Protein AF-A0A2E8VQV4-F1 (afdb_monomer_lite)

pLDDT: mean 87.01, std 18.08, range [26.86, 98.81]

Sequence (571 aa):
MKPCARVLIPAGALALGLGIFLGFGTDQQKAGAWDVVSRPFLGPPEVVPWSPHERALLASLALDGLPPVPSDPSNRYSGNPAAAALGHRLFFDSRLSLTGTVSCSTCHKPGKAFTDGLARGRGIGTSKRNTRSLLGVARSTWQYWDGRRDSLWAQALSPVEDPAEHGLARTGFVAIVGADPGYRTAWNGVTGEIFPDFSDSGRFPPNASPLMDSAARAAWEAMAAVDRDLVNDTFAGLGKAIAAYEALLEPGPDALDGYLARVADGDDGATDEFGAEAIAGLRLFIGKGRCLECHNGPLLTNNEFHNTGVLSPPGELPDRGRVDGVRLAAADVFNCLSAFSDDHTCGELRFRRTGKTVIGATRTPTLRGITATAPYMHKGQIETLAGVVEHYNLAEEAMVGHNEAKPLGLIPRESRHLVAFLETLTPGFATPRGWLQAPPPFSEGEDGGPLVASDAWARATPPGADSAAVYLRLTNRGDVDVVLTDVDSPFGSGMIHHSSEADGMARMHHVDALTVPANETVRLAPGGLHLMLTGLEAALVAGQSFELQLYGDDVEATVVVNVRELTFVPE

Secondary structure (DSSP, 8-state):
--------------------------------S----------SPP--PPPHHHHHHHHTT-GGGPPPPPP-TT-TTTT-HHHHHHHHHHHH-GGGSTTS---HHHHSBGGGTTB-SSSS-BSSSB-SSPPPP-TTGGG-SSBSSS--BSSHHHHHHHHHH-TTTT---HHHHHHHHHH-HHHHHHHHHHHSSPPP----TTTS-TT--SSS-HHHHHHHHHS-HHHHHHHHHHHHHHHHHHHHHHTT--B---HHHHHHHHHHTT-----SSS-HHHHHHHHHHTTTT-GGGTS-TTTT----EE---PPPPTTPPPP-THHHHHHHHHH-TTSTTSTT-S----HHHHT---SGGGTT-EEPPP-TTGGGSPSBTTTT-B-SHHHHHHHHHH-PPPSSS----------HHHHHHHHHHHTT----B-S-GGGGSPPPP--TT-S-SSEEEEEEEEE---TT--EEEEEEEEEE-SSS-EEEEEEEETTEEEEEEEEEEETTEEEEEE-S-EEE-TT-EEEE-TTSEEEEEES-SSPPPTT-EEEEEEEETTEEEEEEEEEE-------

Foldseek 3Di:
DDDDDDDDDDDDDDDDDDDDDDDDDDDDDDPDDPPPPPDPDDDDPDLDADDPVRLVQLVQQALVPPDQQDFDLQFPCAQPVLLLVLLLQQQPFLCLAPVRHAGQCCAQAVQLLGGNQDLFGAAVATHQWGGAHLASVSNALADAFQSLARHQLLVLLPQSCDCRHRNFALLLNLQSLQVDPVSQVSLCVRPVDGRDDSPPCVQRPRQAHCPHDPVNPVVVVPHDPVSNVSSVLNSSNSSSSNRNNSSLNHFDDFLSNVQSVCSVVVHSAADPLQHPLLSLLVVCCSPLLVQCVAQTGNQGGPQDWAQQQQDDDPPDDQDQGNQVSLVSNLVRCSHCCHPNTSHNPSPCNVVPDHDLQRGSITTDGGLQQVVSRAPDDTSRRRGALLRVLVSLLPSDAHPGRGRPGDHSVDDPSNSSSNSSNSNRRRTGGPRDVCSSDNHPPCPPCVVQQQKDKAPWAWEWDDWPDFKTWIWIKIFGAAPAKWKWQAKDFPFAGKFKWFWADDPNDIDIDTDRIDIAGHRHMDTCDPRTITIMGGRGPGTGDAQDWTWMWIDTPPGIDIDIYHYHYDDPDDD

Structure (mmCIF, N/CA/C/O backbone):
data_AF-A0A2E8VQV4-F1
#
_entry.id   AF-A0A2E8VQV4-F1
#
loop_
_atom_site.group_PDB
_atom_site.id
_atom_site.type_symbol
_atom_site.label_atom_id
_atom_site.label_alt_id
_atom_site.label_comp_id
_atom_site.label_asym_id
_atom_site.label_entity_id
_atom_site.label_seq_id
_atom_site.pdbx_PDB_ins_code
_atom_site.Cartn_x
_atom_site.Cartn_y
_atom_site.Cartn_z
_atom_site.occupancy
_atom_site.B_iso_or_equiv
_atom_site.auth_seq_id
_atom_site.auth_comp_id
_atom_site.auth_asym_id
_atom_site.auth_atom_id
_atom_site.pdbx_PDB_model_num
ATOM 1 N N . MET A 1 1 ? -13.873 -51.413 41.120 1.00 42.19 1 MET A N 1
ATOM 2 C CA . MET A 1 1 ? -13.777 -50.794 39.782 1.00 42.19 1 MET A CA 1
ATOM 3 C C . MET A 1 1 ? -14.859 -51.429 38.921 1.00 42.19 1 MET A C 1
ATOM 5 O O . MET A 1 1 ? -14.788 -52.624 38.678 1.00 42.19 1 MET A O 1
ATOM 9 N N . LYS A 1 2 ? -15.934 -50.690 38.629 1.00 29.70 2 LYS A N 1
ATOM 10 C CA . LYS A 1 2 ? -17.150 -51.180 37.958 1.00 29.70 2 LYS A CA 1
ATOM 11 C C . LYS A 1 2 ? -17.360 -50.400 36.652 1.00 29.70 2 LYS A C 1
ATOM 13 O O . LYS A 1 2 ? -17.312 -49.174 36.723 1.00 29.70 2 LYS A O 1
ATOM 18 N N . PRO A 1 3 ? -17.660 -51.062 35.524 1.00 46.34 3 PRO A N 1
ATOM 19 C CA . PRO A 1 3 ? -18.332 -50.459 34.380 1.00 46.34 3 PRO A CA 1
ATOM 20 C C . PRO A 1 3 ? -19.817 -50.873 34.358 1.00 46.34 3 PRO A C 1
ATOM 22 O O . PRO A 1 3 ? -20.145 -52.007 34.688 1.00 46.34 3 PRO A O 1
ATOM 25 N N . CYS A 1 4 ? -20.708 -49.968 33.956 1.00 30.28 4 CYS A N 1
ATOM 26 C CA . CYS A 1 4 ? -22.108 -50.231 33.587 1.00 30.28 4 CYS A CA 1
ATOM 27 C C . CYS A 1 4 ? -22.580 -49.049 32.724 1.00 30.28 4 CYS A C 1
ATOM 29 O O . CYS A 1 4 ? -22.187 -47.924 33.004 1.00 30.28 4 CYS A O 1
ATOM 31 N N . ALA A 1 5 ? -23.489 -49.129 31.761 1.00 33.53 5 ALA A N 1
ATOM 32 C CA . ALA A 1 5 ? -24.023 -50.153 30.867 1.00 33.53 5 ALA A CA 1
ATOM 33 C C . ALA A 1 5 ? -25.041 -49.363 30.013 1.00 33.53 5 ALA A C 1
ATOM 35 O O . ALA A 1 5 ? -25.843 -48.614 30.571 1.00 33.53 5 ALA A O 1
ATOM 36 N N . ARG A 1 6 ? -25.016 -49.485 28.681 1.00 31.02 6 ARG A N 1
ATOM 37 C CA . ARG A 1 6 ? -26.107 -49.014 27.806 1.00 31.02 6 ARG A CA 1
ATOM 38 C C . ARG A 1 6 ? -27.055 -50.190 27.584 1.00 31.02 6 ARG A C 1
ATOM 40 O O . ARG A 1 6 ? -26.605 -51.247 27.157 1.00 31.02 6 ARG A O 1
ATOM 47 N N . VAL A 1 7 ? -28.342 -49.994 27.856 1.00 31.72 7 VAL A N 1
ATOM 48 C CA . VAL A 1 7 ? -29.412 -50.958 27.571 1.00 31.72 7 VAL A CA 1
ATOM 49 C C . VAL A 1 7 ? -30.408 -50.303 26.613 1.00 31.72 7 VAL A C 1
ATOM 51 O O . VAL A 1 7 ? -30.945 -49.239 26.908 1.00 31.72 7 VAL A O 1
ATOM 54 N N . LEU A 1 8 ? -30.617 -50.952 25.465 1.00 31.70 8 LEU A N 1
ATOM 55 C CA . LEU A 1 8 ? -31.774 -50.788 24.580 1.00 31.70 8 LEU A CA 1
ATOM 56 C C . LEU A 1 8 ? -32.937 -51.641 25.109 1.00 31.70 8 LEU A C 1
ATOM 58 O O . LEU A 1 8 ? -32.702 -52.797 25.455 1.00 31.70 8 LEU A O 1
ATOM 62 N N . ILE A 1 9 ? -34.174 -51.136 25.040 1.00 31.25 9 ILE A N 1
ATOM 63 C CA . ILE A 1 9 ? -35.413 -51.942 24.986 1.00 31.25 9 ILE A CA 1
ATOM 64 C C . ILE A 1 9 ? -36.390 -51.278 23.980 1.00 31.25 9 ILE A C 1
ATOM 66 O O . ILE A 1 9 ? -36.386 -50.048 23.893 1.00 31.25 9 ILE A O 1
ATOM 70 N N . PRO A 1 10 ? -37.164 -52.053 23.182 1.00 35.84 10 PRO A N 1
ATOM 71 C CA . PRO A 1 10 ? -37.768 -51.608 21.926 1.00 35.84 10 PRO A CA 1
ATOM 72 C C . PRO A 1 10 ? -39.265 -51.243 22.009 1.00 35.84 10 PRO A C 1
ATOM 74 O O . PRO A 1 10 ? -39.902 -51.299 23.057 1.00 35.84 10 PRO A O 1
ATOM 77 N N . ALA A 1 11 ? -39.782 -50.871 20.834 1.00 31.61 11 ALA A N 1
ATOM 78 C CA . ALA A 1 11 ? -41.126 -50.420 20.497 1.00 31.61 11 ALA A CA 1
ATOM 79 C C . ALA A 1 11 ? -42.278 -51.384 20.847 1.00 31.61 11 ALA A C 1
ATOM 81 O O . ALA A 1 11 ? -42.161 -52.601 20.714 1.00 31.61 11 ALA A O 1
ATOM 82 N N . GLY A 1 12 ? -43.435 -50.795 21.163 1.00 28.89 12 GLY A N 1
ATOM 83 C CA . GLY A 1 12 ? -44.742 -51.448 21.226 1.00 28.89 12 GLY A CA 1
ATOM 84 C C . GLY A 1 12 ? -45.843 -50.443 20.877 1.00 28.89 12 GLY A C 1
ATOM 85 O O . GLY A 1 12 ? -45.961 -49.401 21.514 1.00 28.89 12 GLY A O 1
ATOM 86 N N . ALA A 1 13 ? -46.585 -50.743 19.815 1.00 31.02 13 ALA A N 1
ATOM 87 C CA . ALA A 1 13 ? -47.630 -49.929 19.201 1.00 31.02 13 ALA A CA 1
ATOM 88 C C . ALA A 1 13 ? -48.947 -49.908 19.998 1.00 31.02 13 ALA A C 1
ATOM 90 O O . ALA A 1 13 ? -49.271 -50.891 20.655 1.00 31.02 13 ALA A O 1
ATOM 91 N N . LEU A 1 14 ? -49.767 -48.866 19.806 1.00 31.03 14 LEU A N 1
ATOM 92 C CA . LEU A 1 14 ? -51.225 -49.014 19.712 1.00 31.03 14 LEU A CA 1
ATOM 93 C C . LEU A 1 14 ? -51.828 -47.865 18.883 1.00 31.03 14 LEU A C 1
ATOM 95 O O . LEU A 1 14 ? -51.459 -46.704 19.039 1.00 31.03 14 LEU A O 1
ATOM 99 N N . ALA A 1 15 ? -52.725 -48.235 17.973 1.00 30.00 15 ALA A N 1
ATOM 100 C CA . ALA A 1 15 ? -53.406 -47.386 17.001 1.00 30.00 15 ALA A CA 1
ATOM 101 C C . ALA A 1 15 ? -54.858 -47.070 17.426 1.00 30.00 15 ALA A C 1
ATOM 103 O O . ALA A 1 15 ? -55.342 -47.617 18.413 1.00 30.00 15 ALA A O 1
ATOM 104 N N . LEU A 1 16 ? -55.542 -46.304 16.558 1.00 30.44 16 LEU A N 1
ATOM 105 C CA . LEU A 1 16 ? -56.967 -45.906 16.502 1.00 30.44 16 LEU A CA 1
ATOM 106 C C . LEU A 1 16 ? -57.317 -44.576 17.206 1.00 30.44 16 LEU A C 1
ATOM 108 O O . LEU A 1 16 ? -56.993 -44.383 18.365 1.00 30.44 16 LEU A O 1
ATOM 112 N N . GLY A 1 17 ? -58.014 -43.623 16.575 1.00 27.59 17 GLY A N 1
ATOM 113 C CA . GLY A 1 17 ? -58.614 -43.615 15.243 1.00 27.59 17 GLY A CA 1
ATOM 114 C C . GLY A 1 17 ? -59.370 -42.313 14.918 1.00 27.59 17 GLY A C 1
ATOM 115 O O . GLY A 1 17 ? -59.555 -41.463 15.779 1.00 27.59 17 GLY A O 1
ATOM 116 N N . LEU A 1 18 ? -59.758 -42.235 13.638 1.00 32.47 18 LEU A N 1
ATOM 117 C CA . LEU A 1 18 ? -60.888 -41.543 12.986 1.00 32.47 18 LEU A CA 1
ATOM 118 C C . LEU A 1 18 ? -61.321 -40.114 13.394 1.00 32.47 18 LEU A C 1
ATOM 120 O O . LEU A 1 18 ? -61.757 -39.880 14.514 1.00 32.47 18 LEU A O 1
ATOM 124 N N . GLY A 1 19 ? -61.451 -39.233 12.388 1.00 27.48 19 GLY A N 1
ATOM 125 C CA . GLY A 1 19 ? -62.447 -38.149 12.417 1.00 27.48 19 GLY A CA 1
ATOM 126 C C . GLY A 1 19 ? -62.147 -36.931 11.537 1.00 27.48 19 GLY A C 1
ATOM 127 O O . GLY A 1 19 ? -61.481 -36.002 11.967 1.00 27.48 19 GLY A O 1
ATOM 128 N N . ILE A 1 20 ? -62.677 -36.939 10.315 1.00 33.75 20 ILE A N 1
ATOM 129 C CA . ILE A 1 20 ? -62.702 -35.859 9.309 1.00 33.75 20 ILE A CA 1
ATOM 130 C C . ILE A 1 20 ? -63.620 -34.705 9.769 1.00 33.75 20 ILE A C 1
ATOM 132 O O . ILE A 1 20 ? -64.676 -35.011 10.306 1.00 33.75 20 ILE A O 1
ATOM 136 N N . PHE A 1 21 ? -63.285 -33.429 9.507 1.00 29.05 21 PHE A N 1
ATOM 137 C CA . PHE A 1 21 ? -64.143 -32.450 8.792 1.00 29.05 21 PHE A CA 1
ATOM 138 C C . PHE A 1 21 ? -63.465 -31.076 8.597 1.00 29.05 21 PHE A C 1
ATOM 140 O O . PHE A 1 21 ? -62.713 -30.590 9.434 1.00 29.05 21 PHE A O 1
ATOM 147 N N . LEU A 1 22 ? -63.749 -30.498 7.427 1.00 34.28 22 LEU A N 1
ATOM 148 C CA . LEU A 1 22 ? -63.292 -29.226 6.860 1.00 34.28 22 LEU A CA 1
ATOM 149 C C . LEU A 1 22 ? -63.797 -27.995 7.632 1.00 34.28 22 LEU A C 1
ATOM 151 O O . LEU A 1 22 ? -64.930 -27.989 8.106 1.00 34.28 22 LEU A O 1
ATOM 155 N N . GLY A 1 23 ? -63.017 -26.910 7.622 1.00 26.86 23 GLY A N 1
ATOM 156 C CA . GLY A 1 23 ? -63.487 -25.581 8.020 1.00 26.86 23 GLY A CA 1
ATOM 157 C C . GLY A 1 23 ? -62.434 -24.494 7.809 1.00 26.86 23 GLY A C 1
ATOM 158 O O . GLY A 1 23 ? -61.539 -24.332 8.630 1.00 26.86 23 GLY A O 1
ATOM 159 N N . PHE A 1 24 ? -62.548 -23.744 6.710 1.00 37.66 24 PHE A N 1
ATOM 160 C CA . PHE A 1 24 ? -61.928 -22.425 6.581 1.00 37.66 24 PHE A CA 1
ATOM 161 C C . PHE A 1 24 ? -62.623 -21.473 7.562 1.00 37.66 24 PHE A C 1
ATOM 163 O O . PHE A 1 24 ? -63.833 -21.275 7.474 1.00 37.66 24 PHE A O 1
ATOM 170 N N . GLY A 1 25 ? -61.859 -20.896 8.484 1.00 28.84 25 GLY A N 1
ATOM 171 C CA . GLY A 1 25 ? -62.336 -19.919 9.456 1.00 28.84 25 GLY A CA 1
ATOM 172 C C . GLY A 1 25 ? -61.149 -19.197 10.078 1.00 28.84 25 GLY A C 1
ATOM 173 O O . GLY A 1 25 ? -60.252 -19.819 10.636 1.00 28.84 25 GLY A O 1
ATOM 174 N N . THR A 1 26 ? -61.121 -17.886 9.894 1.00 43.19 26 THR A N 1
ATOM 175 C CA . THR A 1 26 ? -60.160 -16.935 10.449 1.00 43.19 26 THR A CA 1
ATOM 176 C C . THR A 1 26 ? -60.215 -16.918 11.977 1.00 43.19 26 THR A C 1
ATOM 178 O O . THR A 1 26 ? -61.276 -16.644 12.525 1.00 43.19 26 THR A O 1
ATOM 181 N N . ASP A 1 27 ? -59.078 -17.131 12.636 1.00 30.47 27 ASP A N 1
ATOM 182 C CA . ASP A 1 27 ? -58.867 -16.888 14.072 1.00 30.47 27 ASP A CA 1
ATOM 183 C C . ASP A 1 27 ? -57.376 -16.524 14.218 1.00 30.47 27 ASP A C 1
ATOM 185 O O . ASP A 1 27 ? -56.490 -17.347 13.998 1.00 30.47 27 ASP A O 1
ATOM 189 N N . GLN A 1 28 ? -56.995 -15.245 14.330 1.00 41.28 28 GLN A N 1
ATOM 190 C CA . GLN A 1 28 ? -56.932 -14.518 15.606 1.00 41.28 28 GLN A CA 1
ATOM 191 C C . GLN A 1 28 ? -56.960 -15.434 16.840 1.00 41.28 28 GLN A C 1
ATOM 193 O O . GLN A 1 28 ? -57.858 -16.234 17.021 1.00 41.28 28 GLN A O 1
ATOM 198 N N . GLN A 1 29 ? -55.974 -15.251 17.721 1.00 42.41 29 GLN A N 1
ATOM 199 C CA . GLN A 1 29 ? -55.768 -15.981 18.979 1.00 42.41 29 GLN A CA 1
ATOM 200 C C . GLN A 1 29 ? -55.108 -17.362 18.866 1.00 42.41 29 GLN A C 1
ATOM 202 O O . GLN A 1 29 ? -55.738 -18.408 18.962 1.00 42.41 29 GLN A O 1
ATOM 207 N N . LYS A 1 30 ? -53.770 -17.337 18.828 1.00 31.34 30 LYS A N 1
ATOM 208 C CA . LYS A 1 30 ? -52.896 -18.207 19.640 1.00 31.34 30 LYS A CA 1
ATOM 209 C C . LYS A 1 30 ? -51.510 -17.560 19.754 1.00 31.34 30 LYS A C 1
ATOM 211 O O . LYS A 1 30 ? -50.509 -18.068 19.266 1.00 31.34 30 LYS A O 1
ATOM 216 N N . ALA A 1 31 ? -51.479 -16.391 20.396 1.00 31.33 31 ALA A N 1
ATOM 217 C CA . ALA A 1 31 ? -50.252 -15.814 20.932 1.00 31.33 31 ALA A CA 1
ATOM 218 C C . ALA A 1 31 ? -49.870 -16.609 22.191 1.00 31.33 31 ALA A C 1
ATOM 220 O O . ALA A 1 31 ? -50.537 -16.531 23.223 1.00 31.33 31 ALA A O 1
ATOM 221 N N . GLY A 1 32 ? -48.838 -17.441 22.075 1.00 29.12 32 GLY A N 1
ATOM 222 C CA . GLY A 1 32 ? -48.274 -18.199 23.185 1.00 29.12 32 GLY A CA 1
ATOM 223 C C . GLY A 1 32 ? -47.328 -17.339 24.019 1.00 29.12 32 GLY A C 1
ATOM 224 O O . GLY A 1 32 ? -46.174 -17.174 23.654 1.00 29.12 32 GLY A O 1
ATOM 225 N N . ALA A 1 33 ? -47.840 -16.805 25.127 1.00 36.81 33 ALA A N 1
ATOM 226 C CA . ALA A 1 33 ? -47.237 -16.761 26.469 1.00 36.81 33 ALA A CA 1
ATOM 227 C C . ALA A 1 33 ? -45.716 -16.507 26.672 1.00 36.81 33 ALA A C 1
ATOM 229 O O . ALA A 1 33 ? -45.185 -16.935 27.694 1.00 36.81 33 ALA A O 1
ATOM 230 N N . TRP A 1 34 ? -45.029 -15.772 25.791 1.00 33.12 34 TRP A N 1
ATOM 231 C CA . TRP A 1 34 ? -43.670 -15.244 26.049 1.00 33.12 34 TRP A CA 1
ATOM 232 C C . TRP A 1 34 ? -43.499 -13.755 25.723 1.00 33.12 34 TRP A C 1
ATOM 234 O O . TRP A 1 34 ? -42.388 -13.239 25.770 1.00 33.12 34 TRP A O 1
ATOM 244 N N . ASP A 1 35 ? -44.600 -13.049 25.463 1.00 37.38 35 ASP A N 1
ATOM 245 C CA . ASP A 1 35 ? -44.578 -11.691 24.910 1.00 37.38 35 ASP A CA 1
ATOM 246 C C . ASP A 1 35 ? -45.284 -10.667 25.814 1.00 37.38 35 ASP A C 1
ATOM 248 O O . ASP A 1 35 ? -46.062 -9.845 25.354 1.00 37.38 35 ASP A O 1
ATOM 252 N N . VAL A 1 36 ? -45.054 -10.720 27.133 1.00 34.66 36 VAL A N 1
ATOM 253 C CA . VAL A 1 36 ? -45.405 -9.615 28.052 1.00 34.66 36 VAL A CA 1
ATOM 254 C C . VAL A 1 36 ? -44.432 -9.573 29.240 1.00 34.66 36 VAL A C 1
ATOM 256 O O . VAL A 1 36 ? -44.790 -9.822 30.386 1.00 34.66 36 VAL A O 1
ATOM 259 N N . VAL A 1 37 ? -43.176 -9.212 28.978 1.00 38.03 37 VAL A N 1
ATOM 260 C CA . VAL A 1 37 ? -42.451 -8.317 29.896 1.00 38.03 37 VAL A CA 1
ATOM 261 C C . VAL A 1 37 ? -42.194 -7.047 29.106 1.00 38.03 37 VAL A C 1
ATOM 263 O O . VAL A 1 37 ? -41.119 -6.799 28.564 1.00 38.03 37 VAL A O 1
ATOM 266 N N . SER A 1 38 ? -43.265 -6.271 28.965 1.00 39.91 38 SER A N 1
ATOM 267 C CA . SER A 1 38 ? -43.223 -4.900 28.487 1.00 39.91 38 SER A CA 1
ATOM 268 C C . SER A 1 38 ? -42.232 -4.120 29.345 1.00 39.91 38 SER A C 1
ATOM 270 O O . SER A 1 38 ? -42.446 -3.923 30.543 1.00 39.91 38 SER A O 1
ATOM 272 N N . ARG A 1 39 ? -41.137 -3.718 28.695 1.00 41.88 39 ARG A N 1
ATOM 273 C CA . ARG A 1 39 ? -40.161 -2.722 29.136 1.00 41.88 39 ARG A CA 1
ATOM 274 C C . ARG A 1 39 ? -40.868 -1.629 29.953 1.00 41.88 39 ARG A C 1
ATOM 276 O O . ARG A 1 39 ? -41.765 -0.984 29.404 1.00 41.88 39 ARG A O 1
ATOM 283 N N . PRO A 1 40 ? -40.505 -1.380 31.221 1.00 44.88 40 PRO A N 1
ATOM 284 C CA . PRO A 1 40 ? -40.948 -0.154 31.853 1.00 44.88 40 PRO A CA 1
ATOM 285 C C . PRO A 1 40 ? -40.240 0.995 31.129 1.00 44.88 40 PRO A C 1
ATOM 287 O O . PRO A 1 40 ? -39.023 0.948 30.966 1.00 44.88 40 PRO A O 1
ATOM 290 N N . PHE A 1 41 ? -41.026 1.959 30.643 1.00 44.50 41 PHE A N 1
ATOM 291 C CA . PHE A 1 41 ? -40.677 3.369 30.445 1.00 44.50 41 PHE A CA 1
ATOM 292 C C . PHE A 1 41 ? -39.194 3.709 30.687 1.00 44.50 41 PHE A C 1
ATOM 294 O O . PHE A 1 41 ? -38.815 4.237 31.728 1.00 44.50 41 PHE A O 1
ATOM 301 N N . LEU A 1 42 ? -38.352 3.430 29.702 1.00 45.03 42 LEU A N 1
ATOM 302 C CA . LEU A 1 42 ? -37.131 4.183 29.490 1.00 45.03 42 LEU A CA 1
ATOM 303 C C . LEU A 1 42 ? -37.436 4.985 28.233 1.00 45.03 42 LEU A C 1
ATOM 305 O O . LEU A 1 42 ? -37.880 4.411 27.235 1.00 45.03 42 LEU A O 1
ATOM 309 N N . GLY A 1 43 ? -37.293 6.308 28.306 1.00 42.22 43 GLY A N 1
ATOM 310 C CA . GLY A 1 43 ? -37.302 7.146 27.111 1.00 42.22 43 GLY A CA 1
ATOM 311 C C . GLY A 1 43 ? -36.253 6.663 26.097 1.00 42.22 43 GLY A C 1
ATOM 312 O O . GLY A 1 43 ? -35.553 5.675 26.353 1.00 42.22 43 GLY A O 1
ATOM 313 N N . PRO A 1 44 ? -36.109 7.332 24.940 1.00 51.56 44 PRO A N 1
ATOM 314 C CA . PRO A 1 44 ? -34.936 7.089 24.102 1.00 51.56 44 PRO A CA 1
ATOM 315 C C . PRO A 1 44 ? -33.684 7.094 25.000 1.00 51.56 44 PRO A C 1
ATOM 317 O O . PRO A 1 44 ? -33.632 7.919 25.919 1.00 51.56 44 PRO A O 1
ATOM 320 N N . PRO A 1 45 ? -32.748 6.137 24.828 1.00 57.69 45 PRO A N 1
ATOM 321 C CA . PRO A 1 45 ? -31.562 6.058 25.671 1.00 57.69 45 PRO A CA 1
ATOM 322 C C . PRO A 1 45 ? -30.931 7.445 25.738 1.00 57.69 45 PRO A C 1
ATOM 324 O O . PRO A 1 45 ? -30.709 8.073 24.704 1.00 57.69 45 PRO A O 1
ATOM 327 N N . GLU A 1 46 ? -30.749 7.947 26.957 1.00 65.56 46 GLU A N 1
ATOM 328 C CA . GLU A 1 46 ? -30.259 9.301 27.179 1.00 65.56 46 GLU A CA 1
ATOM 329 C C . GLU A 1 46 ? -28.908 9.448 26.474 1.00 65.56 46 GLU A C 1
ATOM 331 O O . GLU A 1 46 ? -27.987 8.657 26.704 1.00 65.56 46 GLU A O 1
ATOM 336 N N . VAL A 1 47 ? -28.814 10.418 25.560 1.00 76.50 47 VAL A N 1
ATOM 337 C CA . VAL A 1 47 ? -27.559 10.731 24.878 1.00 76.50 47 VAL A CA 1
ATOM 338 C C . VAL A 1 47 ? -26.613 11.261 25.943 1.00 76.50 47 VAL A C 1
ATOM 340 O O . VAL A 1 47 ? -26.794 12.368 26.440 1.00 76.50 47 VAL A O 1
ATOM 343 N N . VAL A 1 48 ? -25.627 10.452 26.325 1.00 86.94 48 VAL A N 1
ATOM 344 C CA . VAL A 1 48 ? -24.565 10.886 27.234 1.00 86.94 48 VAL A CA 1
ATOM 345 C C . VAL A 1 48 ? -23.629 11.780 26.428 1.00 86.94 48 VAL A C 1
ATOM 347 O O . VAL A 1 48 ? -22.985 11.258 25.510 1.00 86.94 48 VAL A O 1
ATOM 350 N N . PRO A 1 49 ? -23.520 13.085 26.739 1.00 92.38 49 PRO A N 1
ATOM 351 C CA . PRO A 1 49 ? -22.705 13.978 25.935 1.00 92.38 49 PRO A CA 1
ATOM 352 C C . PRO A 1 49 ? -21.215 13.648 26.037 1.00 92.38 49 PRO A C 1
ATOM 354 O O . PRO A 1 49 ? -20.744 13.114 27.047 1.00 92.38 49 PRO A O 1
ATOM 357 N N . TRP A 1 50 ? -20.444 13.974 25.007 1.00 96.69 50 TRP A N 1
ATOM 358 C CA . TRP A 1 50 ? -18.983 13.899 25.073 1.00 96.69 50 TRP A CA 1
ATOM 359 C C . TRP A 1 50 ? -18.417 15.050 25.902 1.00 96.69 50 TRP A C 1
ATOM 361 O O . TRP A 1 50 ? -18.763 16.220 25.698 1.00 96.69 50 TRP A O 1
ATOM 371 N N . SER A 1 51 ? -17.507 14.726 26.820 1.00 96.69 51 SER A N 1
ATOM 372 C CA . SER A 1 51 ? -16.723 15.729 27.540 1.00 96.69 51 SER A CA 1
ATOM 373 C C . SER A 1 51 ? -15.806 16.503 26.579 1.00 96.69 51 SER A C 1
ATOM 375 O O . SER A 1 51 ? -15.448 15.986 25.519 1.00 96.69 51 SER A O 1
ATOM 377 N N . PRO A 1 52 ? -15.348 17.719 26.936 1.00 97.00 52 PRO A N 1
ATOM 378 C CA . PRO A 1 52 ? -14.426 18.481 26.088 1.00 97.00 52 PRO A CA 1
ATOM 379 C C . PRO A 1 52 ? -13.143 17.716 25.732 1.00 97.00 52 PRO A C 1
ATOM 381 O O . PRO A 1 52 ? -12.644 17.825 24.615 1.00 97.00 52 PRO A O 1
ATOM 384 N N . HIS A 1 53 ? -12.627 16.910 26.666 1.00 96.88 53 HIS A N 1
ATOM 385 C CA . HIS A 1 53 ? -11.458 16.070 26.421 1.00 96.88 53 HIS A CA 1
ATOM 386 C C . HIS A 1 53 ? -11.756 14.948 25.419 1.00 96.88 53 HIS A C 1
ATOM 388 O O . HIS A 1 53 ? -10.984 14.748 24.485 1.00 96.88 53 HIS A O 1
ATOM 394 N N . GLU A 1 54 ? -12.887 14.253 25.571 1.00 97.81 54 GLU A N 1
ATOM 395 C CA . GLU A 1 54 ? -13.298 13.221 24.616 1.00 97.81 54 GLU A CA 1
ATOM 396 C C . GLU A 1 54 ? -13.530 13.813 23.224 1.00 97.81 54 GLU A C 1
ATOM 398 O O . GLU A 1 54 ? -13.066 13.232 22.253 1.00 97.81 54 GLU A O 1
ATOM 403 N N . ARG A 1 55 ? -14.148 14.996 23.104 1.00 97.81 55 ARG A N 1
ATOM 404 C CA . ARG A 1 55 ? -14.302 15.677 21.804 1.00 97.81 55 ARG A CA 1
ATOM 405 C C . ARG A 1 55 ? -12.962 15.969 21.134 1.00 97.81 55 ARG A C 1
ATOM 407 O O . ARG A 1 55 ? -12.842 15.778 19.931 1.00 97.81 55 ARG A O 1
ATOM 414 N N . ALA A 1 56 ? -11.949 16.386 21.896 1.00 96.50 56 ALA A N 1
ATOM 415 C CA . ALA A 1 56 ? -10.608 16.603 21.354 1.00 96.50 56 ALA A CA 1
ATOM 416 C C . ALA A 1 56 ? -9.962 15.293 20.865 1.00 96.50 56 ALA A C 1
ATOM 418 O O . ALA A 1 56 ? -9.332 15.279 19.808 1.00 96.50 56 ALA A O 1
ATOM 419 N N . LEU A 1 57 ? -10.148 14.186 21.596 1.00 97.50 57 LEU A N 1
ATOM 420 C CA . LEU A 1 57 ? -9.705 12.863 21.142 1.00 97.50 57 LEU A CA 1
ATOM 421 C C . LEU A 1 57 ? -10.441 12.441 19.869 1.00 97.50 57 LEU A C 1
ATOM 423 O O . LEU A 1 57 ? -9.797 12.017 18.919 1.00 97.50 57 LEU A O 1
ATOM 427 N N . LEU A 1 58 ? -11.763 12.602 19.825 1.00 98.06 58 LEU A N 1
ATOM 428 C CA . LEU A 1 58 ? -12.595 12.279 18.668 1.00 98.06 58 LEU A CA 1
ATOM 429 C C . LEU A 1 58 ? -12.196 13.086 17.428 1.00 98.06 58 LEU A C 1
ATOM 431 O O . LEU A 1 58 ? -12.005 12.501 16.367 1.00 98.06 58 LEU A O 1
ATOM 435 N N . ALA A 1 59 ? -11.963 14.392 17.572 1.00 97.38 59 ALA A N 1
ATOM 436 C CA . ALA A 1 59 ? -11.467 15.239 16.488 1.00 97.38 59 ALA A CA 1
ATOM 437 C C . ALA A 1 59 ? -10.113 14.754 15.937 1.00 97.38 59 ALA A C 1
ATOM 439 O O . ALA A 1 59 ? -9.870 14.842 14.740 1.00 97.38 59 ALA A O 1
ATOM 440 N N . SER A 1 60 ? -9.242 14.177 16.776 1.00 97.25 60 SER A N 1
ATOM 441 C CA . SER A 1 60 ? -7.957 13.625 16.313 1.00 97.25 60 SER A CA 1
ATOM 442 C C . SER A 1 60 ? -8.084 12.358 15.453 1.00 97.25 60 SER A C 1
ATOM 444 O O . SER A 1 60 ? -7.112 11.962 14.811 1.00 97.25 60 SER A O 1
ATOM 446 N N . LEU A 1 61 ? -9.255 11.710 15.448 1.00 98.19 61 LEU A N 1
ATOM 447 C CA . LEU A 1 61 ? -9.531 10.508 14.653 1.00 98.19 61 LEU A CA 1
ATOM 448 C C . LEU A 1 61 ? -10.168 10.829 13.299 1.00 98.19 61 LEU A C 1
ATOM 450 O O . LEU A 1 61 ? -10.227 9.946 12.444 1.00 98.19 61 LEU A O 1
ATOM 454 N N . ALA A 1 62 ? -10.654 12.056 13.113 1.00 97.19 62 ALA A N 1
ATOM 455 C CA . ALA A 1 62 ? -11.386 12.454 11.922 1.00 97.19 62 ALA A CA 1
ATOM 456 C C . ALA A 1 62 ? -10.472 12.480 10.690 1.00 97.19 62 ALA A C 1
ATOM 458 O O . ALA A 1 62 ? -9.324 12.933 10.751 1.00 97.19 62 ALA A O 1
ATOM 459 N N . LEU A 1 63 ? -10.971 11.946 9.571 1.00 96.12 63 LEU A N 1
ATOM 460 C CA . LEU A 1 63 ? -10.192 11.823 8.340 1.00 96.12 63 LEU A CA 1
ATOM 461 C C . LEU A 1 63 ? -9.859 13.176 7.697 1.00 96.12 63 LEU A C 1
ATOM 463 O O . LEU A 1 63 ? -8.839 13.293 7.025 1.00 96.12 63 LEU A O 1
ATOM 467 N N . ASP A 1 64 ? -10.672 14.204 7.928 1.00 94.00 64 ASP A N 1
ATOM 468 C CA . ASP A 1 64 ? -10.425 15.577 7.468 1.00 94.00 64 ASP A CA 1
ATOM 469 C C . ASP A 1 64 ? -9.155 16.202 8.081 1.00 94.00 64 ASP A C 1
ATOM 471 O O . ASP A 1 64 ? -8.521 17.058 7.466 1.00 94.00 64 ASP A O 1
ATOM 475 N N . GLY A 1 65 ? -8.735 15.722 9.255 1.00 93.38 65 GLY A N 1
ATOM 476 C CA . GLY A 1 65 ? -7.470 16.065 9.897 1.00 93.38 65 GLY A CA 1
ATOM 477 C C . GLY A 1 65 ? -6.245 15.372 9.291 1.00 93.38 65 GLY A C 1
ATOM 478 O O . GLY A 1 65 ? -5.126 15.588 9.765 1.00 93.38 65 GLY A O 1
ATOM 479 N N . LEU A 1 66 ? -6.416 14.515 8.277 1.00 94.25 66 LEU A N 1
ATOM 480 C CA . LEU A 1 66 ? -5.313 13.820 7.621 1.00 94.25 66 LEU A CA 1
ATOM 481 C C . LEU A 1 66 ? -4.516 14.803 6.738 1.00 94.25 66 LEU A C 1
ATOM 483 O O . LEU A 1 66 ? -5.066 15.358 5.787 1.00 94.25 66 LEU A O 1
ATOM 487 N N . PRO A 1 67 ? -3.210 15.019 6.994 1.00 93.25 67 PRO A N 1
ATOM 488 C CA . PRO A 1 67 ? -2.410 15.935 6.185 1.00 93.25 67 PRO A CA 1
ATOM 489 C C . PRO A 1 67 ? -2.249 15.419 4.744 1.00 93.25 67 PRO A C 1
ATOM 491 O O . PRO A 1 67 ? -2.467 14.227 4.492 1.00 93.25 67 PRO A O 1
ATOM 494 N N . PRO A 1 68 ? -1.794 16.258 3.794 1.00 91.81 68 PRO A N 1
ATOM 495 C CA . PRO A 1 68 ? -1.407 15.795 2.463 1.00 91.81 68 PRO A CA 1
ATOM 496 C C . PRO A 1 68 ? -0.444 14.604 2.532 1.00 91.81 68 PRO A C 1
ATOM 498 O O . PRO A 1 68 ? 0.320 14.469 3.494 1.00 91.81 68 PRO A O 1
ATOM 501 N N . VAL A 1 69 ? -0.493 13.726 1.527 1.00 92.25 69 VAL A N 1
ATOM 502 C CA . VAL A 1 69 ? 0.420 12.578 1.448 1.00 92.25 69 VAL A CA 1
ATOM 503 C C . VAL A 1 69 ? 1.865 13.099 1.485 1.00 92.25 69 VAL A C 1
ATOM 505 O O . VAL A 1 69 ? 2.199 13.992 0.700 1.00 92.25 69 VAL A O 1
ATOM 508 N N . PRO A 1 70 ? 2.719 12.608 2.404 1.00 90.62 70 PRO A N 1
ATOM 509 C CA . PRO A 1 70 ? 4.104 13.050 2.476 1.00 90.62 70 PRO A CA 1
ATOM 510 C C . PRO A 1 70 ? 4.839 12.746 1.171 1.00 90.62 70 PRO A C 1
ATOM 512 O O . PRO A 1 70 ? 4.698 11.656 0.621 1.00 90.62 70 PRO A O 1
ATOM 515 N N . SER A 1 71 ? 5.658 13.686 0.699 1.00 91.31 71 SER A N 1
ATOM 516 C CA . SER A 1 71 ? 6.595 13.376 -0.382 1.00 91.31 71 SER A CA 1
ATOM 517 C C . SER A 1 71 ? 7.698 12.454 0.144 1.00 91.31 71 SER A C 1
ATOM 519 O O . SER A 1 71 ? 8.243 12.713 1.218 1.00 91.31 71 SER A O 1
ATOM 521 N N . ASP A 1 72 ? 8.035 11.403 -0.604 1.00 95.50 72 ASP A N 1
ATOM 522 C CA . ASP A 1 72 ? 9.163 10.519 -0.303 1.00 95.50 72 ASP A CA 1
ATOM 523 C C . ASP A 1 72 ? 10.448 11.077 -0.942 1.00 95.50 72 ASP A C 1
ATOM 525 O O . ASP A 1 72 ? 10.621 10.970 -2.157 1.00 95.50 72 ASP A O 1
ATOM 529 N N . PRO A 1 73 ? 11.380 11.653 -0.159 1.00 95.19 73 PRO A N 1
ATOM 530 C CA . PRO A 1 73 ? 12.601 12.239 -0.706 1.00 95.19 73 PRO A CA 1
ATOM 531 C C . PRO A 1 73 ? 13.554 11.187 -1.292 1.00 95.19 73 PRO A C 1
ATOM 533 O O . PRO A 1 73 ? 14.395 11.528 -2.117 1.00 95.19 73 PRO A O 1
ATOM 536 N N . SER A 1 74 ? 13.419 9.910 -0.912 1.00 97.06 74 SER A N 1
ATOM 537 C CA . SER A 1 74 ? 14.212 8.816 -1.487 1.00 97.06 74 SER A CA 1
ATOM 538 C C . SER A 1 74 ? 13.723 8.381 -2.875 1.00 97.06 74 SER A C 1
ATOM 540 O O . SER A 1 74 ? 14.393 7.584 -3.539 1.00 97.06 74 SER A O 1
ATOM 542 N N . ASN A 1 75 ? 12.579 8.915 -3.318 1.00 97.62 75 ASN A N 1
ATOM 543 C CA . ASN A 1 75 ? 11.938 8.634 -4.592 1.00 97.62 75 ASN A CA 1
ATOM 544 C C . ASN A 1 75 ? 11.703 9.928 -5.392 1.00 97.62 75 ASN A C 1
ATOM 546 O O . ASN A 1 75 ? 10.714 10.633 -5.197 1.00 97.62 75 ASN A O 1
ATOM 550 N N . ARG A 1 76 ? 12.547 10.186 -6.393 1.00 95.75 76 ARG A N 1
ATOM 551 C CA . ARG A 1 76 ? 12.437 11.330 -7.316 1.00 95.75 76 ARG A CA 1
ATOM 552 C C . ARG A 1 76 ? 11.126 11.375 -8.115 1.00 95.75 76 ARG A C 1
ATOM 554 O O . ARG A 1 76 ? 10.804 12.417 -8.676 1.00 95.75 76 ARG A O 1
ATOM 561 N N . TYR A 1 77 ? 10.386 10.268 -8.198 1.00 96.25 77 TYR A N 1
ATOM 562 C CA . TYR A 1 77 ? 9.090 10.181 -8.880 1.00 96.25 77 TYR A CA 1
ATOM 563 C C . TYR A 1 77 ? 7.893 10.368 -7.935 1.00 96.25 77 TYR A C 1
ATOM 565 O O . TYR A 1 77 ? 6.746 10.318 -8.383 1.00 96.25 77 TYR A O 1
ATOM 573 N N . SER A 1 78 ? 8.136 10.594 -6.641 1.00 95.88 78 SER A N 1
ATOM 574 C CA . SER A 1 78 ? 7.097 10.896 -5.656 1.00 95.88 78 SER A CA 1
ATOM 575 C C . SER A 1 78 ? 6.242 12.084 -6.112 1.00 95.88 78 SER A C 1
ATOM 577 O O . SER A 1 78 ? 6.756 13.165 -6.400 1.00 95.88 78 SER A O 1
ATOM 579 N N . GLY A 1 79 ? 4.925 11.876 -6.203 1.00 90.12 79 GLY A N 1
ATOM 580 C CA . GLY A 1 79 ? 3.967 12.896 -6.639 1.00 90.12 79 GLY A CA 1
ATOM 581 C C . GLY A 1 79 ? 3.937 13.180 -8.147 1.00 90.12 79 GLY A C 1
ATOM 582 O O . GLY A 1 79 ? 3.210 14.079 -8.562 1.00 90.12 79 GLY A O 1
ATOM 583 N N . ASN A 1 80 ? 4.681 12.442 -8.981 1.00 91.44 80 ASN A N 1
ATOM 584 C CA . ASN A 1 80 ? 4.641 12.597 -10.438 1.00 91.44 80 ASN A CA 1
ATOM 585 C C . ASN A 1 80 ? 3.457 11.804 -11.047 1.00 91.44 80 ASN A C 1
ATOM 587 O O . ASN A 1 80 ? 3.467 10.571 -10.987 1.00 91.44 80 ASN A O 1
ATOM 591 N N . PRO A 1 81 ? 2.473 12.460 -11.699 1.00 88.94 81 PRO A N 1
ATOM 592 C CA . PRO A 1 81 ? 1.317 11.773 -12.283 1.00 88.94 81 PRO A CA 1
ATOM 593 C C . PRO A 1 81 ? 1.668 10.778 -13.398 1.00 88.94 81 PRO A C 1
ATOM 595 O O . PRO A 1 81 ? 1.040 9.725 -13.494 1.00 88.94 81 PRO A O 1
ATOM 598 N N . ALA A 1 82 ? 2.685 11.066 -14.218 1.00 87.88 82 ALA A N 1
ATOM 599 C CA . ALA A 1 82 ? 3.135 10.144 -15.263 1.00 87.88 82 ALA A CA 1
ATOM 600 C C . ALA A 1 82 ? 3.780 8.890 -14.654 1.00 87.88 82 ALA A C 1
ATOM 602 O O . ALA A 1 82 ? 3.560 7.777 -15.133 1.00 87.88 82 ALA A O 1
ATOM 603 N N . ALA A 1 83 ? 4.521 9.051 -13.553 1.00 93.44 83 ALA A N 1
ATOM 604 C CA . ALA A 1 83 ? 5.090 7.920 -12.828 1.00 93.44 83 ALA A CA 1
ATOM 605 C C . ALA A 1 83 ? 4.004 7.079 -12.154 1.00 93.44 83 ALA A C 1
ATOM 607 O O . ALA A 1 83 ? 4.070 5.855 -12.210 1.00 93.44 83 ALA A O 1
ATOM 608 N N . ALA A 1 84 ? 2.976 7.718 -11.587 1.00 94.69 84 ALA A N 1
ATOM 609 C CA . ALA A 1 84 ? 1.811 7.017 -11.064 1.00 94.69 84 ALA A CA 1
ATOM 610 C C . ALA A 1 84 ? 1.062 6.255 -12.172 1.00 94.69 84 ALA A C 1
ATOM 612 O O . ALA A 1 84 ? 0.679 5.110 -11.966 1.00 94.69 84 ALA A O 1
ATOM 613 N N . ALA A 1 85 ? 0.913 6.820 -13.374 1.00 92.94 85 ALA A N 1
ATOM 614 C CA . ALA A 1 85 ? 0.314 6.113 -14.511 1.00 92.94 85 ALA A CA 1
ATOM 615 C C . ALA A 1 85 ? 1.130 4.874 -14.930 1.00 92.94 85 ALA A C 1
ATOM 617 O O . ALA A 1 85 ? 0.562 3.802 -15.148 1.00 92.94 85 ALA A O 1
ATOM 618 N N . LEU A 1 86 ? 2.462 4.987 -14.984 1.00 96.44 86 LEU A N 1
ATOM 619 C CA . LEU A 1 86 ? 3.351 3.848 -15.230 1.00 96.44 86 LEU A CA 1
ATOM 620 C C . LEU A 1 86 ? 3.239 2.795 -14.114 1.00 96.44 86 LEU A C 1
ATOM 622 O O . LEU A 1 86 ? 3.037 1.614 -14.397 1.00 96.44 86 LEU A O 1
ATOM 626 N N . GLY A 1 87 ? 3.312 3.220 -12.852 1.00 98.38 87 GLY A N 1
ATOM 627 C CA . GLY A 1 87 ? 3.168 2.359 -11.679 1.00 98.38 87 GLY A CA 1
ATOM 628 C C . GLY A 1 87 ? 1.836 1.622 -11.638 1.00 98.38 87 GLY A C 1
ATOM 629 O O . GLY A 1 87 ? 1.806 0.431 -11.346 1.00 98.38 87 GLY A O 1
ATOM 630 N N . HIS A 1 88 ? 0.751 2.300 -12.011 1.00 97.38 88 HIS A N 1
ATOM 631 C CA . HIS A 1 88 ? -0.582 1.723 -12.114 1.00 97.38 88 HIS A CA 1
ATOM 632 C C . HIS A 1 88 ? -0.613 0.578 -13.131 1.00 97.38 88 HIS A C 1
ATOM 634 O O . HIS A 1 88 ? -1.092 -0.511 -12.825 1.00 97.38 88 HIS A O 1
ATOM 640 N N . ARG A 1 89 ? -0.019 0.768 -14.315 1.00 96.00 89 ARG A N 1
ATOM 641 C CA . ARG A 1 89 ? 0.088 -0.304 -15.317 1.00 96.00 89 ARG A CA 1
ATOM 642 C C . ARG A 1 89 ? 0.921 -1.477 -14.804 1.00 96.00 89 ARG A C 1
ATOM 644 O O . ARG A 1 89 ? 0.491 -2.617 -14.939 1.00 96.00 89 ARG A O 1
ATOM 651 N N . LEU A 1 90 ? 2.072 -1.219 -14.182 1.00 98.19 90 LEU A N 1
ATOM 652 C CA . LEU A 1 90 ? 2.915 -2.271 -13.592 1.00 98.19 90 LEU A CA 1
ATOM 653 C C . LEU A 1 90 ? 2.178 -3.052 -12.487 1.00 98.19 90 LEU A C 1
ATOM 655 O O . LEU A 1 90 ? 2.283 -4.272 -12.412 1.00 98.19 90 LEU A O 1
ATOM 659 N N . PHE A 1 91 ? 1.388 -2.369 -11.656 1.00 98.50 91 PHE A N 1
ATOM 660 C CA . PHE A 1 91 ? 0.661 -2.971 -10.535 1.00 98.50 91 PHE A CA 1
ATOM 661 C C . PHE A 1 91 ? -0.386 -4.008 -10.978 1.00 98.50 91 PHE A C 1
ATOM 663 O O . PHE A 1 91 ? -0.648 -4.988 -10.271 1.00 98.50 91 PHE A O 1
ATOM 670 N N . PHE A 1 92 ? -0.999 -3.804 -12.145 1.00 95.94 92 PHE A N 1
ATOM 671 C 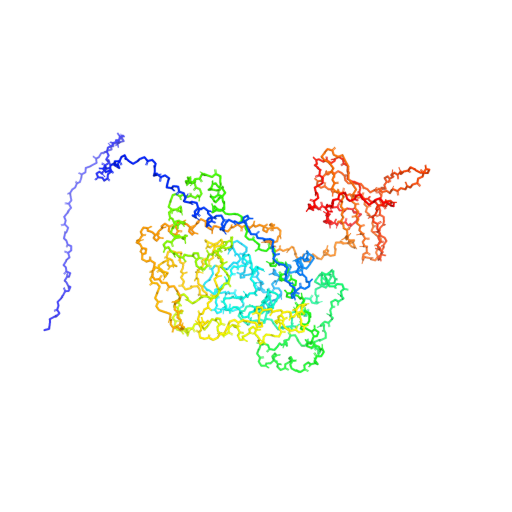CA . PHE A 1 92 ? -2.039 -4.685 -12.676 1.00 95.94 92 PHE A CA 1
ATOM 672 C C . PHE A 1 92 ? -1.532 -5.714 -13.698 1.00 95.94 92 PHE A C 1
ATOM 674 O O . PHE A 1 92 ? -2.264 -6.664 -13.980 1.00 95.94 92 PHE A O 1
ATOM 681 N N . ASP A 1 93 ? -0.303 -5.589 -14.206 1.00 95.25 93 ASP A N 1
ATOM 682 C CA . ASP A 1 93 ? 0.219 -6.459 -15.263 1.00 95.25 93 ASP A CA 1
ATOM 683 C C . ASP A 1 93 ? 0.670 -7.833 -14.739 1.00 95.25 93 ASP A C 1
ATOM 685 O O . ASP A 1 93 ? 1.639 -7.964 -13.988 1.00 95.25 93 ASP A O 1
ATOM 689 N N . SER A 1 94 ? -0.029 -8.889 -15.164 1.00 93.06 94 SER A N 1
ATOM 690 C CA . SER A 1 94 ? 0.274 -10.262 -14.762 1.00 93.06 94 SER A CA 1
ATOM 691 C C . SER A 1 94 ? 1.479 -10.867 -15.483 1.00 93.06 94 SER A C 1
ATOM 693 O O . SER A 1 94 ? 2.035 -11.861 -15.004 1.00 93.06 94 SER A O 1
ATOM 695 N N . ARG A 1 95 ? 1.923 -10.266 -16.601 1.00 92.25 95 ARG A N 1
ATOM 696 C CA . ARG A 1 95 ? 3.143 -10.666 -17.327 1.00 92.25 95 ARG A CA 1
ATOM 697 C C . ARG A 1 95 ? 4.386 -10.522 -16.452 1.00 92.25 95 ARG A C 1
ATOM 699 O O . ARG A 1 95 ? 5.360 -11.231 -16.667 1.00 92.25 95 ARG A O 1
ATOM 706 N N . LEU A 1 96 ? 4.333 -9.675 -15.421 1.00 95.44 96 LEU A N 1
ATOM 707 C CA . LEU A 1 96 ? 5.409 -9.434 -14.454 1.00 95.44 96 LEU A CA 1
ATOM 708 C C . LEU A 1 96 ? 5.498 -10.515 -13.360 1.00 95.44 96 LEU A C 1
ATOM 710 O O . LEU A 1 96 ? 5.954 -10.257 -12.245 1.00 95.44 96 LEU A O 1
ATOM 714 N N . SER A 1 97 ? 5.075 -11.738 -13.675 1.00 94.00 97 SER A N 1
ATOM 715 C CA . SER A 1 97 ? 5.247 -12.931 -12.850 1.00 94.00 97 SER A CA 1
ATOM 716 C C . SER A 1 97 ? 5.765 -14.083 -13.697 1.00 94.00 97 SER A C 1
ATOM 718 O O . SER A 1 97 ? 5.494 -14.159 -14.894 1.00 94.00 97 SER A O 1
ATOM 720 N N . LEU A 1 98 ? 6.453 -15.036 -13.068 1.00 89.94 98 LEU A N 1
ATOM 721 C CA . LEU A 1 98 ? 7.030 -16.197 -13.754 1.00 89.94 98 LEU A CA 1
ATOM 722 C C . LEU A 1 98 ? 5.996 -17.014 -14.547 1.00 89.94 98 LEU A C 1
ATOM 724 O O . LEU A 1 98 ? 6.328 -17.655 -15.539 1.00 89.94 98 LEU A O 1
ATOM 728 N N . THR A 1 99 ? 4.743 -17.013 -14.092 1.00 86.25 99 THR A N 1
ATOM 729 C CA . THR A 1 99 ? 3.640 -17.779 -14.690 1.00 86.25 99 THR A CA 1
ATOM 730 C C . THR A 1 99 ? 2.776 -16.954 -15.640 1.00 86.25 99 THR A C 1
ATOM 732 O O . THR A 1 99 ? 1.925 -17.522 -16.321 1.00 86.25 99 THR A O 1
ATOM 735 N N . GLY A 1 100 ? 2.952 -15.629 -15.680 1.00 88.69 100 GLY A N 1
ATOM 736 C CA . GLY A 1 100 ? 2.079 -14.721 -16.422 1.00 88.69 100 GLY A CA 1
ATOM 737 C C . GLY A 1 100 ? 0.680 -14.538 -15.811 1.00 88.69 100 GLY A C 1
ATOM 738 O O . GLY A 1 100 ? -0.178 -13.923 -16.444 1.00 88.69 100 GLY A O 1
ATOM 739 N N . THR A 1 101 ? 0.415 -15.077 -14.611 1.00 84.81 101 THR A N 1
ATOM 740 C CA . THR A 1 101 ? -0.930 -15.102 -13.997 1.00 84.81 101 THR A CA 1
ATOM 741 C C . THR A 1 101 ? -1.059 -14.298 -12.703 1.00 84.81 101 THR A C 1
ATOM 743 O O . THR A 1 101 ? -2.151 -14.244 -12.144 1.00 84.81 101 THR A O 1
ATOM 746 N N . VAL A 1 102 ? 0.030 -13.715 -12.193 1.00 92.31 102 VAL A N 1
ATOM 747 C CA . VAL A 1 102 ? 0.050 -12.969 -10.924 1.00 92.31 102 VAL A CA 1
ATOM 748 C C . VAL A 1 102 ? 0.515 -11.537 -11.161 1.00 92.31 102 VAL A C 1
ATOM 750 O O . VAL A 1 102 ? 1.512 -11.305 -11.833 1.00 92.31 102 VAL A O 1
ATOM 753 N N . SER A 1 103 ? -0.197 -10.590 -10.565 1.00 96.56 103 SER A N 1
ATOM 754 C CA . SER A 1 103 ? 0.153 -9.168 -10.473 1.00 96.56 103 SER A CA 1
ATOM 755 C C . SER A 1 103 ? -0.050 -8.681 -9.037 1.00 96.56 103 SER A C 1
ATOM 757 O O . SER A 1 103 ? -0.629 -9.399 -8.212 1.00 96.56 103 SER A O 1
ATOM 759 N N . CYS A 1 104 ? 0.348 -7.447 -8.722 1.00 98.31 104 CYS A N 1
ATOM 760 C CA . CYS A 1 104 ? 0.139 -6.880 -7.388 1.00 98.31 104 CYS A CA 1
ATOM 761 C C . CYS A 1 104 ? -1.357 -6.884 -7.013 1.00 98.31 104 CYS A C 1
ATOM 763 O O . CYS A 1 104 ? -1.725 -7.273 -5.901 1.00 98.31 104 CYS A O 1
ATOM 765 N N . SER A 1 105 ? -2.238 -6.576 -7.974 1.00 96.25 105 SER A N 1
ATOM 766 C CA . SER A 1 105 ? -3.699 -6.578 -7.791 1.00 96.25 105 SER A CA 1
ATOM 767 C C . SER A 1 105 ? -4.321 -7.966 -7.571 1.00 96.25 105 SER A C 1
ATOM 769 O O . SER A 1 105 ? -5.460 -8.067 -7.105 1.00 96.25 105 SER A O 1
ATOM 771 N N . THR A 1 106 ? -3.577 -9.050 -7.824 1.00 95.12 106 THR A N 1
ATOM 772 C CA . THR A 1 106 ? -4.015 -10.419 -7.497 1.00 95.12 106 THR A CA 1
ATOM 773 C C . THR A 1 106 ? -4.172 -10.598 -5.986 1.00 95.12 106 THR A C 1
ATOM 775 O O . THR A 1 106 ? -5.152 -11.199 -5.532 1.00 95.12 106 THR A O 1
ATOM 778 N N . CYS A 1 107 ? -3.235 -10.040 -5.212 1.00 96.56 107 CYS A N 1
ATOM 779 C CA . CYS A 1 107 ? -3.250 -10.067 -3.750 1.00 96.56 107 CYS A CA 1
ATOM 780 C C . CYS A 1 107 ? -3.856 -8.786 -3.156 1.00 96.56 107 CYS A C 1
ATOM 782 O O . CYS A 1 107 ? -4.545 -8.848 -2.145 1.00 96.56 107 CYS A O 1
ATOM 784 N N . HIS A 1 108 ? -3.654 -7.630 -3.786 1.00 97.56 108 HIS A N 1
ATOM 785 C CA . HIS A 1 108 ? -4.114 -6.337 -3.284 1.00 97.56 108 HIS A CA 1
ATOM 786 C C . HIS A 1 108 ? -5.370 -5.868 -4.021 1.00 97.56 108 HIS A C 1
ATOM 788 O O . HIS A 1 108 ? -5.316 -5.015 -4.905 1.00 97.56 108 HIS A O 1
ATOM 794 N N . LYS A 1 109 ? -6.527 -6.433 -3.656 1.00 94.19 109 LYS A N 1
ATOM 795 C CA . LYS A 1 109 ? -7.794 -6.196 -4.364 1.00 94.19 109 LYS A CA 1
ATOM 796 C C . LYS A 1 109 ? -8.488 -4.934 -3.846 1.00 94.19 109 LYS A C 1
ATOM 798 O O . LYS A 1 109 ? -8.848 -4.909 -2.666 1.00 94.19 109 LYS A O 1
ATOM 803 N N . PRO A 1 110 ? -8.788 -3.937 -4.696 1.00 87.56 110 PRO A N 1
ATOM 804 C CA . PRO A 1 110 ? -9.487 -2.716 -4.285 1.00 87.56 110 PRO A CA 1
ATOM 805 C C . PRO A 1 110 ? -10.786 -3.001 -3.518 1.00 87.56 110 PRO A C 1
ATOM 807 O O . PRO A 1 110 ? -10.966 -2.517 -2.407 1.00 87.56 110 PRO A O 1
ATOM 810 N N . GLY A 1 111 ? -11.627 -3.916 -4.019 1.00 86.62 111 GLY A N 1
ATOM 811 C CA . GLY A 1 111 ? -12.883 -4.317 -3.364 1.00 86.62 111 GLY A CA 1
ATOM 812 C C . GLY A 1 111 ? -12.739 -5.007 -1.996 1.00 86.62 111 GLY A C 1
ATOM 813 O O . GLY A 1 111 ? -13.744 -5.276 -1.347 1.00 86.62 111 GLY A O 1
ATOM 814 N N . LYS A 1 112 ? -11.513 -5.300 -1.548 1.00 92.25 112 LYS A N 1
ATOM 815 C CA . LYS A 1 112 ? -11.194 -5.820 -0.210 1.00 92.25 112 LYS A CA 1
ATOM 816 C C . LYS A 1 112 ? -10.235 -4.898 0.547 1.00 92.25 112 LYS A C 1
ATOM 818 O O . LYS A 1 112 ? -9.328 -5.371 1.231 1.00 92.25 112 LYS A O 1
ATOM 823 N N . ALA A 1 113 ? -10.372 -3.584 0.352 1.00 94.38 113 ALA A N 1
ATOM 824 C CA . ALA A 1 113 ? -9.470 -2.581 0.917 1.00 94.38 113 ALA A CA 1
ATOM 825 C C . ALA A 1 113 ? -7.989 -2.900 0.629 1.00 94.38 113 ALA A C 1
ATOM 827 O O . ALA A 1 113 ? -7.137 -2.795 1.507 1.00 94.38 113 ALA A O 1
ATOM 828 N N . PHE A 1 114 ? -7.682 -3.349 -0.591 1.00 96.56 114 PHE A N 1
ATOM 829 C CA . PHE A 1 114 ? -6.343 -3.770 -1.019 1.00 96.56 114 PHE A CA 1
ATOM 830 C C . PHE A 1 114 ? -5.751 -4.956 -0.237 1.00 96.56 114 PHE A C 1
ATOM 832 O O . PHE A 1 114 ? -4.541 -5.038 -0.041 1.00 96.56 114 PHE A O 1
ATOM 839 N N . THR A 1 115 ? -6.599 -5.902 0.170 1.00 96.31 115 THR A N 1
ATOM 840 C CA . THR A 1 115 ? -6.210 -7.235 0.669 1.00 96.31 115 THR A CA 1
ATOM 841 C C . THR A 1 115 ? -6.731 -8.340 -0.261 1.00 96.31 115 THR A C 1
ATOM 843 O O . THR A 1 115 ? -7.392 -8.060 -1.264 1.00 96.31 115 THR A O 1
ATOM 846 N N . ASP A 1 116 ? -6.468 -9.611 0.057 1.00 94.56 116 ASP A N 1
ATOM 847 C CA . ASP A 1 116 ? -6.982 -10.771 -0.691 1.00 94.56 116 ASP A CA 1
ATOM 848 C C . ASP A 1 116 ? -8.112 -11.515 0.038 1.00 94.56 116 ASP A C 1
ATOM 850 O O . ASP A 1 116 ? -8.840 -12.309 -0.576 1.00 94.56 116 ASP A O 1
ATOM 854 N N . GLY A 1 117 ? -8.312 -11.214 1.322 1.00 94.56 117 GLY A N 1
ATOM 855 C CA . GLY A 1 117 ? -9.218 -11.902 2.236 1.00 94.56 117 GLY A CA 1
ATOM 856 C C . GLY A 1 117 ? -8.833 -13.358 2.508 1.00 94.56 117 GLY A C 1
ATOM 857 O O . GLY A 1 117 ? -9.713 -14.213 2.606 1.00 94.56 117 GLY A O 1
ATOM 858 N N . LEU A 1 118 ? -7.532 -13.655 2.547 1.00 96.12 118 LEU A N 1
ATOM 859 C CA . LEU A 1 118 ? -6.973 -14.967 2.865 1.00 96.12 118 LEU A CA 1
ATOM 860 C C . LEU A 1 118 ? -6.108 -14.894 4.129 1.00 96.12 118 LEU A C 1
ATOM 862 O O . LEU A 1 118 ? -5.521 -13.864 4.455 1.00 96.12 118 LEU A O 1
ATOM 866 N N . ALA A 1 119 ? -5.954 -16.021 4.831 1.00 94.69 119 ALA A N 1
ATOM 867 C CA . ALA A 1 119 ? -5.044 -16.084 5.981 1.00 94.69 119 ALA A CA 1
ATOM 868 C C . ALA A 1 119 ? -3.588 -15.799 5.589 1.00 94.69 119 ALA A C 1
ATOM 870 O O . ALA A 1 119 ? -2.825 -15.205 6.352 1.00 94.69 119 ALA A O 1
ATOM 871 N N . ARG A 1 120 ? -3.212 -16.207 4.374 1.00 95.12 120 ARG A N 1
ATOM 872 C CA . ARG A 1 120 ? -1.911 -15.950 3.762 1.00 95.12 120 ARG A CA 1
ATOM 873 C C . ARG A 1 120 ? -2.089 -15.637 2.294 1.00 95.12 120 ARG A C 1
ATOM 875 O O . ARG A 1 120 ? -2.940 -16.245 1.642 1.00 95.12 120 ARG A O 1
ATOM 882 N N . GLY A 1 121 ? -1.239 -14.741 1.809 1.00 94.19 121 GLY A N 1
ATOM 883 C CA . GLY A 1 121 ? -1.216 -14.354 0.410 1.00 94.19 121 GLY A CA 1
ATOM 884 C C . GLY A 1 121 ? -0.981 -15.532 -0.521 1.00 94.19 121 GLY A C 1
ATOM 885 O O . GLY A 1 121 ? -0.264 -16.480 -0.184 1.00 94.19 121 GLY A O 1
ATOM 886 N N . ARG A 1 122 ? -1.598 -15.470 -1.701 1.00 94.38 122 ARG A N 1
ATOM 887 C CA . ARG A 1 122 ? -1.481 -16.502 -2.731 1.00 94.38 122 ARG A CA 1
ATOM 888 C C . ARG A 1 122 ? -1.084 -15.879 -4.065 1.00 94.38 122 ARG A C 1
ATOM 890 O O . ARG A 1 122 ? -1.942 -15.386 -4.789 1.00 94.38 122 ARG A O 1
ATOM 897 N N . GLY A 1 123 ? 0.213 -15.926 -4.359 1.00 94.00 123 GLY A N 1
ATOM 898 C CA . GLY A 1 123 ? 0.760 -15.657 -5.686 1.00 94.00 123 GLY A CA 1
ATOM 899 C C . GLY A 1 123 ? 0.941 -16.967 -6.447 1.00 94.00 123 GLY A C 1
ATOM 900 O O . GLY A 1 123 ? 0.043 -17.815 -6.464 1.00 94.00 123 GLY A O 1
ATOM 901 N N . ILE A 1 124 ? 2.130 -17.176 -7.019 1.00 95.00 124 ILE A N 1
ATOM 902 C CA . ILE A 1 124 ? 2.498 -18.474 -7.606 1.00 95.00 124 ILE A CA 1
ATOM 903 C C . ILE A 1 124 ? 2.628 -19.569 -6.534 1.00 95.00 124 ILE A C 1
ATOM 905 O O . ILE A 1 124 ? 2.451 -20.754 -6.816 1.00 95.00 124 ILE A O 1
ATOM 909 N N . GLY A 1 125 ? 2.903 -19.166 -5.291 1.00 95.00 125 GLY A N 1
ATOM 910 C CA . GLY A 1 125 ? 2.928 -20.009 -4.105 1.00 95.00 125 GLY A CA 1
ATOM 911 C C . GLY A 1 125 ? 2.073 -19.432 -2.976 1.00 95.00 125 GLY A C 1
ATOM 912 O O . GLY A 1 125 ? 1.122 -18.683 -3.194 1.00 95.00 125 GLY A O 1
ATOM 913 N N . THR A 1 126 ? 2.379 -19.826 -1.739 1.00 96.06 126 THR A N 1
ATOM 914 C CA . THR A 1 126 ? 1.718 -19.304 -0.531 1.00 96.06 126 THR A CA 1
ATOM 915 C C . THR A 1 126 ? 2.714 -18.488 0.275 1.00 96.06 126 THR A C 1
ATOM 917 O O . THR A 1 126 ? 3.767 -19.001 0.658 1.00 96.06 126 THR A O 1
ATOM 920 N N . SER A 1 127 ? 2.383 -17.227 0.542 1.00 94.50 127 SER A N 1
ATOM 921 C CA . SER A 1 127 ? 3.239 -16.335 1.313 1.00 94.50 127 SER A CA 1
ATOM 922 C C . SER A 1 127 ? 3.256 -16.727 2.797 1.00 94.50 127 SER A C 1
ATOM 924 O O . SER A 1 127 ? 2.457 -17.528 3.288 1.00 94.50 127 SER A O 1
ATOM 926 N N . LYS A 1 128 ? 4.202 -16.166 3.553 1.00 93.31 128 LYS A N 1
ATOM 927 C CA . LYS A 1 128 ? 4.378 -16.483 4.983 1.00 93.31 128 LYS A CA 1
ATOM 928 C C . LYS A 1 128 ? 3.420 -15.727 5.903 1.00 93.31 128 LYS A C 1
ATOM 930 O O . LYS A 1 128 ? 3.354 -16.044 7.090 1.00 93.31 128 LYS A O 1
ATOM 935 N N . ARG A 1 129 ? 2.749 -14.691 5.397 1.00 95.31 129 ARG A N 1
ATOM 936 C CA . ARG A 1 129 ? 1.981 -13.721 6.185 1.00 95.31 129 ARG A CA 1
ATOM 937 C C . ARG A 1 129 ? 0.704 -13.310 5.454 1.00 95.31 129 ARG A C 1
ATOM 939 O O . ARG A 1 129 ? 0.589 -13.482 4.246 1.00 95.31 129 ARG A O 1
ATOM 946 N N . ASN A 1 130 ? -0.249 -12.772 6.200 1.00 97.25 130 ASN A N 1
ATOM 947 C CA . ASN A 1 130 ? -1.459 -12.179 5.641 1.00 97.25 130 ASN A CA 1
ATOM 948 C C . ASN A 1 130 ? -1.110 -10.942 4.789 1.00 97.25 130 ASN A C 1
ATOM 950 O O . ASN A 1 130 ? -0.184 -10.191 5.126 1.00 97.25 130 ASN A O 1
ATOM 954 N N . THR A 1 131 ? -1.841 -10.750 3.691 1.00 97.75 131 THR A N 1
ATOM 955 C CA . THR A 1 131 ? -1.674 -9.614 2.779 1.00 97.75 131 THR A CA 1
ATOM 956 C C . THR A 1 131 ? -2.235 -8.349 3.419 1.00 97.75 131 THR A C 1
ATOM 958 O O . THR A 1 131 ? -3.429 -8.254 3.693 1.00 97.75 131 THR A O 1
ATOM 961 N N . ARG A 1 132 ? -1.371 -7.358 3.658 1.00 95.81 132 ARG A N 1
ATOM 962 C CA . ARG A 1 132 ? -1.781 -6.084 4.257 1.00 95.81 132 ARG A CA 1
ATOM 963 C C . ARG A 1 132 ? -2.571 -5.227 3.280 1.00 95.81 132 ARG A C 1
ATOM 965 O O . ARG A 1 132 ? -2.257 -5.203 2.096 1.00 95.81 132 ARG A O 1
ATOM 972 N N . SER A 1 133 ? -3.499 -4.443 3.824 1.00 96.81 133 SER A N 1
ATOM 973 C CA . SER A 1 133 ? -4.109 -3.330 3.097 1.00 96.81 133 SER A CA 1
ATOM 974 C C . SER A 1 133 ? -3.042 -2.324 2.655 1.00 96.81 133 SER A C 1
ATOM 976 O O . SER A 1 133 ? -2.096 -2.054 3.406 1.00 96.81 133 SER A O 1
ATOM 978 N N . LEU A 1 134 ? -3.233 -1.769 1.457 1.00 97.44 134 LEU A N 1
ATOM 979 C CA . LEU A 1 134 ? -2.459 -0.649 0.917 1.00 97.44 134 LEU A CA 1
ATOM 980 C C . LEU A 1 134 ? -3.111 0.721 1.178 1.00 97.44 134 LEU A C 1
ATOM 982 O O . LEU A 1 134 ? -2.555 1.735 0.769 1.00 97.44 134 LEU A O 1
ATOM 986 N N . LEU A 1 135 ? -4.256 0.785 1.869 1.00 95.56 135 LEU A N 1
ATOM 987 C CA . LEU A 1 135 ? -4.887 2.067 2.190 1.00 95.56 135 LEU A CA 1
ATOM 988 C C . LEU A 1 135 ? -3.980 2.914 3.091 1.00 95.56 135 LEU A C 1
ATOM 990 O O . LEU A 1 135 ? -3.602 2.492 4.187 1.00 95.56 135 LEU A O 1
ATOM 994 N N . GLY A 1 136 ? -3.628 4.113 2.625 1.00 96.06 136 GLY A N 1
ATOM 995 C CA . GLY A 1 136 ? -2.751 5.047 3.328 1.00 96.06 136 GLY A CA 1
ATOM 996 C C . GLY A 1 136 ? -1.300 4.573 3.445 1.00 96.06 136 GLY A C 1
ATOM 997 O O . GLY A 1 136 ? -0.575 5.028 4.334 1.00 96.06 136 GLY A O 1
ATOM 998 N N . VAL A 1 137 ? -0.861 3.617 2.615 1.00 96.38 137 VAL A N 1
ATOM 999 C CA . VAL A 1 137 ? 0.426 2.918 2.796 1.00 96.38 137 VAL A CA 1
ATOM 1000 C C . VAL A 1 137 ? 1.646 3.830 2.653 1.00 96.38 137 VAL A C 1
ATOM 1002 O O . VAL A 1 137 ? 2.637 3.638 3.366 1.00 96.38 137 VAL A O 1
ATOM 1005 N N . ALA A 1 138 ? 1.554 4.861 1.808 1.00 95.88 138 ALA A N 1
ATOM 1006 C CA . ALA A 1 138 ? 2.617 5.841 1.588 1.00 95.88 138 ALA A CA 1
ATOM 1007 C C . ALA A 1 138 ? 2.898 6.731 2.809 1.00 95.88 138 ALA A C 1
ATOM 1009 O O . ALA A 1 138 ? 3.918 7.409 2.869 1.00 95.88 138 ALA A O 1
ATOM 1010 N N . ARG A 1 139 ? 2.032 6.697 3.829 1.00 94.81 139 ARG A N 1
ATOM 1011 C CA . ARG A 1 139 ? 2.185 7.484 5.063 1.00 94.81 139 ARG A CA 1
ATOM 1012 C C . ARG A 1 139 ? 3.071 6.816 6.108 1.00 94.81 139 ARG A C 1
ATOM 1014 O O . ARG A 1 139 ? 3.236 7.345 7.204 1.00 94.81 139 ARG A O 1
ATOM 1021 N N . SER A 1 140 ? 3.616 5.642 5.801 1.00 93.94 140 SER A N 1
ATOM 1022 C CA . SER A 1 140 ? 4.571 4.949 6.655 1.00 93.94 140 SER A CA 1
ATOM 1023 C C . SER A 1 140 ? 5.911 4.820 5.948 1.00 93.94 140 SER A C 1
ATOM 1025 O O . SER A 1 140 ? 5.976 4.359 4.815 1.00 93.94 140 SER A O 1
ATOM 1027 N N . THR A 1 141 ? 6.995 5.138 6.649 1.00 91.94 141 THR A N 1
ATOM 1028 C CA . THR A 1 141 ? 8.347 4.805 6.186 1.00 91.94 141 THR A CA 1
ATOM 1029 C C . THR A 1 141 ? 8.541 3.288 6.130 1.00 91.94 141 THR A C 1
ATOM 1031 O O . THR A 1 141 ? 9.121 2.742 5.199 1.00 91.94 141 THR A O 1
ATOM 1034 N N . TRP A 1 142 ? 8.024 2.567 7.127 1.00 96.56 142 TRP A N 1
ATOM 1035 C CA . TRP A 1 142 ? 8.285 1.142 7.290 1.00 96.56 142 TRP A CA 1
ATOM 1036 C C . TRP A 1 142 ? 7.235 0.273 6.605 1.00 96.56 142 TRP A C 1
ATOM 1038 O O . TRP A 1 142 ? 6.063 0.261 6.979 1.00 96.56 142 TRP A O 1
ATOM 1048 N N . GLN A 1 143 ? 7.678 -0.561 5.671 1.00 97.88 143 GLN A N 1
ATOM 1049 C CA . GLN A 1 143 ? 6.798 -1.437 4.906 1.00 97.88 143 GLN A CA 1
ATOM 1050 C C . GLN A 1 143 ? 6.895 -2.903 5.340 1.00 97.88 143 GLN A C 1
ATOM 1052 O O . GLN A 1 143 ? 7.859 -3.326 5.978 1.00 97.88 143 GLN A O 1
ATOM 1057 N N . TYR A 1 144 ? 5.866 -3.691 5.006 1.00 97.75 144 TYR A N 1
ATOM 1058 C CA . TYR A 1 144 ? 5.549 -5.001 5.601 1.00 97.75 144 TYR A CA 1
ATOM 1059 C C . TYR A 1 144 ? 5.118 -4.967 7.080 1.00 97.75 144 TYR A C 1
ATOM 1061 O O . TYR A 1 144 ? 5.094 -3.932 7.744 1.00 97.75 144 TYR A O 1
ATOM 1069 N N . TRP A 1 145 ? 4.748 -6.144 7.600 1.00 97.94 145 TRP A N 1
ATOM 1070 C CA . TRP A 1 145 ? 4.455 -6.383 9.017 1.00 97.94 145 TRP A CA 1
ATOM 1071 C C . TRP A 1 145 ? 5.668 -6.211 9.940 1.00 97.94 145 TRP A C 1
ATOM 1073 O O . TRP A 1 145 ? 5.490 -5.861 11.096 1.00 97.94 145 TRP A O 1
ATOM 1083 N N . ASP A 1 146 ? 6.889 -6.450 9.465 1.00 97.69 146 ASP A N 1
ATOM 1084 C CA . ASP A 1 146 ? 8.129 -6.372 10.258 1.00 97.69 146 ASP A CA 1
ATOM 1085 C C . ASP A 1 146 ? 8.995 -5.149 9.927 1.00 97.69 146 ASP A C 1
ATOM 1087 O O . ASP A 1 146 ? 10.054 -4.957 10.530 1.00 97.69 146 ASP A O 1
ATOM 1091 N N . GLY A 1 147 ? 8.564 -4.305 8.984 1.00 97.44 147 GLY A N 1
ATOM 1092 C CA . GLY A 1 147 ? 9.324 -3.123 8.596 1.00 97.44 147 GLY A CA 1
ATOM 1093 C C . GLY A 1 147 ? 10.628 -3.461 7.877 1.00 97.44 147 GLY A C 1
ATOM 1094 O O . GLY A 1 147 ? 11.598 -2.723 8.022 1.00 97.44 147 GLY A O 1
ATOM 1095 N N . ARG A 1 148 ? 10.711 -4.606 7.180 1.00 97.62 148 ARG A N 1
ATOM 1096 C CA . ARG A 1 148 ? 11.946 -5.047 6.499 1.00 97.62 148 ARG A CA 1
ATOM 1097 C C . ARG A 1 148 ? 12.313 -4.241 5.251 1.00 97.62 148 ARG A C 1
ATOM 1099 O O . ARG A 1 148 ? 13.312 -4.548 4.606 1.00 97.62 148 ARG A O 1
ATOM 1106 N N . ARG A 1 149 ? 11.496 -3.248 4.917 1.00 98.00 149 ARG A N 1
ATOM 1107 C CA . ARG A 1 149 ? 11.723 -2.243 3.882 1.00 98.00 149 ARG A CA 1
ATOM 1108 C C . ARG A 1 149 ? 11.417 -0.881 4.483 1.00 98.00 149 ARG A C 1
ATOM 1110 O O . ARG A 1 149 ? 10.492 -0.759 5.287 1.00 98.00 149 ARG A O 1
ATOM 1117 N N . ASP A 1 150 ? 12.236 0.087 4.137 1.00 97.19 150 ASP A N 1
ATOM 1118 C CA . ASP A 1 150 ? 12.282 1.446 4.678 1.00 97.19 150 ASP A CA 1
ATOM 1119 C C . ASP A 1 150 ? 11.716 2.496 3.715 1.00 97.19 150 ASP A C 1
ATOM 1121 O O . ASP A 1 150 ? 11.717 3.682 4.029 1.00 97.19 150 ASP A O 1
ATOM 1125 N N . SER A 1 151 ? 11.221 2.059 2.562 1.00 97.69 151 SER A N 1
ATOM 1126 C CA . SER A 1 151 ? 10.455 2.877 1.636 1.00 97.69 151 SER A CA 1
ATOM 1127 C C . SER A 1 151 ? 9.435 2.019 0.890 1.00 97.69 151 SER A C 1
ATOM 1129 O O . SER A 1 151 ? 9.534 0.784 0.838 1.00 97.69 151 SER A O 1
ATOM 1131 N N . LEU A 1 152 ? 8.437 2.686 0.310 1.00 97.69 152 LEU A N 1
ATOM 1132 C CA . LEU A 1 152 ? 7.420 2.036 -0.513 1.00 97.69 152 LEU A CA 1
ATOM 1133 C C . LEU A 1 152 ? 8.027 1.475 -1.801 1.00 97.69 152 LEU A C 1
ATOM 1135 O O . LEU A 1 152 ? 7.774 0.327 -2.156 1.00 97.69 152 LEU A O 1
ATOM 1139 N N . TRP A 1 153 ? 8.936 2.225 -2.429 1.00 98.12 153 TRP A N 1
ATOM 1140 C CA . TRP A 1 153 ? 9.597 1.779 -3.653 1.00 98.12 153 TRP A CA 1
ATOM 1141 C C . TRP A 1 153 ? 10.501 0.567 -3.419 1.00 98.12 153 TRP A C 1
ATOM 1143 O O . TRP A 1 153 ? 10.488 -0.352 -4.230 1.00 98.12 153 TRP A O 1
ATOM 1153 N N . ALA A 1 154 ? 11.212 0.490 -2.289 1.00 98.25 154 ALA A N 1
ATOM 1154 C CA . ALA A 1 154 ? 11.993 -0.695 -1.934 1.00 98.25 154 ALA A CA 1
ATOM 1155 C C . ALA A 1 154 ? 11.092 -1.908 -1.660 1.00 98.25 154 ALA A C 1
ATOM 1157 O O . ALA A 1 154 ? 11.463 -3.059 -1.921 1.00 98.25 154 ALA A O 1
ATOM 1158 N N . GLN A 1 155 ? 9.891 -1.673 -1.119 1.00 98.38 155 GLN A N 1
ATOM 1159 C CA . GLN A 1 155 ? 8.925 -2.740 -0.908 1.00 98.38 155 GLN A CA 1
ATOM 1160 C C . GLN A 1 155 ? 8.350 -3.279 -2.208 1.00 98.38 155 GLN A C 1
ATOM 1162 O O . GLN A 1 155 ? 8.330 -4.504 -2.334 1.00 98.38 155 GLN A O 1
ATOM 1167 N N . ALA A 1 156 ? 7.983 -2.418 -3.156 1.00 98.31 156 ALA A N 1
ATOM 1168 C CA . ALA A 1 156 ? 7.418 -2.802 -4.449 1.00 98.31 156 ALA A CA 1
ATOM 1169 C C . ALA A 1 156 ? 8.306 -3.787 -5.239 1.00 98.31 156 ALA A C 1
ATOM 1171 O O . ALA A 1 156 ? 7.805 -4.631 -5.976 1.00 98.31 156 ALA A O 1
ATOM 1172 N N . LEU A 1 157 ? 9.628 -3.738 -5.040 1.00 98.31 157 LEU A N 1
ATOM 1173 C CA . LEU A 1 157 ? 10.592 -4.629 -5.699 1.00 98.31 157 LEU A CA 1
ATOM 1174 C C . LEU A 1 157 ? 10.597 -6.056 -5.142 1.00 98.31 157 LEU A C 1
ATOM 1176 O O . LEU A 1 157 ? 10.890 -7.017 -5.848 1.00 98.31 157 LEU A O 1
ATOM 1180 N N . SER A 1 158 ? 10.324 -6.212 -3.849 1.00 96.25 158 SER A N 1
ATOM 1181 C CA . SER A 1 158 ? 10.556 -7.480 -3.157 1.00 96.25 158 SER A CA 1
ATOM 1182 C C . SER A 1 158 ? 9.586 -8.609 -3.552 1.00 96.25 158 SER A C 1
ATOM 1184 O O . SER A 1 158 ? 10.066 -9.740 -3.617 1.00 96.25 158 SER A O 1
ATOM 1186 N N . PRO A 1 159 ? 8.283 -8.366 -3.812 1.00 97.75 159 PRO A N 1
ATOM 1187 C CA . PRO A 1 159 ? 7.357 -9.379 -4.327 1.00 97.75 159 PRO A CA 1
ATOM 1188 C C . PRO A 1 159 ? 7.771 -9.971 -5.673 1.00 97.75 159 PRO A C 1
ATOM 1190 O O . PRO A 1 159 ? 7.512 -11.148 -5.923 1.00 97.75 159 PRO A O 1
ATOM 1193 N N . VAL A 1 160 ? 8.435 -9.172 -6.522 1.00 97.88 160 VAL A N 1
ATOM 1194 C CA . VAL A 1 160 ? 8.856 -9.577 -7.872 1.00 97.88 160 VAL A CA 1
ATOM 1195 C C . VAL A 1 160 ? 9.759 -10.810 -7.807 1.00 97.88 160 VAL A C 1
ATOM 1197 O O . VAL A 1 160 ? 9.514 -11.789 -8.506 1.00 97.88 160 VAL A O 1
ATOM 1200 N N . GLU A 1 161 ? 10.757 -10.790 -6.920 1.00 96.94 161 GLU A N 1
ATOM 1201 C CA . GLU A 1 161 ? 11.769 -11.849 -6.800 1.00 96.94 161 GLU A CA 1
ATOM 1202 C C . GLU A 1 161 ? 11.390 -12.957 -5.794 1.00 96.94 161 GLU A C 1
ATOM 1204 O O . GLU A 1 161 ? 12.107 -13.955 -5.686 1.00 96.94 161 GLU A O 1
ATOM 1209 N N . ASP A 1 162 ? 10.285 -12.818 -5.046 1.00 96.81 162 ASP A N 1
ATOM 1210 C CA . ASP A 1 162 ? 9.870 -13.834 -4.071 1.00 96.81 162 ASP A CA 1
ATOM 1211 C C . ASP A 1 162 ? 9.211 -15.037 -4.783 1.00 96.81 162 ASP A C 1
ATOM 1213 O O . ASP A 1 162 ? 8.204 -14.871 -5.479 1.00 96.81 162 ASP A O 1
ATOM 1217 N N . PRO A 1 163 ? 9.726 -16.270 -4.602 1.00 95.00 163 PRO A N 1
ATOM 1218 C CA . PRO A 1 163 ? 9.235 -17.463 -5.296 1.00 95.00 163 PRO A CA 1
ATOM 1219 C C . PRO A 1 163 ? 7.841 -17.928 -4.848 1.00 95.00 163 PRO A C 1
ATOM 1221 O O . PRO A 1 163 ? 7.292 -18.847 -5.452 1.00 95.00 163 PRO A O 1
ATOM 1224 N N . ALA A 1 164 ? 7.266 -17.362 -3.785 1.00 96.19 164 ALA A N 1
ATOM 1225 C CA . ALA A 1 164 ? 5.875 -17.597 -3.406 1.00 96.19 164 ALA A CA 1
ATOM 1226 C C . ALA A 1 164 ? 4.918 -16.520 -3.947 1.00 96.19 164 ALA A C 1
ATOM 1228 O O . ALA A 1 164 ? 3.701 -16.723 -3.905 1.00 96.19 164 ALA A O 1
ATOM 1229 N N . GLU A 1 165 ? 5.444 -15.402 -4.452 1.00 97.25 165 GLU A N 1
ATOM 1230 C CA . GLU A 1 165 ? 4.670 -14.249 -4.916 1.00 97.25 165 GLU A CA 1
ATOM 1231 C C . GLU A 1 165 ? 4.700 -14.164 -6.449 1.00 97.25 165 GLU A C 1
ATOM 1233 O O . GLU A 1 165 ? 3.912 -14.866 -7.086 1.00 97.25 165 GLU A O 1
ATOM 1238 N N . HIS A 1 166 ? 5.585 -13.364 -7.054 1.00 97.94 166 HIS A N 1
ATOM 1239 C CA . HIS A 1 166 ? 5.712 -13.272 -8.518 1.00 97.94 166 HIS A CA 1
ATOM 1240 C C . HIS A 1 166 ? 6.746 -14.259 -9.085 1.00 97.94 166 HIS A C 1
ATOM 1242 O O . HIS A 1 166 ? 6.558 -14.778 -10.188 1.00 97.94 166 HIS A O 1
ATOM 1248 N N . GLY A 1 167 ? 7.822 -14.531 -8.336 1.00 96.00 167 GLY A N 1
ATOM 1249 C CA . GLY A 1 167 ? 8.866 -15.511 -8.654 1.00 96.00 167 GLY A CA 1
ATOM 1250 C C . GLY A 1 167 ? 9.726 -15.211 -9.880 1.00 96.00 167 GLY A C 1
ATOM 1251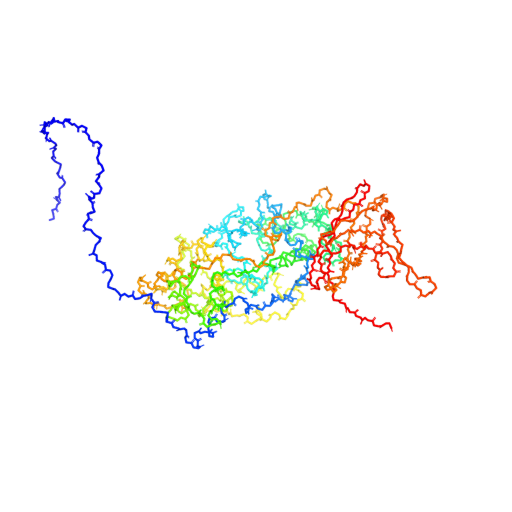 O O . GLY A 1 167 ? 10.262 -16.142 -10.478 1.00 96.00 167 GLY A O 1
ATOM 1252 N N . LEU A 1 168 ? 9.844 -13.948 -10.277 1.00 96.00 168 LEU A N 1
ATOM 1253 C CA . LEU A 1 168 ? 10.581 -13.519 -11.457 1.00 96.00 168 LEU A CA 1
ATOM 1254 C C . LEU A 1 168 ? 11.975 -12.997 -11.078 1.00 96.00 168 LEU A C 1
ATOM 1256 O O . LEU A 1 168 ? 12.130 -12.232 -10.130 1.00 96.00 168 LEU A O 1
ATOM 1260 N N . ALA A 1 169 ? 13.001 -13.372 -11.841 1.00 97.69 169 ALA A N 1
ATOM 1261 C CA . ALA A 1 169 ? 14.339 -12.819 -11.652 1.00 97.69 169 ALA A CA 1
ATOM 1262 C C . ALA A 1 169 ? 14.395 -11.339 -12.053 1.00 97.69 169 ALA A C 1
ATOM 1264 O O . ALA A 1 169 ? 13.719 -10.919 -12.992 1.00 97.69 169 ALA A O 1
ATOM 1265 N N . ARG A 1 170 ? 15.262 -10.560 -11.397 1.00 97.69 170 ARG A N 1
ATOM 1266 C CA . ARG A 1 170 ? 15.440 -9.120 -11.659 1.00 97.69 170 ARG A CA 1
ATOM 1267 C C . ARG A 1 170 ? 15.664 -8.784 -13.133 1.00 97.69 170 ARG A C 1
ATOM 1269 O O . ARG A 1 170 ? 15.042 -7.873 -13.666 1.00 97.69 170 ARG A O 1
ATOM 1276 N N . THR A 1 171 ? 16.540 -9.542 -13.784 1.00 98.44 171 THR A N 1
ATOM 1277 C CA . THR A 1 171 ? 16.832 -9.446 -15.225 1.00 98.44 171 THR A CA 1
ATOM 1278 C C . THR A 1 171 ? 15.618 -9.781 -16.088 1.00 98.44 171 THR A C 1
ATOM 1280 O O . THR A 1 171 ? 15.317 -9.047 -17.023 1.00 98.44 171 THR A O 1
ATOM 1283 N N . GLY A 1 172 ? 14.877 -10.835 -15.743 1.00 97.50 172 GLY A N 1
ATOM 1284 C CA . GLY A 1 172 ? 13.627 -11.193 -16.414 1.00 97.50 172 GLY A CA 1
ATOM 1285 C C . GLY A 1 172 ? 12.565 -10.096 -16.310 1.00 97.50 172 GLY A C 1
ATOM 1286 O O . GLY A 1 172 ? 11.897 -9.800 -17.296 1.00 97.50 172 GLY A O 1
ATOM 1287 N N . PHE A 1 173 ? 12.451 -9.442 -15.152 1.00 98.31 173 PHE A N 1
ATOM 1288 C CA . PHE A 1 173 ? 11.525 -8.325 -14.951 1.00 98.31 173 PHE A CA 1
ATOM 1289 C C . PHE A 1 173 ? 11.838 -7.141 -15.868 1.00 98.31 173 PHE A C 1
ATOM 1291 O O . PHE A 1 173 ? 10.966 -6.707 -16.620 1.00 98.31 173 PHE A O 1
ATOM 1298 N N . VAL A 1 174 ? 13.083 -6.651 -15.867 1.00 98.44 174 VAL A N 1
ATOM 1299 C CA . VAL A 1 174 ? 13.460 -5.519 -16.734 1.00 98.44 174 VAL A CA 1
ATOM 1300 C C . VAL A 1 174 ? 13.406 -5.884 -18.221 1.00 98.44 174 VAL A C 1
ATOM 1302 O O . VAL A 1 174 ? 13.074 -5.029 -19.037 1.00 98.44 174 VAL A O 1
ATOM 1305 N N . ALA A 1 175 ? 13.649 -7.150 -18.581 1.00 97.38 175 ALA A N 1
ATOM 1306 C CA . ALA A 1 175 ? 13.518 -7.630 -19.954 1.00 97.38 175 ALA A CA 1
ATOM 1307 C C . ALA A 1 175 ? 12.056 -7.667 -20.431 1.00 97.38 175 ALA A C 1
ATOM 1309 O O . ALA A 1 175 ? 11.782 -7.246 -21.551 1.00 97.38 175 ALA A O 1
ATOM 1310 N N . ILE A 1 176 ? 11.110 -8.116 -19.594 1.00 95.06 176 ILE A N 1
ATOM 1311 C CA . ILE A 1 176 ? 9.676 -8.113 -19.937 1.00 95.06 176 ILE A CA 1
ATOM 1312 C C . ILE A 1 176 ? 9.169 -6.682 -20.123 1.00 95.06 176 ILE A C 1
ATOM 1314 O O . ILE A 1 176 ? 8.490 -6.402 -21.108 1.00 95.06 176 ILE A O 1
ATOM 1318 N N . VAL A 1 177 ? 9.540 -5.769 -19.221 1.00 96.81 177 VAL A N 1
ATOM 1319 C CA . VAL A 1 177 ? 9.188 -4.347 -19.345 1.00 96.81 177 VAL A CA 1
ATOM 1320 C C . VAL A 1 177 ? 9.820 -3.740 -20.603 1.00 96.81 177 VAL A C 1
ATOM 1322 O O . VAL A 1 177 ? 9.137 -3.066 -21.367 1.00 96.81 177 VAL A O 1
ATOM 1325 N N . GLY A 1 178 ? 11.099 -4.020 -20.868 1.00 94.88 178 GLY A N 1
ATOM 1326 C CA . GLY A 1 178 ? 11.813 -3.502 -22.039 1.00 94.88 178 GLY A CA 1
ATOM 1327 C C . GLY A 1 178 ? 11.338 -4.058 -23.382 1.00 94.88 178 GLY A C 1
ATOM 1328 O O . GLY A 1 178 ? 11.486 -3.389 -24.404 1.00 94.88 178 GLY A O 1
ATOM 1329 N N . ALA A 1 179 ? 10.749 -5.254 -23.399 1.00 90.44 179 ALA A N 1
ATOM 1330 C CA . ALA A 1 179 ? 10.187 -5.851 -24.607 1.00 90.44 179 ALA A CA 1
ATOM 1331 C C . ALA A 1 179 ? 8.887 -5.165 -25.066 1.00 90.44 179 ALA A C 1
ATOM 1333 O O . ALA A 1 179 ? 8.511 -5.296 -26.230 1.00 90.44 179 ALA A O 1
ATOM 1334 N N . ASP A 1 180 ? 8.213 -4.427 -24.180 1.00 89.31 180 ASP A N 1
ATOM 1335 C CA . ASP A 1 180 ? 6.957 -3.736 -24.465 1.00 89.31 180 ASP A CA 1
ATOM 1336 C C . ASP A 1 180 ? 7.219 -2.268 -24.878 1.00 89.31 180 ASP A C 1
ATOM 1338 O O . ASP A 1 180 ? 7.745 -1.475 -24.087 1.00 89.31 180 ASP A O 1
ATOM 1342 N N . PRO A 1 181 ? 6.880 -1.859 -26.117 1.00 84.25 181 PRO A N 1
ATOM 1343 C CA . PRO A 1 181 ? 7.050 -0.477 -26.568 1.00 84.25 181 PRO A CA 1
ATOM 1344 C C . PRO A 1 181 ? 6.290 0.550 -25.719 1.00 84.25 181 PRO A C 1
ATOM 1346 O O . PRO A 1 181 ? 6.814 1.641 -25.493 1.00 84.25 181 PRO A O 1
ATOM 1349 N N . GLY A 1 182 ? 5.106 0.202 -25.209 1.00 84.94 182 GLY A N 1
ATOM 1350 C CA . GLY A 1 182 ? 4.294 1.078 -24.369 1.00 84.94 182 GLY A CA 1
ATOM 1351 C C . GLY A 1 182 ? 4.980 1.377 -23.040 1.00 84.94 182 GLY A C 1
ATOM 1352 O O . GLY A 1 182 ? 5.069 2.538 -22.633 1.00 84.94 182 GLY A O 1
ATOM 1353 N N . TYR A 1 183 ? 5.574 0.361 -22.404 1.00 93.44 183 TYR A N 1
ATOM 1354 C CA . TYR A 1 183 ? 6.368 0.576 -21.192 1.00 93.44 183 TYR A CA 1
ATOM 1355 C C . TYR A 1 183 ? 7.621 1.408 -21.441 1.00 93.44 183 TYR A C 1
ATOM 1357 O O . TYR A 1 183 ? 7.921 2.287 -20.633 1.00 93.44 183 TYR A O 1
ATOM 1365 N N . ARG A 1 184 ? 8.331 1.186 -22.554 1.00 90.50 184 ARG A N 1
ATOM 1366 C CA . ARG A 1 184 ? 9.490 2.019 -22.909 1.00 90.50 184 ARG A CA 1
ATOM 1367 C C . ARG A 1 184 ? 9.082 3.475 -23.110 1.00 90.50 184 ARG A C 1
ATOM 1369 O O . ARG A 1 184 ? 9.710 4.363 -22.546 1.00 90.50 184 ARG A O 1
ATOM 1376 N N . THR A 1 185 ? 8.003 3.734 -23.847 1.00 84.31 185 THR A N 1
ATOM 1377 C CA . THR A 1 185 ? 7.486 5.095 -24.051 1.00 84.31 185 THR A CA 1
ATOM 1378 C C . THR A 1 185 ? 7.078 5.749 -22.731 1.00 84.31 185 THR A C 1
ATOM 1380 O O . THR A 1 185 ? 7.466 6.890 -22.471 1.00 84.31 185 THR A O 1
ATOM 1383 N N . ALA A 1 186 ? 6.343 5.032 -21.877 1.00 84.62 186 ALA A N 1
ATOM 1384 C CA . ALA A 1 186 ? 5.924 5.532 -20.571 1.00 84.62 186 ALA A CA 1
ATOM 1385 C C . ALA A 1 186 ? 7.126 5.825 -19.659 1.00 84.62 186 ALA A C 1
ATOM 1387 O O . ALA A 1 186 ? 7.185 6.890 -19.049 1.00 84.62 186 ALA A O 1
ATOM 1388 N N . TRP A 1 187 ? 8.116 4.928 -19.615 1.00 91.94 187 TRP A N 1
ATOM 1389 C CA . TRP A 1 187 ? 9.368 5.146 -18.894 1.00 91.94 187 TRP A CA 1
ATOM 1390 C C . TRP A 1 187 ? 10.085 6.400 -19.379 1.00 91.94 187 TRP A C 1
ATOM 1392 O O . TRP A 1 187 ? 10.392 7.266 -18.567 1.00 91.94 187 TRP A O 1
ATOM 1402 N N . ASN A 1 188 ? 10.291 6.537 -20.690 1.00 87.50 188 ASN A N 1
ATOM 1403 C CA . ASN A 1 188 ? 10.990 7.686 -21.261 1.00 87.50 188 ASN A CA 1
ATOM 1404 C C . ASN A 1 188 ? 10.281 9.004 -20.921 1.00 87.50 188 ASN A C 1
ATOM 1406 O O . ASN A 1 188 ? 10.937 10.009 -20.659 1.00 87.50 188 ASN A O 1
ATOM 1410 N N . GLY A 1 189 ? 8.944 9.003 -20.890 1.00 80.81 189 GLY A N 1
ATOM 1411 C CA . GLY A 1 189 ? 8.151 10.161 -20.471 1.00 80.81 189 GLY A CA 1
ATOM 1412 C C . GLY A 1 189 ? 8.314 10.517 -18.988 1.00 80.81 189 GLY A C 1
ATOM 1413 O O . GLY A 1 189 ? 8.226 11.688 -18.629 1.00 80.81 189 GLY A O 1
ATOM 1414 N N . VAL A 1 190 ? 8.575 9.529 -18.128 1.00 85.69 190 VAL A N 1
ATOM 1415 C CA . VAL A 1 190 ? 8.803 9.725 -16.687 1.00 85.69 190 VAL A CA 1
ATOM 1416 C C . VAL A 1 190 ? 10.237 10.160 -16.393 1.00 85.69 190 VAL A C 1
ATOM 1418 O O . VAL A 1 190 ? 10.454 11.046 -15.567 1.00 85.69 190 VAL A O 1
ATOM 1421 N N . THR A 1 191 ? 11.214 9.517 -17.029 1.00 84.56 191 THR A N 1
ATOM 1422 C CA . THR A 1 191 ? 12.637 9.664 -16.699 1.00 84.56 191 THR A CA 1
ATOM 1423 C C . THR A 1 191 ? 13.344 10.714 -17.549 1.00 84.56 191 THR A C 1
ATOM 1425 O O . THR A 1 191 ? 14.338 11.281 -17.104 1.00 84.56 191 THR A O 1
ATOM 1428 N N . GLY A 1 192 ? 12.843 10.985 -18.758 1.00 80.25 192 GLY A N 1
ATOM 1429 C CA . GLY A 1 192 ? 13.557 11.747 -19.785 1.00 80.25 192 GLY A CA 1
ATOM 1430 C C . GLY A 1 192 ? 14.684 10.957 -20.462 1.00 80.25 192 GLY A C 1
ATOM 1431 O O . GLY A 1 192 ? 15.410 11.515 -21.284 1.00 80.25 192 GLY A O 1
ATOM 1432 N N . GLU A 1 193 ? 14.836 9.672 -20.139 1.00 83.44 193 GLU A N 1
ATOM 1433 C CA . GLU A 1 193 ? 15.912 8.803 -20.610 1.00 83.44 193 GLU A CA 1
ATOM 1434 C C . GLU A 1 193 ? 15.350 7.651 -21.440 1.00 83.44 193 GLU A C 1
ATOM 1436 O O . GLU A 1 193 ? 14.261 7.151 -21.175 1.00 83.44 193 GLU A O 1
ATOM 1441 N N . ILE A 1 194 ? 16.110 7.200 -22.439 1.00 85.56 194 ILE A N 1
ATOM 1442 C CA . ILE A 1 194 ? 15.729 6.037 -23.244 1.00 85.56 194 ILE A CA 1
ATOM 1443 C C . ILE A 1 194 ? 15.826 4.778 -22.377 1.00 85.56 194 ILE A C 1
ATOM 1445 O O . ILE A 1 194 ? 16.876 4.513 -21.791 1.00 85.56 194 ILE A O 1
ATOM 1449 N N . PHE A 1 195 ? 14.754 3.984 -22.339 1.00 93.19 195 PHE A N 1
ATOM 1450 C CA . PHE A 1 195 ? 14.733 2.701 -21.642 1.00 93.19 195 PHE A CA 1
ATOM 1451 C C . PHE A 1 195 ? 15.895 1.805 -22.115 1.00 93.19 195 PHE A C 1
ATOM 1453 O O . PHE A 1 195 ? 16.025 1.585 -23.327 1.00 93.19 195 PHE A O 1
ATOM 1460 N N . PRO A 1 196 ? 16.734 1.278 -21.203 1.00 95.38 196 PRO A N 1
ATOM 1461 C CA . PRO A 1 196 ? 17.893 0.483 -21.593 1.00 95.38 196 PRO A CA 1
ATOM 1462 C C . PRO A 1 196 ? 17.520 -0.807 -22.333 1.00 95.38 196 PRO A C 1
ATOM 1464 O O . PRO A 1 196 ? 16.525 -1.461 -22.030 1.00 95.38 196 PRO A O 1
ATOM 1467 N N . ASP A 1 197 ? 18.351 -1.205 -23.294 1.00 94.19 197 ASP A N 1
ATOM 1468 C CA . ASP A 1 197 ? 18.149 -2.447 -24.039 1.00 94.19 197 ASP A CA 1
ATOM 1469 C C . ASP A 1 197 ? 18.655 -3.664 -23.246 1.00 94.19 197 ASP A C 1
ATOM 1471 O O . ASP A 1 197 ? 19.858 -3.812 -23.011 1.00 94.19 197 ASP A O 1
ATOM 1475 N N . PHE A 1 198 ? 17.726 -4.546 -22.865 1.00 96.94 198 PHE A N 1
ATOM 1476 C CA . PHE A 1 198 ? 17.994 -5.812 -22.172 1.00 96.94 198 PHE A CA 1
ATOM 1477 C C . PHE A 1 198 ? 17.806 -7.050 -23.067 1.00 96.94 198 PHE A C 1
ATOM 1479 O O . PHE A 1 198 ? 17.691 -8.163 -22.557 1.00 96.94 198 PHE A O 1
ATOM 1486 N N . SER A 1 199 ? 17.750 -6.889 -24.394 1.00 93.62 199 SER A N 1
ATOM 1487 C CA . SER A 1 199 ? 17.468 -7.989 -25.331 1.00 93.62 199 SER A CA 1
ATOM 1488 C C . SER A 1 199 ? 18.618 -8.994 -25.502 1.00 93.62 199 SER A C 1
ATOM 1490 O O . SER A 1 199 ? 18.383 -10.153 -25.859 1.00 93.62 199 SER A O 1
ATOM 1492 N N . ASP A 1 200 ? 19.862 -8.594 -25.219 1.00 96.94 200 ASP A N 1
ATOM 1493 C CA . ASP A 1 200 ? 21.025 -9.482 -25.277 1.00 96.94 200 ASP A CA 1
ATOM 1494 C C . ASP A 1 200 ? 21.041 -10.453 -24.086 1.00 96.94 200 ASP A C 1
ATOM 1496 O O . ASP A 1 200 ? 21.574 -10.153 -23.019 1.00 96.94 200 ASP A O 1
ATOM 1500 N N . SER A 1 201 ? 20.501 -11.656 -24.291 1.00 94.75 201 SER A N 1
ATOM 1501 C CA . SER A 1 201 ? 20.470 -12.723 -23.276 1.00 94.75 201 SER A CA 1
ATOM 1502 C C . SER A 1 201 ? 21.847 -13.242 -22.827 1.00 94.75 201 SER A C 1
ATOM 1504 O O . SER A 1 201 ? 21.939 -13.887 -21.781 1.00 94.75 201 SER A O 1
ATOM 1506 N N . GLY A 1 202 ? 22.917 -12.979 -23.587 1.00 95.88 202 GLY A N 1
ATOM 1507 C CA . GLY A 1 202 ? 24.287 -13.296 -23.179 1.00 95.88 202 GLY A CA 1
ATOM 1508 C C . GLY A 1 202 ? 24.828 -12.299 -22.153 1.00 95.88 202 GLY A C 1
ATOM 1509 O O . GLY A 1 202 ? 25.579 -12.682 -21.256 1.00 95.88 202 GLY A O 1
ATOM 1510 N N . ARG A 1 203 ? 24.404 -11.036 -22.260 1.00 97.38 203 ARG A N 1
ATOM 1511 C CA . ARG A 1 203 ? 24.726 -9.949 -21.325 1.00 97.38 203 ARG A CA 1
ATOM 1512 C C . ARG A 1 203 ? 23.758 -9.887 -20.139 1.00 97.38 203 ARG A C 1
ATOM 1514 O O . ARG A 1 203 ? 24.183 -9.660 -19.007 1.00 97.38 203 ARG A O 1
ATOM 1521 N N . PHE A 1 204 ? 22.475 -10.140 -20.389 1.00 98.25 204 PHE A N 1
ATOM 1522 C CA . PHE A 1 204 ? 21.381 -10.121 -19.417 1.00 98.25 204 PHE A CA 1
ATOM 1523 C C . PHE A 1 204 ? 20.633 -11.462 -19.432 1.00 98.25 204 PHE A C 1
ATOM 1525 O O . PHE A 1 204 ? 19.578 -11.588 -20.058 1.00 98.25 204 PHE A O 1
ATOM 1532 N N . PRO A 1 205 ? 21.160 -12.499 -18.757 1.00 97.81 205 PRO A N 1
ATOM 1533 C CA . PRO A 1 205 ? 20.492 -13.792 -18.702 1.00 97.81 205 PRO A CA 1
ATOM 1534 C C . PRO A 1 205 ? 19.084 -13.643 -18.106 1.00 97.81 205 PRO A C 1
ATOM 1536 O O . PRO A 1 205 ? 18.955 -13.010 -17.063 1.00 97.81 205 PRO A O 1
ATOM 1539 N N . PRO A 1 206 ? 18.032 -14.254 -18.683 1.00 93.38 206 PRO A N 1
ATOM 1540 C CA . PRO A 1 206 ? 16.642 -14.019 -18.265 1.00 93.38 206 PRO A CA 1
ATOM 1541 C C . PRO A 1 206 ? 16.323 -14.489 -16.836 1.00 93.38 206 PRO A C 1
ATOM 1543 O O . PRO A 1 206 ? 15.340 -14.053 -16.242 1.00 93.38 206 PRO A O 1
ATOM 1546 N N . ASN A 1 207 ? 17.145 -15.383 -16.277 1.00 96.00 207 ASN A N 1
ATOM 1547 C CA . ASN A 1 207 ? 17.028 -15.877 -14.908 1.00 96.00 207 ASN A CA 1
ATOM 1548 C C . ASN A 1 207 ? 18.296 -15.556 -14.103 1.00 96.00 207 ASN A C 1
ATOM 1550 O O . ASN A 1 207 ? 19.036 -16.457 -13.715 1.00 96.00 207 ASN A O 1
ATOM 1554 N N . ALA A 1 208 ? 18.578 -14.270 -13.896 1.00 98.25 208 ALA A N 1
ATOM 1555 C CA . ALA A 1 208 ? 19.671 -13.801 -13.047 1.00 98.25 208 ALA A CA 1
ATOM 1556 C C . ALA A 1 208 ? 19.154 -12.857 -11.951 1.00 98.25 208 ALA A C 1
ATOM 1558 O O . ALA A 1 208 ? 18.570 -11.807 -12.234 1.00 98.25 208 ALA A O 1
ATOM 1559 N N . SER A 1 209 ? 19.377 -13.242 -10.693 1.00 97.38 209 SER A N 1
ATOM 1560 C CA . SER A 1 209 ? 18.975 -12.494 -9.496 1.00 97.38 209 SER A CA 1
ATOM 1561 C C . SER A 1 209 ? 19.866 -12.853 -8.299 1.00 97.38 209 SER A C 1
ATOM 1563 O O . SER A 1 209 ? 20.209 -14.026 -8.133 1.00 97.38 209 SER A O 1
ATOM 1565 N N . PRO A 1 210 ? 20.187 -11.897 -7.403 1.00 95.06 210 PRO A N 1
ATOM 1566 C CA . PRO A 1 210 ? 20.921 -12.188 -6.174 1.00 95.06 210 PRO A CA 1
ATOM 1567 C C . PRO A 1 210 ? 20.070 -12.858 -5.079 1.00 95.06 210 PRO A C 1
ATOM 1569 O O . PRO A 1 210 ? 20.631 -13.335 -4.093 1.00 95.06 210 PRO A O 1
ATOM 1572 N N . LEU A 1 211 ? 18.737 -12.876 -5.201 1.00 93.19 211 LEU A N 1
ATOM 1573 C CA . LEU A 1 211 ? 17.818 -13.300 -4.131 1.00 93.19 211 LEU A CA 1
ATOM 1574 C C . LEU A 1 211 ? 17.159 -14.665 -4.372 1.00 93.19 211 LEU A C 1
ATOM 1576 O O . LEU A 1 211 ? 16.513 -15.199 -3.469 1.00 93.19 211 LEU A O 1
ATOM 1580 N N . MET A 1 212 ? 17.338 -15.239 -5.561 1.00 93.62 212 MET A N 1
ATOM 1581 C CA . MET A 1 212 ? 16.703 -16.492 -5.968 1.00 93.62 212 MET A CA 1
ATOM 1582 C C . MET A 1 212 ? 17.603 -17.721 -5.716 1.00 93.62 212 MET A C 1
ATOM 1584 O O . MET A 1 212 ? 18.513 -17.713 -4.873 1.00 93.62 212 MET A O 1
ATOM 1588 N N . ASP A 1 213 ? 17.315 -18.830 -6.401 1.00 94.44 213 ASP A N 1
ATOM 1589 C CA . ASP A 1 213 ? 18.054 -20.083 -6.272 1.00 94.44 213 ASP A CA 1
ATOM 1590 C C . ASP A 1 213 ? 19.553 -19.951 -6.627 1.00 94.44 213 ASP A C 1
ATOM 1592 O O . ASP A 1 213 ? 20.061 -18.896 -7.015 1.00 94.44 213 ASP A O 1
ATOM 1596 N N . SER A 1 214 ? 20.316 -21.026 -6.420 1.00 96.62 214 SER A N 1
ATOM 1597 C CA . SER A 1 214 ? 21.764 -21.006 -6.662 1.00 96.62 214 SER A CA 1
ATOM 1598 C C . SER A 1 214 ? 22.139 -20.782 -8.128 1.00 96.62 214 SER A C 1
ATOM 1600 O O . SER A 1 214 ? 23.210 -20.238 -8.381 1.00 96.62 214 SER A O 1
ATOM 1602 N N . ALA A 1 215 ? 21.297 -21.195 -9.080 1.00 97.06 215 ALA A N 1
ATOM 1603 C CA . ALA A 1 215 ? 21.572 -21.011 -10.501 1.00 97.06 215 ALA A CA 1
ATOM 1604 C C . ALA A 1 215 ? 21.359 -19.547 -10.905 1.00 97.06 215 ALA A C 1
ATOM 1606 O O . ALA A 1 215 ? 22.232 -18.962 -11.544 1.00 97.06 215 ALA A O 1
ATOM 1607 N N . ALA A 1 216 ? 20.264 -18.933 -10.451 1.00 97.56 216 ALA A N 1
ATOM 1608 C CA . ALA A 1 216 ? 19.986 -17.519 -10.678 1.00 97.56 216 ALA A CA 1
ATOM 1609 C C . ALA A 1 216 ? 21.045 -16.606 -10.042 1.00 97.56 216 ALA A C 1
ATOM 1611 O O . ALA A 1 216 ? 21.476 -15.630 -10.662 1.00 97.56 216 ALA A O 1
ATOM 1612 N N . ARG A 1 217 ? 21.526 -16.954 -8.840 1.00 98.06 217 ARG A N 1
ATOM 1613 C CA . ARG A 1 217 ? 22.634 -16.238 -8.186 1.00 98.06 217 ARG A CA 1
ATOM 1614 C C . ARG A 1 217 ? 23.946 -16.369 -8.944 1.00 98.06 217 ARG A C 1
ATOM 1616 O O . ARG A 1 217 ? 24.611 -15.363 -9.162 1.00 98.06 217 ARG A O 1
ATOM 1623 N N . ALA A 1 218 ? 24.295 -17.572 -9.396 1.00 98.25 218 ALA A N 1
ATOM 1624 C CA . ALA A 1 218 ? 25.502 -17.775 -10.193 1.00 98.25 218 ALA A CA 1
ATOM 1625 C C . ALA A 1 218 ? 25.450 -16.992 -11.517 1.00 98.25 218 ALA A C 1
ATOM 1627 O O . ALA A 1 218 ? 26.442 -16.375 -11.901 1.00 98.25 218 ALA A O 1
ATOM 1628 N N . ALA A 1 219 ? 24.290 -16.958 -12.185 1.00 98.31 219 ALA A N 1
ATOM 1629 C CA . ALA A 1 219 ? 24.093 -16.163 -13.396 1.00 98.31 219 ALA A CA 1
ATOM 1630 C C . ALA A 1 219 ? 24.259 -14.657 -13.127 1.00 98.31 219 ALA A C 1
ATOM 1632 O O . ALA A 1 219 ? 24.939 -13.969 -13.882 1.00 98.31 219 ALA A O 1
ATOM 1633 N N . TRP A 1 220 ? 23.709 -14.158 -12.017 1.00 98.50 220 TRP A N 1
ATOM 1634 C CA . TRP A 1 220 ? 23.865 -12.765 -11.589 1.00 98.50 220 TRP A CA 1
ATOM 1635 C C . TRP A 1 220 ? 25.321 -12.391 -11.283 1.00 98.50 220 TRP A C 1
ATOM 1637 O O . TRP A 1 220 ? 25.818 -11.347 -11.711 1.00 98.50 220 TRP A O 1
ATOM 1647 N N . GLU A 1 221 ? 26.033 -13.248 -10.553 1.00 98.12 221 GLU A N 1
ATOM 1648 C CA . GLU A 1 221 ? 27.441 -13.041 -10.201 1.00 98.12 221 GLU A CA 1
ATOM 1649 C C . GLU A 1 221 ? 28.360 -13.071 -11.434 1.00 98.12 221 GLU A C 1
ATOM 1651 O O . GLU A 1 221 ? 29.353 -12.342 -11.468 1.00 98.12 221 GLU A O 1
ATOM 1656 N N . ALA A 1 222 ? 28.001 -13.842 -12.466 1.00 98.25 222 ALA A N 1
ATOM 1657 C CA . ALA A 1 222 ? 28.746 -13.930 -13.721 1.00 98.25 222 ALA A CA 1
ATOM 1658 C C . ALA A 1 222 ? 28.608 -12.691 -14.628 1.00 98.25 222 ALA A C 1
ATOM 1660 O O . ALA A 1 222 ? 29.462 -12.480 -15.488 1.00 98.25 222 ALA A O 1
ATOM 1661 N N . MET A 1 223 ? 27.570 -11.865 -14.444 1.00 98.62 223 MET A N 1
ATOM 1662 C CA . MET A 1 223 ? 27.394 -10.618 -15.204 1.00 98.62 223 MET A CA 1
ATOM 1663 C C . MET A 1 223 ? 28.520 -9.611 -14.914 1.00 98.62 223 MET A C 1
ATOM 1665 O O . MET A 1 223 ? 29.163 -9.643 -13.858 1.00 98.62 223 MET A O 1
ATOM 1669 N N . ALA A 1 224 ? 28.746 -8.656 -15.819 1.00 98.50 224 ALA A N 1
ATOM 1670 C CA . ALA A 1 224 ? 29.629 -7.535 -15.513 1.00 98.50 224 ALA A CA 1
ATOM 1671 C C . ALA A 1 224 ? 29.013 -6.656 -14.408 1.00 98.50 224 ALA A C 1
ATOM 1673 O O . ALA A 1 224 ? 27.794 -6.532 -14.296 1.00 98.50 224 ALA A O 1
ATOM 1674 N N . ALA A 1 225 ? 29.853 -6.014 -13.589 1.00 98.00 225 ALA A N 1
ATOM 1675 C CA . ALA A 1 225 ? 29.367 -5.138 -12.517 1.00 98.00 225 ALA A CA 1
ATOM 1676 C C . ALA A 1 225 ? 28.492 -3.993 -13.057 1.00 98.00 225 ALA A C 1
ATOM 1678 O O . ALA A 1 225 ? 27.406 -3.774 -12.537 1.00 98.00 225 ALA A O 1
ATOM 1679 N N . VAL A 1 226 ? 28.910 -3.368 -14.162 1.00 97.75 226 VAL A N 1
ATOM 1680 C CA . VAL A 1 226 ? 28.147 -2.307 -14.840 1.00 97.75 226 VAL A CA 1
ATOM 1681 C C . VAL A 1 226 ? 26.771 -2.776 -15.328 1.00 97.75 226 VAL A C 1
ATOM 1683 O O . VAL A 1 226 ? 25.814 -2.010 -15.295 1.00 97.75 226 VAL A O 1
ATOM 1686 N N . ASP A 1 227 ? 26.644 -4.043 -15.728 1.00 98.56 227 ASP A N 1
ATOM 1687 C CA . ASP A 1 227 ? 25.373 -4.603 -16.195 1.00 98.56 227 ASP A CA 1
ATOM 1688 C C . ASP A 1 227 ? 24.431 -4.884 -15.026 1.00 98.56 227 ASP A C 1
ATOM 1690 O O . ASP A 1 227 ? 23.234 -4.617 -15.115 1.00 98.56 227 ASP A O 1
ATOM 1694 N N . ARG A 1 228 ? 24.969 -5.365 -13.898 1.00 98.38 228 ARG A N 1
ATOM 1695 C CA . ARG A 1 228 ? 24.196 -5.480 -12.655 1.00 98.38 228 ARG A CA 1
ATOM 1696 C C . ARG A 1 228 ? 23.715 -4.123 -12.159 1.00 98.38 228 ARG A C 1
ATOM 1698 O O . ARG A 1 228 ? 22.575 -4.029 -11.714 1.00 98.38 228 ARG A O 1
ATOM 1705 N N . ASP A 1 229 ? 24.562 -3.099 -12.229 1.00 98.12 229 ASP A N 1
ATOM 1706 C CA . ASP A 1 229 ? 24.212 -1.745 -11.800 1.00 98.12 229 ASP A CA 1
ATOM 1707 C C . ASP A 1 229 ? 23.115 -1.154 -12.692 1.00 98.12 229 ASP A C 1
ATOM 1709 O O . ASP A 1 229 ? 22.130 -0.644 -12.166 1.00 98.12 229 ASP A O 1
ATOM 1713 N N . LEU A 1 230 ? 23.208 -1.328 -14.016 1.00 98.25 230 LEU A N 1
ATOM 1714 C CA . LEU A 1 230 ? 22.165 -0.917 -14.963 1.00 98.25 230 LEU A CA 1
ATOM 1715 C C . LEU A 1 230 ? 20.818 -1.606 -14.688 1.00 98.25 230 LEU A C 1
ATOM 1717 O O . LEU A 1 230 ? 19.769 -0.957 -14.685 1.00 98.25 230 LEU A O 1
ATOM 1721 N N . VAL A 1 231 ? 20.839 -2.919 -14.429 1.00 98.62 231 VAL A N 1
ATOM 1722 C CA . VAL A 1 231 ? 19.630 -3.674 -14.067 1.00 98.62 231 VAL A CA 1
ATOM 1723 C C . VAL A 1 231 ? 19.064 -3.186 -12.735 1.00 98.62 231 VAL A C 1
ATOM 1725 O O . VAL A 1 231 ? 17.856 -3.008 -12.625 1.00 98.62 231 VAL A O 1
ATOM 1728 N N . ASN A 1 232 ? 19.906 -2.953 -11.726 1.00 98.56 232 ASN A N 1
ATOM 1729 C CA . ASN A 1 232 ? 19.460 -2.474 -10.418 1.00 98.56 232 ASN A CA 1
ATOM 1730 C C . ASN A 1 232 ? 18.859 -1.072 -10.477 1.00 98.56 232 ASN A C 1
ATOM 1732 O O . ASN A 1 232 ? 17.838 -0.843 -9.838 1.00 98.56 232 ASN A O 1
ATOM 1736 N N . ASP A 1 233 ? 19.470 -0.162 -11.232 1.00 98.25 233 ASP A N 1
ATOM 1737 C CA . ASP A 1 233 ? 18.987 1.208 -11.388 1.00 98.25 233 ASP A CA 1
ATOM 1738 C C . ASP A 1 233 ? 17.628 1.237 -12.099 1.00 98.25 233 ASP A C 1
ATOM 1740 O O . ASP A 1 233 ? 16.660 1.803 -11.587 1.00 98.25 233 ASP A O 1
ATOM 1744 N N . THR A 1 234 ? 17.505 0.488 -13.202 1.00 98.56 234 THR A N 1
ATOM 1745 C CA . THR A 1 234 ? 16.228 0.338 -13.918 1.00 98.56 234 THR A CA 1
ATOM 1746 C C . THR A 1 234 ? 15.167 -0.306 -13.025 1.00 98.56 234 THR A C 1
ATOM 1748 O O . THR A 1 234 ? 14.035 0.170 -12.946 1.00 98.56 234 THR A O 1
ATOM 1751 N N . PHE A 1 235 ? 15.531 -1.371 -12.303 1.00 98.69 235 PHE A N 1
ATOM 1752 C CA . PHE A 1 235 ? 14.630 -2.054 -11.381 1.00 98.69 235 PHE A CA 1
ATOM 1753 C C . PHE A 1 235 ? 14.143 -1.107 -10.280 1.00 98.69 235 PHE A C 1
ATOM 1755 O O . PHE A 1 235 ? 12.938 -0.998 -10.066 1.00 98.69 235 PHE A O 1
ATOM 1762 N N . ALA A 1 236 ? 15.049 -0.352 -9.652 1.00 98.62 236 ALA A N 1
ATOM 1763 C CA . ALA A 1 236 ? 14.715 0.642 -8.637 1.00 98.62 236 ALA A CA 1
ATOM 1764 C C . ALA A 1 236 ? 13.794 1.744 -9.177 1.00 98.62 236 ALA A C 1
ATOM 1766 O O . ALA A 1 236 ? 12.815 2.091 -8.516 1.00 98.62 236 ALA A O 1
ATOM 1767 N N . GLY A 1 237 ? 14.050 2.261 -10.383 1.00 98.56 237 GLY A N 1
ATOM 1768 C CA . GLY A 1 237 ? 13.180 3.252 -11.017 1.00 98.56 237 GLY A CA 1
ATOM 1769 C C . GLY A 1 237 ? 11.762 2.730 -11.279 1.00 98.56 237 GLY A C 1
ATOM 1770 O O . GLY A 1 237 ? 10.790 3.452 -11.054 1.00 98.56 237 GLY A O 1
ATOM 1771 N N . LEU A 1 238 ? 11.612 1.457 -11.660 1.00 98.69 238 LEU A N 1
ATOM 1772 C CA . LEU A 1 238 ? 10.295 0.832 -11.837 1.00 98.69 238 LEU A CA 1
ATOM 1773 C C . LEU A 1 238 ? 9.570 0.661 -10.491 1.00 98.69 238 LEU A C 1
ATOM 1775 O O . LEU A 1 238 ? 8.382 0.966 -10.391 1.00 98.69 238 LEU A O 1
ATOM 1779 N N . GLY A 1 239 ? 10.285 0.271 -9.429 1.00 98.62 239 GLY A N 1
ATOM 1780 C CA . GLY A 1 239 ? 9.734 0.243 -8.066 1.00 98.62 239 GLY A CA 1
ATOM 1781 C C . GLY A 1 239 ? 9.285 1.621 -7.575 1.00 98.62 239 GLY A C 1
ATOM 1782 O O . GLY A 1 239 ? 8.243 1.751 -6.935 1.00 98.62 239 GLY A O 1
ATOM 1783 N N . LYS A 1 240 ? 10.027 2.674 -7.928 1.00 98.75 240 LYS A N 1
ATOM 1784 C CA . LYS A 1 240 ? 9.674 4.071 -7.638 1.00 98.75 240 LYS A CA 1
ATOM 1785 C C . LYS A 1 240 ? 8.406 4.528 -8.358 1.00 98.75 240 LYS A C 1
ATOM 1787 O O . LYS A 1 240 ? 7.611 5.253 -7.759 1.00 98.75 240 LYS A O 1
ATOM 1792 N N . ALA A 1 241 ? 8.188 4.081 -9.596 1.00 98.69 241 ALA A N 1
ATOM 1793 C CA . ALA A 1 241 ? 6.942 4.322 -10.320 1.00 98.69 241 ALA A CA 1
ATOM 1794 C C . ALA A 1 241 ? 5.752 3.607 -9.656 1.00 98.69 241 ALA A C 1
ATOM 1796 O O . ALA A 1 241 ? 4.717 4.232 -9.430 1.00 98.69 241 ALA A O 1
ATOM 1797 N N . ILE A 1 242 ? 5.907 2.335 -9.257 1.00 98.81 242 ILE A N 1
ATOM 1798 C CA . ILE A 1 242 ? 4.872 1.598 -8.502 1.00 98.81 242 ILE A CA 1
ATOM 1799 C C . ILE A 1 242 ? 4.524 2.334 -7.201 1.00 98.81 242 ILE A C 1
ATOM 1801 O O . ILE A 1 242 ? 3.350 2.569 -6.929 1.00 98.81 242 ILE A O 1
ATOM 1805 N N . ALA A 1 243 ? 5.527 2.791 -6.448 1.00 98.62 243 ALA A N 1
ATOM 1806 C CA . ALA A 1 243 ? 5.303 3.566 -5.229 1.00 98.62 243 ALA A CA 1
ATOM 1807 C C . ALA A 1 243 ? 4.571 4.898 -5.475 1.00 98.62 243 ALA A C 1
ATOM 1809 O O . ALA A 1 243 ? 3.771 5.316 -4.640 1.00 98.62 243 ALA A O 1
ATOM 1810 N N . ALA A 1 244 ? 4.807 5.561 -6.614 1.00 98.38 244 ALA A N 1
ATOM 1811 C CA . ALA A 1 244 ? 4.079 6.776 -6.983 1.00 98.38 244 ALA A CA 1
ATOM 1812 C C . ALA A 1 244 ? 2.581 6.504 -7.212 1.00 98.38 244 ALA A C 1
ATOM 1814 O O . ALA A 1 244 ? 1.749 7.330 -6.843 1.00 98.38 244 ALA A O 1
ATOM 1815 N N . TYR A 1 245 ? 2.229 5.339 -7.766 1.00 98.44 245 TYR A N 1
ATOM 1816 C CA . TYR A 1 245 ? 0.838 4.888 -7.859 1.00 98.44 245 TYR A CA 1
ATOM 1817 C C . TYR A 1 245 ? 0.258 4.534 -6.487 1.00 98.44 245 TYR A C 1
ATOM 1819 O O . TYR A 1 245 ? -0.824 4.998 -6.136 1.00 98.44 245 TYR A O 1
ATOM 1827 N N . GLU A 1 246 ? 0.979 3.748 -5.689 1.00 98.31 246 GLU A N 1
ATOM 1828 C CA . GLU A 1 246 ? 0.508 3.320 -4.368 1.00 98.31 246 GLU A CA 1
ATOM 1829 C C . GLU A 1 246 ? 0.291 4.504 -3.405 1.00 98.31 246 GLU A C 1
ATOM 1831 O O . GLU A 1 246 ? -0.548 4.426 -2.509 1.00 98.31 246 GLU A O 1
ATOM 1836 N N . ALA A 1 247 ? 0.969 5.636 -3.628 1.00 97.44 247 ALA A N 1
ATOM 1837 C CA . ALA A 1 247 ? 0.730 6.890 -2.912 1.00 97.44 247 ALA A CA 1
ATOM 1838 C C . ALA A 1 247 ? -0.642 7.533 -3.186 1.00 97.44 247 ALA A C 1
ATOM 1840 O O . ALA A 1 247 ? -1.075 8.382 -2.410 1.00 97.44 247 ALA A O 1
ATOM 1841 N N . LEU A 1 248 ? -1.346 7.125 -4.246 1.00 95.94 248 LEU A N 1
ATOM 1842 C CA . LEU A 1 248 ? -2.718 7.558 -4.527 1.00 95.94 248 LEU A CA 1
ATOM 1843 C C . LEU A 1 248 ? -3.766 6.750 -3.748 1.00 95.94 248 LEU A C 1
ATOM 1845 O O . LEU A 1 248 ? -4.940 7.129 -3.750 1.00 95.94 248 LEU A O 1
ATOM 1849 N N . LEU A 1 249 ? -3.383 5.634 -3.114 1.00 96.44 249 LEU A N 1
ATOM 1850 C CA . LEU A 1 249 ? -4.291 4.679 -2.467 1.00 96.44 249 LEU A CA 1
ATOM 1851 C C . LEU A 1 249 ? -4.695 5.138 -1.061 1.00 96.44 249 LEU A C 1
ATOM 1853 O O . LEU A 1 249 ? -4.355 4.522 -0.054 1.00 96.44 249 LEU A O 1
ATOM 1857 N N . GLU A 1 250 ? -5.428 6.241 -0.987 1.00 95.38 250 GLU A N 1
ATOM 1858 C CA . GLU A 1 250 ? -5.822 6.894 0.258 1.00 95.38 250 GLU A CA 1
ATOM 1859 C C . GLU A 1 250 ? -7.238 6.492 0.712 1.00 95.38 250 GLU A C 1
ATOM 1861 O O . GLU A 1 250 ? -8.155 6.369 -0.115 1.00 95.38 250 GLU A O 1
ATOM 1866 N N . PRO A 1 251 ? -7.453 6.305 2.030 1.00 95.50 251 PRO A N 1
ATOM 1867 C CA . PRO A 1 251 ? -8.788 6.063 2.559 1.00 95.50 251 PRO A CA 1
ATOM 1868 C C . PRO A 1 251 ? -9.688 7.281 2.322 1.00 95.50 251 PRO A C 1
ATOM 1870 O O . PRO A 1 251 ? -9.236 8.423 2.344 1.00 95.50 251 PRO A O 1
ATOM 1873 N N . GLY A 1 252 ? -10.970 7.021 2.089 1.00 94.56 252 GLY A N 1
ATOM 1874 C CA . GLY A 1 252 ? -12.028 8.030 2.018 1.00 94.56 252 GLY A CA 1
ATOM 1875 C C . GLY A 1 252 ? -12.940 7.987 3.248 1.00 94.56 252 GLY A C 1
ATOM 1876 O O . GLY A 1 252 ? -12.845 7.027 4.018 1.00 94.56 252 GLY A O 1
ATOM 1877 N N . PRO A 1 253 ? -13.818 8.994 3.422 1.00 95.06 253 PRO A N 1
ATOM 1878 C CA . PRO A 1 253 ? -14.707 9.081 4.578 1.00 95.06 253 PRO A CA 1
ATOM 1879 C C . PRO A 1 253 ? -15.609 7.852 4.734 1.00 95.06 253 PRO A C 1
ATOM 1881 O O . PRO A 1 253 ? -16.104 7.311 3.741 1.00 95.06 253 PRO A O 1
ATOM 1884 N N . ASP A 1 254 ? -15.842 7.444 5.980 1.00 93.88 254 ASP A N 1
ATOM 1885 C CA . ASP A 1 254 ? -16.758 6.363 6.362 1.00 93.88 254 ASP A CA 1
ATOM 1886 C C . ASP A 1 254 ? -17.810 6.835 7.397 1.00 93.88 254 ASP A C 1
ATOM 1888 O O . ASP A 1 254 ? -17.945 8.028 7.689 1.00 93.88 254 ASP A O 1
ATOM 1892 N N . ALA A 1 255 ? -18.588 5.897 7.954 1.00 96.56 255 ALA A N 1
ATOM 1893 C CA . ALA A 1 255 ? -19.621 6.200 8.949 1.00 96.56 255 ALA A CA 1
ATOM 1894 C C . ALA A 1 255 ? -19.059 6.825 10.242 1.00 96.56 255 ALA A C 1
ATOM 1896 O O . ALA A 1 255 ? -19.760 7.600 10.898 1.00 96.56 255 ALA A O 1
ATOM 1897 N N . LEU A 1 256 ? -17.805 6.522 10.613 1.00 97.19 256 LEU A N 1
ATOM 1898 C CA . LEU A 1 256 ? -17.150 7.189 11.737 1.00 97.19 256 LEU A CA 1
ATOM 1899 C C . LEU A 1 256 ? -16.937 8.665 11.403 1.00 97.19 256 LEU A C 1
ATOM 1901 O O . LEU A 1 256 ? -17.292 9.509 12.217 1.00 97.19 256 LEU A O 1
ATOM 1905 N N . ASP A 1 257 ? -16.420 8.997 10.221 1.00 97.44 257 ASP A N 1
ATOM 1906 C CA . ASP A 1 257 ? -16.166 10.398 9.853 1.00 97.44 257 ASP A CA 1
ATOM 1907 C C . ASP A 1 257 ? -17.461 11.226 9.804 1.00 97.44 257 ASP A C 1
ATOM 1909 O O . ASP A 1 257 ? -17.498 12.347 10.315 1.00 97.44 257 ASP A O 1
ATOM 1913 N N . GLY A 1 258 ? -18.555 10.647 9.294 1.00 96.44 258 GLY A N 1
ATOM 1914 C CA . GLY A 1 258 ? -19.880 11.276 9.340 1.00 96.44 258 GLY A CA 1
ATOM 1915 C C . GLY A 1 258 ? -20.377 11.534 10.769 1.00 96.44 258 GLY A C 1
ATOM 1916 O O . GLY A 1 258 ? -20.945 12.591 11.058 1.00 96.44 258 GLY A O 1
ATOM 1917 N N . TYR A 1 259 ? -20.127 10.603 11.694 1.00 97.62 259 TYR A N 1
ATOM 1918 C CA . TYR A 1 259 ? -20.448 10.793 13.109 1.00 97.62 259 TYR A CA 1
ATOM 1919 C C . TYR A 1 259 ? -19.549 11.844 13.782 1.00 97.62 259 TYR A C 1
ATOM 1921 O O . TYR A 1 259 ? -20.047 12.687 14.528 1.00 97.62 259 TYR A O 1
ATOM 1929 N N . LEU A 1 260 ? -18.243 11.842 13.502 1.00 97.62 260 LEU A N 1
ATOM 1930 C CA . LEU A 1 260 ? -17.291 12.804 14.066 1.00 97.62 260 LEU A CA 1
ATOM 1931 C C . LEU A 1 260 ? -17.606 14.244 13.644 1.00 97.62 260 LEU A C 1
ATOM 1933 O O . LEU A 1 260 ? -17.539 15.140 14.486 1.00 97.62 260 LEU A O 1
ATOM 1937 N N . ALA A 1 261 ? -18.022 14.460 12.392 1.00 96.81 261 ALA A N 1
ATOM 1938 C CA . ALA A 1 261 ? -18.476 15.766 11.916 1.00 96.81 261 ALA A CA 1
ATOM 1939 C C . ALA A 1 261 ? -19.679 16.286 12.728 1.00 96.81 261 ALA A C 1
ATOM 1941 O O . ALA A 1 261 ? -19.679 17.426 13.184 1.00 96.81 261 ALA A O 1
ATOM 1942 N N . ARG A 1 262 ? -20.664 15.425 13.020 1.00 96.12 262 ARG A N 1
ATOM 1943 C CA . ARG A 1 262 ? -21.819 15.793 13.862 1.00 96.12 262 ARG A CA 1
ATOM 1944 C C . ARG A 1 262 ? -21.422 16.117 15.300 1.00 96.12 262 ARG A C 1
ATOM 1946 O O . ARG A 1 262 ? -21.893 17.106 15.859 1.00 96.12 262 ARG A O 1
ATOM 1953 N N . VAL A 1 263 ? -20.508 15.340 15.883 1.00 96.62 263 VAL A N 1
ATOM 1954 C CA . VAL A 1 263 ? -19.973 15.618 17.226 1.00 96.62 263 VAL A CA 1
ATOM 1955 C C . VAL A 1 263 ? -19.242 16.967 17.266 1.00 96.62 263 VAL A C 1
ATOM 1957 O O . VAL A 1 263 ? -19.308 17.662 18.285 1.00 96.62 263 VAL A O 1
ATOM 1960 N N . ALA A 1 264 ? -18.568 17.366 16.182 1.00 95.31 264 ALA A N 1
ATOM 1961 C CA . ALA A 1 264 ? -17.941 18.684 16.071 1.00 95.31 264 ALA A CA 1
ATOM 1962 C C . ALA A 1 264 ? -18.979 19.825 16.060 1.00 95.31 264 ALA A C 1
ATOM 1964 O O . ALA A 1 264 ? -18.752 20.855 16.695 1.00 95.31 264 ALA A O 1
ATOM 1965 N N . ASP A 1 265 ? -20.148 19.593 15.458 1.00 95.31 265 ASP A N 1
ATOM 1966 C CA . ASP A 1 265 ? -21.289 20.522 15.442 1.00 95.31 265 ASP A CA 1
ATOM 1967 C C . ASP A 1 265 ? -22.133 20.499 16.735 1.00 95.31 265 ASP A C 1
ATOM 1969 O O . ASP A 1 265 ? -23.113 21.235 16.872 1.00 95.31 265 ASP A O 1
ATOM 1973 N N . GLY A 1 266 ? -21.744 19.682 17.720 1.00 93.75 266 GLY A N 1
ATOM 1974 C CA . GLY A 1 266 ? -22.415 19.572 19.018 1.00 93.75 266 GLY A CA 1
ATOM 1975 C C . GLY A 1 266 ? -23.558 18.555 19.068 1.00 93.75 266 GLY A C 1
ATOM 1976 O O . GLY A 1 266 ? -24.310 18.544 20.044 1.00 93.75 266 GLY A O 1
ATOM 1977 N N . ASP A 1 267 ? -23.684 17.695 18.056 1.00 94.50 267 ASP A N 1
ATOM 1978 C CA . ASP A 1 267 ? -24.684 16.632 17.985 1.00 94.50 267 ASP A CA 1
ATOM 1979 C C . ASP A 1 267 ? -24.061 15.255 18.269 1.00 94.50 267 ASP A C 1
ATOM 1981 O O . ASP A 1 267 ? -23.391 14.650 17.433 1.00 94.50 267 ASP A O 1
ATOM 1985 N N . ASP A 1 268 ? -24.317 14.748 19.476 1.00 94.12 268 ASP A N 1
ATOM 1986 C CA . ASP A 1 268 ? -23.789 13.471 19.971 1.00 94.12 268 ASP A CA 1
ATOM 1987 C C . ASP A 1 268 ? -24.757 12.292 19.742 1.00 94.12 268 ASP A C 1
ATOM 1989 O O . ASP A 1 268 ? -24.541 11.188 20.250 1.00 94.12 268 ASP A O 1
ATOM 1993 N N . GLY A 1 269 ? -25.876 12.525 19.048 1.00 91.44 269 GLY A N 1
ATOM 1994 C CA . GLY A 1 269 ? -26.926 11.529 18.862 1.00 91.44 269 GLY A CA 1
ATOM 1995 C C . GLY A 1 269 ? -26.531 10.411 17.894 1.00 91.44 269 GLY A C 1
ATOM 1996 O O . GLY A 1 269 ? -25.776 10.622 16.948 1.00 91.44 269 GLY A O 1
ATOM 1997 N N . ALA A 1 270 ? -27.103 9.221 18.081 1.00 89.75 270 ALA A N 1
ATOM 1998 C CA . ALA A 1 270 ? -26.970 8.120 17.124 1.00 89.75 270 ALA A CA 1
ATOM 1999 C C . ALA A 1 270 ? -27.587 8.457 15.754 1.00 89.75 270 ALA A C 1
ATOM 2001 O O . ALA A 1 270 ? -28.537 9.237 15.672 1.00 89.75 270 ALA A O 1
ATOM 2002 N N . THR A 1 271 ? -27.072 7.825 14.700 1.00 88.44 271 THR A N 1
ATOM 2003 C CA . THR A 1 271 ? -27.689 7.783 13.362 1.00 88.44 271 THR A CA 1
ATOM 2004 C C . THR A 1 271 ? -28.033 6.348 12.977 1.00 88.44 271 THR A C 1
ATOM 2006 O O . THR A 1 271 ? -27.681 5.402 13.687 1.00 88.44 271 THR A O 1
ATOM 2009 N N . ASP A 1 272 ? -28.690 6.186 11.829 1.00 86.69 272 ASP A N 1
ATOM 2010 C CA . ASP A 1 272 ? -28.916 4.871 11.224 1.00 86.69 272 ASP A CA 1
ATOM 2011 C C . ASP A 1 272 ? -27.591 4.180 10.838 1.00 86.69 272 ASP A C 1
ATOM 2013 O O . ASP A 1 272 ? -27.478 2.961 10.953 1.00 86.69 272 ASP A O 1
ATOM 2017 N N . GLU A 1 273 ? -26.573 4.950 10.437 1.00 87.44 273 GLU A N 1
ATOM 2018 C CA . GLU A 1 273 ? -25.248 4.446 10.036 1.00 87.44 273 GLU A CA 1
ATOM 2019 C C . GLU A 1 273 ? -24.278 4.277 11.223 1.00 87.44 273 GLU A C 1
ATOM 2021 O O . GLU A 1 273 ? -23.391 3.426 11.189 1.00 87.44 273 GLU A O 1
ATOM 2026 N N . PHE A 1 274 ? -24.458 5.057 12.295 1.00 95.25 274 PHE A N 1
ATOM 2027 C CA . PHE A 1 274 ? -23.632 5.052 13.502 1.00 95.25 274 PHE A CA 1
ATOM 2028 C C . PHE A 1 274 ? -24.524 4.982 14.752 1.00 95.25 274 PHE A C 1
ATOM 2030 O O . PHE A 1 274 ? -24.861 5.982 15.395 1.00 95.25 274 PHE A O 1
ATOM 2037 N N . GLY A 1 275 ? -24.959 3.760 15.068 1.00 95.44 275 GLY A N 1
ATOM 2038 C CA . GLY A 1 275 ? -25.940 3.483 16.116 1.00 95.44 275 GLY A CA 1
ATOM 2039 C C . GLY A 1 275 ? -25.415 3.620 17.554 1.00 95.44 275 GLY A C 1
ATOM 2040 O O . GLY A 1 275 ? -24.217 3.715 17.816 1.00 95.44 275 GLY A O 1
ATOM 2041 N N . ALA A 1 276 ? -26.325 3.542 18.530 1.00 95.19 276 ALA A N 1
ATOM 2042 C CA . ALA A 1 276 ? -26.001 3.703 19.955 1.00 95.19 276 ALA A CA 1
ATOM 2043 C C . ALA A 1 276 ? -24.969 2.685 20.491 1.00 95.19 276 ALA A C 1
ATOM 2045 O O . ALA A 1 276 ? -24.150 3.020 21.346 1.00 95.19 276 ALA A O 1
ATOM 2046 N N . GLU A 1 277 ? -24.980 1.449 19.983 1.00 95.81 277 GLU A N 1
ATOM 2047 C CA . GLU A 1 277 ? -24.010 0.418 20.378 1.00 95.81 277 GLU A CA 1
ATOM 2048 C C . GLU A 1 277 ? -22.604 0.737 19.832 1.00 95.81 277 GLU A C 1
ATOM 2050 O O . GLU A 1 277 ? -21.623 0.543 20.548 1.00 95.81 277 GLU A O 1
ATOM 2055 N N . ALA A 1 278 ? -22.503 1.307 18.622 1.00 97.81 278 ALA A N 1
ATOM 2056 C CA . ALA A 1 278 ? -21.240 1.788 18.055 1.00 97.81 278 ALA A CA 1
ATOM 2057 C C . ALA A 1 278 ? -20.705 3.006 18.826 1.00 97.81 278 ALA A C 1
ATOM 2059 O O . ALA A 1 278 ? -19.519 3.058 19.136 1.00 97.81 278 ALA A O 1
ATOM 2060 N N . ILE A 1 279 ? -21.573 3.932 19.254 1.00 98.06 279 ILE A N 1
ATOM 2061 C CA . ILE A 1 279 ? -21.192 5.041 20.151 1.00 98.06 279 ILE A CA 1
ATOM 2062 C C . ILE A 1 279 ? -20.633 4.507 21.475 1.00 98.06 279 ILE A C 1
ATOM 2064 O O . ILE A 1 279 ? -19.586 4.959 21.947 1.00 98.06 279 ILE A O 1
ATOM 2068 N N . ALA A 1 280 ? -21.299 3.520 22.077 1.00 97.50 280 ALA A N 1
ATOM 2069 C CA . ALA A 1 280 ? -20.803 2.880 23.291 1.00 97.50 280 ALA A CA 1
ATOM 2070 C C . ALA A 1 280 ? -19.464 2.155 23.053 1.00 97.50 280 ALA A C 1
ATOM 2072 O O . ALA A 1 280 ? -18.602 2.156 23.932 1.00 97.50 280 ALA A O 1
ATOM 2073 N N . GLY A 1 281 ? -19.262 1.580 21.866 1.00 98.31 281 GLY A N 1
ATOM 2074 C CA . GLY A 1 281 ? -17.999 0.984 21.436 1.00 98.31 281 GLY A CA 1
ATOM 2075 C C . GLY A 1 281 ? -16.880 2.002 21.284 1.00 98.31 281 GLY A C 1
ATOM 2076 O O . GLY A 1 281 ? -15.783 1.789 21.795 1.00 98.31 281 GLY A O 1
ATOM 2077 N N . LEU A 1 282 ? -17.172 3.147 20.673 1.00 98.56 282 LEU A N 1
ATOM 2078 C CA . LEU A 1 282 ? -16.241 4.259 20.521 1.00 98.56 282 LEU A CA 1
ATOM 2079 C C . LEU A 1 282 ? -15.810 4.820 21.886 1.00 98.56 282 LEU A C 1
ATOM 2081 O O . LEU A 1 282 ? -14.629 5.095 22.087 1.00 98.56 282 LEU A O 1
ATOM 2085 N N . ARG A 1 283 ? -16.721 4.890 22.871 1.00 98.19 283 ARG A N 1
ATOM 2086 C CA . ARG A 1 283 ? -16.379 5.231 24.270 1.00 98.19 283 ARG A CA 1
ATOM 2087 C C . ARG A 1 283 ? -15.371 4.261 24.880 1.00 98.19 283 ARG A C 1
ATOM 2089 O O . ARG A 1 283 ? -14.462 4.679 25.594 1.00 98.19 283 ARG A O 1
ATOM 2096 N N . LEU A 1 284 ? -15.518 2.965 24.606 1.00 98.44 284 LEU A N 1
ATOM 2097 C CA . LEU A 1 284 ? -14.543 1.966 25.041 1.00 98.44 284 LEU A CA 1
ATOM 2098 C C . LEU A 1 284 ? -13.218 2.151 24.300 1.00 98.44 284 LEU A C 1
ATOM 2100 O O . LEU A 1 284 ? -12.175 2.154 24.945 1.00 98.44 284 LEU A O 1
ATOM 2104 N N . PHE A 1 285 ? -13.256 2.364 22.985 1.00 98.62 285 PHE A N 1
ATOM 2105 C CA . PHE A 1 285 ? -12.076 2.527 22.136 1.00 98.62 285 PHE A CA 1
ATOM 2106 C C . PHE A 1 285 ? -11.161 3.671 22.603 1.00 98.62 285 PHE A C 1
ATOM 2108 O O . PHE A 1 285 ? -9.953 3.467 22.751 1.00 98.62 285 PHE A O 1
ATOM 2115 N N . ILE A 1 286 ? -11.739 4.839 22.914 1.00 98.00 286 ILE A N 1
ATOM 2116 C CA . ILE A 1 286 ? -10.995 6.019 23.393 1.00 98.00 286 ILE A CA 1
ATOM 2117 C C . ILE A 1 286 ? -10.711 6.017 24.902 1.00 98.00 286 ILE A C 1
ATOM 2119 O O . ILE A 1 286 ? -10.032 6.910 25.402 1.00 98.00 286 ILE A O 1
ATOM 2123 N N . GLY A 1 287 ? -11.243 5.036 25.634 1.00 96.56 287 GLY A N 1
ATOM 2124 C CA . GLY A 1 287 ? -11.176 4.958 27.090 1.00 96.56 287 GLY A CA 1
ATOM 2125 C C . GLY A 1 287 ? -10.700 3.591 27.570 1.00 96.56 287 GLY A C 1
ATOM 2126 O O . GLY A 1 287 ? -9.535 3.227 27.415 1.00 96.56 287 GLY A O 1
ATOM 2127 N N . LYS A 1 288 ? -11.611 2.823 28.182 1.00 96.75 288 LYS A N 1
ATOM 2128 C CA . LYS A 1 288 ? -11.313 1.548 28.868 1.00 96.75 288 LYS A CA 1
ATOM 2129 C C . LYS A 1 288 ? -10.583 0.518 27.991 1.00 96.75 288 LYS A C 1
ATOM 2131 O O . LYS A 1 288 ? -9.772 -0.245 28.502 1.00 96.75 288 LYS A O 1
ATOM 2136 N N . GLY A 1 289 ? -10.869 0.491 26.692 1.00 95.94 289 GLY A N 1
ATOM 2137 C CA . GLY A 1 289 ? -10.271 -0.425 25.721 1.00 95.94 289 GLY A CA 1
ATOM 2138 C C . GLY A 1 289 ? -8.828 -0.089 25.344 1.00 95.94 289 GLY A C 1
ATOM 2139 O O . GLY A 1 289 ? -8.168 -0.925 24.735 1.00 95.94 289 GLY A O 1
ATOM 2140 N N . ARG A 1 290 ? -8.326 1.104 25.709 1.00 95.94 290 ARG A N 1
ATOM 2141 C CA . ARG A 1 290 ? -6.935 1.548 25.489 1.00 95.94 290 ARG A CA 1
ATOM 2142 C C . ARG A 1 290 ? -6.466 1.434 24.031 1.00 95.94 290 ARG A C 1
ATOM 2144 O O . ARG A 1 290 ? -5.270 1.385 23.758 1.00 95.94 290 ARG A O 1
ATOM 2151 N N . CYS A 1 291 ? -7.395 1.406 23.077 1.00 97.94 291 CYS A N 1
ATOM 2152 C CA . CYS A 1 291 ? -7.088 1.130 21.678 1.00 97.94 291 CYS A CA 1
ATOM 2153 C C . CYS A 1 291 ? -6.258 2.261 21.051 1.00 97.94 291 CYS A C 1
ATOM 2155 O O . CYS A 1 291 ? -5.376 1.995 20.236 1.00 97.94 291 CYS A O 1
ATOM 2157 N N . LEU A 1 292 ? -6.471 3.504 21.505 1.00 97.12 292 LEU A N 1
ATOM 2158 C CA . LEU A 1 292 ? -5.724 4.690 21.072 1.00 97.12 292 LEU A CA 1
ATOM 2159 C C . LEU A 1 292 ? -4.222 4.655 21.383 1.00 97.12 292 LEU A C 1
ATOM 2161 O O . LEU A 1 292 ? -3.470 5.428 20.795 1.00 97.12 292 LEU A O 1
ATOM 2165 N N . GLU A 1 293 ? -3.749 3.762 22.256 1.00 96.38 293 GLU A N 1
ATOM 2166 C CA . GLU A 1 293 ? -2.306 3.622 22.503 1.00 96.38 293 GLU A CA 1
ATOM 2167 C C . GLU A 1 293 ? -1.548 3.195 21.237 1.00 96.38 293 GLU A C 1
ATOM 2169 O O . GLU A 1 293 ? -0.383 3.547 21.070 1.00 96.38 293 GLU A O 1
ATOM 2174 N N . CYS A 1 294 ? -2.224 2.482 20.328 1.00 97.44 294 CYS A N 1
ATOM 2175 C CA . CYS A 1 294 ? -1.665 2.040 19.047 1.00 97.44 294 CYS A CA 1
ATOM 2176 C C . CYS A 1 294 ? -2.479 2.538 17.839 1.00 97.44 294 CYS A C 1
ATOM 2178 O O . CYS A 1 294 ? -1.912 2.899 16.810 1.00 97.44 294 CYS A O 1
ATOM 2180 N N . HIS A 1 295 ? -3.806 2.578 17.954 1.00 98.06 295 HIS A N 1
ATOM 2181 C CA . HIS A 1 295 ? -4.725 2.933 16.874 1.00 98.06 295 HIS A CA 1
ATOM 2182 C C . HIS A 1 295 ? -5.230 4.366 17.022 1.00 98.06 295 HIS A C 1
ATOM 2184 O O . HIS A 1 295 ? -6.364 4.599 17.424 1.00 98.06 295 HIS A O 1
ATOM 2190 N N . ASN A 1 296 ? -4.367 5.330 16.714 1.00 96.94 296 ASN A N 1
ATOM 2191 C CA . ASN A 1 296 ? -4.644 6.760 16.848 1.00 96.9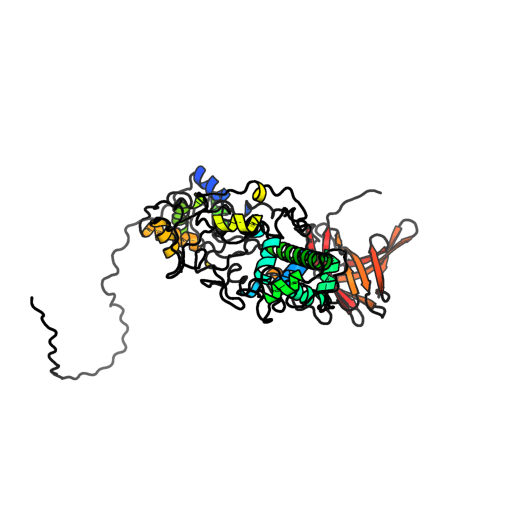4 296 ASN A CA 1
ATOM 2192 C C . ASN A 1 296 ? -4.504 7.510 15.520 1.00 96.94 296 ASN A C 1
ATOM 2194 O O . ASN A 1 296 ? -4.092 6.948 14.502 1.00 96.94 296 ASN A O 1
ATOM 2198 N N . GLY A 1 297 ? -4.881 8.787 15.559 1.00 97.19 297 GLY A N 1
ATOM 2199 C CA . GLY A 1 297 ? -4.856 9.673 14.409 1.00 97.19 297 GLY A CA 1
ATOM 2200 C C . GLY A 1 297 ? -5.902 9.316 13.345 1.00 97.19 297 GLY A C 1
ATOM 2201 O O . GLY A 1 297 ? -6.631 8.329 13.481 1.00 97.19 297 GLY A O 1
ATOM 2202 N N . PRO A 1 298 ? -5.931 10.072 12.237 1.00 97.12 298 PRO A N 1
ATOM 2203 C CA . PRO A 1 298 ? -6.923 9.897 11.175 1.00 97.12 298 PRO A CA 1
ATOM 2204 C C . PRO A 1 298 ? -6.906 8.516 10.500 1.00 97.12 298 PRO A C 1
ATOM 2206 O O . PRO A 1 298 ? -7.938 8.031 10.042 1.00 97.12 298 PRO A O 1
ATOM 2209 N N . LEU A 1 299 ? -5.752 7.836 10.462 1.00 96.81 299 LEU A N 1
ATOM 2210 C CA . LEU A 1 299 ? -5.627 6.479 9.909 1.00 96.81 299 LEU A CA 1
ATOM 2211 C C . LEU A 1 299 ? -5.895 5.371 10.933 1.00 96.81 299 LEU A C 1
ATOM 2213 O O . LEU A 1 299 ? -5.798 4.195 10.579 1.00 96.81 299 LEU A O 1
ATOM 2217 N N . LEU A 1 300 ? -6.175 5.697 12.197 1.00 98.06 300 LEU A N 1
ATOM 2218 C CA . LEU A 1 300 ? -6.336 4.710 13.270 1.00 98.06 300 LEU A CA 1
ATOM 2219 C C . LEU A 1 300 ? -5.124 3.759 13.369 1.00 98.06 300 LEU A C 1
ATOM 2221 O O . LEU A 1 300 ? -5.263 2.545 13.527 1.00 98.06 300 LEU A O 1
ATOM 2225 N N . THR A 1 301 ? -3.918 4.307 13.221 1.00 97.94 301 THR A N 1
ATOM 2226 C CA . THR A 1 301 ? -2.641 3.607 13.389 1.00 97.94 301 THR A CA 1
ATOM 2227 C C . THR A 1 301 ? -1.525 4.609 13.646 1.00 97.94 301 THR A C 1
ATOM 2229 O O . THR A 1 301 ? -1.416 5.627 12.968 1.00 97.94 301 THR A O 1
ATOM 2232 N N . ASN A 1 302 ? -0.651 4.273 14.587 1.00 96.31 302 ASN A N 1
ATOM 2233 C CA . ASN A 1 302 ? 0.599 4.985 14.822 1.00 96.31 302 ASN A CA 1
ATOM 2234 C C . ASN A 1 302 ? 1.740 4.536 13.889 1.00 96.31 302 ASN A C 1
ATOM 2236 O O . ASN A 1 302 ? 2.822 5.104 13.948 1.00 96.31 302 ASN A O 1
ATOM 2240 N N . ASN A 1 303 ? 1.525 3.512 13.048 1.00 95.50 303 ASN A N 1
ATOM 2241 C CA . ASN A 1 303 ? 2.550 2.870 12.212 1.00 95.50 303 ASN A CA 1
ATOM 2242 C C . ASN A 1 303 ? 3.774 2.316 12.974 1.00 95.50 303 ASN A C 1
ATOM 2244 O O . ASN A 1 303 ? 4.765 1.933 12.346 1.00 95.50 303 ASN A O 1
ATOM 2248 N N . GLU A 1 304 ? 3.685 2.197 14.297 1.00 95.69 304 GLU A N 1
ATOM 2249 C CA . GLU A 1 304 ? 4.739 1.663 15.157 1.00 95.69 304 GLU A CA 1
ATOM 2250 C C . GLU A 1 304 ? 4.664 0.142 15.276 1.00 95.69 304 GLU A C 1
ATOM 2252 O O . GLU A 1 304 ? 3.731 -0.510 14.801 1.00 95.69 304 GLU A O 1
ATOM 2257 N N . PHE A 1 305 ? 5.682 -0.441 15.905 1.00 96.81 305 PHE A N 1
ATOM 2258 C CA . PHE A 1 305 ? 5.820 -1.882 16.080 1.00 96.81 305 PHE A CA 1
ATOM 2259 C C . PHE A 1 305 ? 5.498 -2.294 17.507 1.00 96.81 305 PHE A C 1
ATOM 2261 O O . PHE A 1 305 ? 6.212 -1.904 18.429 1.00 96.81 305 PHE A O 1
ATOM 2268 N N . HIS A 1 306 ? 4.508 -3.171 17.655 1.00 96.56 306 HIS A N 1
ATOM 2269 C CA . HIS A 1 306 ? 4.085 -3.689 18.951 1.00 96.56 306 HIS A CA 1
ATOM 2270 C C . HIS A 1 306 ? 4.011 -5.209 18.933 1.00 96.56 306 HIS A C 1
ATOM 2272 O O . HIS A 1 306 ? 3.595 -5.820 17.942 1.00 96.56 306 HIS A O 1
ATOM 2278 N N . ASN A 1 307 ? 4.416 -5.834 20.034 1.00 96.50 307 ASN A N 1
ATOM 2279 C CA . ASN A 1 307 ? 4.162 -7.250 20.263 1.00 96.50 307 ASN A CA 1
ATOM 2280 C C . ASN A 1 307 ? 2.915 -7.397 21.137 1.00 96.50 307 ASN A C 1
ATOM 2282 O O . ASN A 1 307 ? 2.922 -7.037 22.312 1.00 96.50 307 ASN A O 1
ATOM 2286 N N . THR A 1 308 ? 1.842 -7.921 20.549 1.00 95.44 308 THR A N 1
ATOM 2287 C CA . THR A 1 308 ? 0.535 -8.070 21.206 1.00 95.44 308 THR A CA 1
ATOM 2288 C C . THR A 1 308 ? 0.246 -9.507 21.643 1.00 95.44 308 THR A C 1
ATOM 2290 O O . THR A 1 308 ? -0.892 -9.829 21.973 1.00 95.44 308 THR A O 1
ATOM 2293 N N . GLY A 1 309 ? 1.253 -10.389 21.632 1.00 94.88 309 GLY A N 1
ATOM 2294 C CA . GLY A 1 309 ? 1.130 -11.765 22.120 1.00 94.88 309 GLY A CA 1
ATOM 2295 C C . GLY A 1 309 ? 0.317 -12.712 21.234 1.00 94.88 309 GLY A C 1
ATOM 2296 O O . GLY A 1 309 ? -0.083 -13.773 21.698 1.00 94.88 309 GLY A O 1
ATOM 2297 N N . VAL A 1 310 ? 0.063 -12.369 19.966 1.00 94.75 310 VAL A N 1
ATOM 2298 C CA . VAL A 1 310 ? -0.679 -13.254 19.050 1.00 94.75 310 VAL A CA 1
ATOM 2299 C C . VAL A 1 310 ? 0.091 -14.562 18.844 1.00 94.75 310 VAL A C 1
ATOM 2301 O O . VAL A 1 310 ? 1.240 -14.560 18.393 1.00 94.75 310 VAL A O 1
ATOM 2304 N N . LEU A 1 311 ? -0.557 -15.688 19.145 1.00 93.00 311 LEU A N 1
ATOM 2305 C CA . LEU A 1 311 ? 0.036 -17.017 19.009 1.00 93.00 311 LEU A CA 1
ATOM 2306 C C . LEU A 1 311 ? 0.338 -17.350 17.549 1.00 93.00 311 LEU A C 1
ATOM 2308 O O . LEU A 1 311 ? -0.423 -17.019 16.638 1.00 93.00 311 LEU A O 1
ATOM 2312 N N . SER A 1 312 ? 1.454 -18.035 17.310 1.00 92.19 312 SER A N 1
ATOM 2313 C CA . SER A 1 312 ? 1.771 -18.518 15.964 1.00 92.19 312 SER A CA 1
ATOM 2314 C C . SER A 1 312 ? 0.852 -19.673 15.556 1.00 92.19 312 SER A C 1
ATOM 2316 O O . SER A 1 312 ? 0.438 -20.450 16.419 1.00 92.19 312 SER A O 1
ATOM 2318 N N . PRO A 1 313 ? 0.543 -19.818 14.253 1.00 92.19 313 PRO A N 1
ATOM 2319 C CA . PRO A 1 313 ? -0.205 -20.967 13.758 1.00 92.19 313 PRO A CA 1
ATOM 2320 C C . PRO A 1 313 ? 0.438 -22.301 14.183 1.00 92.19 313 PRO A C 1
ATOM 2322 O O . PRO A 1 313 ? 1.670 -22.379 14.270 1.00 92.19 313 PRO A O 1
ATOM 2325 N N . PRO A 1 314 ? -0.357 -23.360 14.434 1.00 90.69 314 PRO A N 1
ATOM 2326 C CA . PRO A 1 314 ? 0.167 -24.650 14.872 1.00 90.69 314 PRO A CA 1
ATOM 2327 C C . PRO A 1 314 ? 1.268 -25.189 13.951 1.00 90.69 314 PRO A C 1
ATOM 2329 O O . PRO A 1 314 ? 1.121 -25.203 12.731 1.00 90.69 314 PRO A O 1
ATOM 2332 N N . GLY A 1 315 ? 2.365 -25.660 14.548 1.00 91.88 315 GLY A N 1
ATOM 2333 C CA . GLY A 1 315 ? 3.517 -26.200 13.819 1.00 91.88 315 GLY A CA 1
ATOM 2334 C C . GLY A 1 315 ? 4.540 -25.155 13.362 1.00 91.88 315 GLY A C 1
ATOM 2335 O O . GLY A 1 315 ? 5.570 -25.535 12.808 1.00 91.88 315 GLY A O 1
ATOM 2336 N N . GLU A 1 316 ? 4.311 -23.865 13.621 1.00 92.94 316 GLU A N 1
ATOM 2337 C CA . GLU A 1 316 ? 5.265 -22.806 13.289 1.00 92.94 316 GLU A CA 1
ATOM 2338 C C . GLU A 1 316 ? 6.054 -22.304 14.492 1.00 92.94 316 GLU A C 1
ATOM 2340 O O . GLU A 1 316 ? 5.563 -22.232 15.619 1.00 92.94 316 GLU A O 1
ATOM 2345 N N . LEU A 1 317 ? 7.292 -21.891 14.222 1.00 92.94 317 LEU A N 1
ATOM 2346 C CA . LEU A 1 317 ? 8.080 -21.144 15.190 1.00 92.94 317 LEU A CA 1
ATOM 2347 C C . LEU A 1 317 ? 7.500 -19.732 15.373 1.00 92.94 317 LEU A C 1
ATOM 2349 O O . LEU A 1 317 ? 7.013 -19.146 14.396 1.00 92.94 317 LEU A O 1
ATOM 2353 N N . PRO A 1 318 ? 7.610 -19.159 16.587 1.00 91.44 318 PRO A N 1
ATOM 2354 C CA . PRO A 1 318 ? 7.221 -17.781 16.843 1.00 91.44 318 PRO A CA 1
ATOM 2355 C C . PRO A 1 318 ? 7.856 -16.801 15.858 1.00 91.44 318 PRO A C 1
ATOM 2357 O O . PRO A 1 318 ? 9.070 -16.828 15.630 1.00 91.44 318 PRO A O 1
ATOM 2360 N N . ASP A 1 319 ? 7.030 -15.925 15.288 1.00 92.62 319 ASP A N 1
ATOM 2361 C CA . ASP A 1 319 ? 7.510 -14.858 14.417 1.00 92.62 319 ASP A CA 1
ATOM 2362 C C . ASP A 1 319 ? 8.395 -13.896 15.220 1.00 92.62 319 ASP A C 1
ATOM 2364 O O . ASP A 1 319 ? 8.016 -13.393 16.278 1.00 92.62 319 ASP A O 1
ATOM 2368 N N . ARG A 1 320 ? 9.608 -13.653 14.726 1.00 94.62 320 ARG A N 1
ATOM 2369 C CA . ARG A 1 320 ? 10.570 -12.759 15.375 1.00 94.62 320 ARG A CA 1
ATOM 2370 C C . ARG A 1 320 ? 10.278 -11.288 15.068 1.00 94.62 320 ARG A C 1
ATOM 2372 O O . ARG A 1 320 ? 10.740 -10.421 15.809 1.00 94.62 320 ARG A O 1
ATOM 2379 N N . GLY A 1 321 ? 9.478 -11.004 14.040 1.00 95.88 321 GLY A N 1
ATOM 2380 C CA . GLY A 1 321 ? 8.964 -9.675 13.730 1.00 95.88 321 GLY A CA 1
ATOM 2381 C C . GLY A 1 321 ? 10.062 -8.643 13.461 1.00 95.88 321 GLY A C 1
ATOM 2382 O O . GLY A 1 321 ? 11.059 -8.910 12.781 1.00 95.88 321 GLY A O 1
ATOM 2383 N N . ARG A 1 322 ? 9.874 -7.444 14.015 1.00 97.00 322 ARG A N 1
ATOM 2384 C CA . ARG A 1 322 ? 10.709 -6.258 13.792 1.00 97.00 322 ARG A CA 1
ATOM 2385 C C . ARG A 1 322 ? 12.193 -6.472 14.081 1.00 97.00 322 ARG A C 1
ATOM 2387 O O . ARG A 1 322 ? 13.014 -5.865 13.399 1.00 97.00 322 ARG A O 1
ATOM 2394 N N . VAL A 1 323 ? 12.568 -7.339 15.026 1.00 96.69 323 VAL A N 1
ATOM 2395 C CA . VAL A 1 323 ? 13.991 -7.605 15.325 1.00 96.69 323 VAL A CA 1
ATOM 2396 C C . VAL A 1 323 ? 14.754 -8.173 14.122 1.00 96.69 323 VAL A C 1
ATOM 2398 O O . VAL A 1 323 ? 15.924 -7.848 13.929 1.00 96.69 323 VAL A O 1
ATOM 2401 N N . ASP A 1 324 ? 14.095 -8.983 13.292 1.00 96.25 324 ASP A N 1
ATOM 2402 C CA . ASP A 1 324 ? 14.689 -9.503 12.063 1.00 96.25 324 ASP A CA 1
ATOM 2403 C C . ASP A 1 324 ? 14.464 -8.515 10.911 1.00 96.25 324 ASP A C 1
ATOM 2405 O O . ASP A 1 324 ? 15.385 -8.268 10.130 1.00 96.25 324 ASP A O 1
ATOM 2409 N N . GLY A 1 325 ? 13.287 -7.879 10.849 1.00 97.31 325 GLY A N 1
ATOM 2410 C CA . GLY A 1 325 ? 12.964 -6.883 9.825 1.00 97.31 325 GLY A CA 1
ATOM 2411 C C . GLY A 1 325 ? 13.942 -5.706 9.798 1.00 97.31 325 GLY A C 1
ATOM 2412 O O . GLY A 1 325 ? 14.455 -5.350 8.744 1.00 97.31 325 GLY A O 1
ATOM 2413 N N . VAL A 1 326 ? 14.317 -5.171 10.959 1.00 96.00 326 VAL A N 1
ATOM 2414 C CA . VAL A 1 326 ? 15.253 -4.040 11.075 1.00 96.00 326 VAL A CA 1
ATOM 2415 C C . VAL A 1 326 ? 16.681 -4.380 10.613 1.00 96.00 326 VAL A C 1
ATOM 2417 O O . VAL A 1 326 ? 17.433 -3.499 10.186 1.00 96.00 326 VAL A O 1
ATOM 2420 N N . ARG A 1 327 ? 17.068 -5.663 10.688 1.00 96.25 327 ARG A N 1
ATOM 2421 C CA . ARG A 1 327 ? 18.336 -6.176 10.148 1.00 96.25 327 ARG A CA 1
ATOM 2422 C C . ARG A 1 327 ? 18.256 -6.316 8.632 1.00 96.25 327 ARG A C 1
ATOM 2424 O O . ARG A 1 327 ? 19.215 -5.977 7.951 1.00 96.25 327 ARG A O 1
ATOM 2431 N N . LEU A 1 328 ? 17.128 -6.811 8.126 1.00 96.94 328 LEU A N 1
ATOM 2432 C CA . LEU A 1 328 ? 16.889 -6.965 6.692 1.00 96.94 328 LEU A CA 1
ATOM 2433 C C . LEU A 1 328 ? 16.813 -5.611 5.980 1.00 96.94 328 LEU A C 1
ATOM 2435 O O . LEU A 1 328 ? 17.448 -5.470 4.947 1.00 96.94 328 LEU A O 1
ATOM 2439 N N . ALA A 1 329 ? 16.141 -4.613 6.560 1.00 97.19 329 ALA A N 1
ATOM 2440 C CA . ALA A 1 329 ? 16.089 -3.258 6.005 1.00 97.19 329 ALA A CA 1
ATOM 2441 C C . ALA A 1 329 ? 17.494 -2.639 5.883 1.00 97.19 329 ALA A C 1
ATOM 2443 O O . ALA A 1 329 ? 17.865 -2.090 4.852 1.00 97.19 329 ALA A O 1
ATOM 2444 N N . ALA A 1 330 ? 18.327 -2.796 6.916 1.00 95.81 330 ALA A N 1
ATOM 2445 C CA . ALA A 1 330 ? 19.693 -2.272 6.904 1.00 95.81 330 ALA A CA 1
ATOM 2446 C C . ALA A 1 330 ? 20.626 -2.982 5.908 1.00 95.81 330 ALA A C 1
ATOM 2448 O O . ALA A 1 330 ? 21.619 -2.398 5.491 1.00 95.81 330 ALA A O 1
ATOM 2449 N N . ALA A 1 331 ? 20.334 -4.240 5.571 1.00 96.12 331 ALA A N 1
ATOM 2450 C CA . ALA A 1 331 ? 21.111 -5.034 4.621 1.00 96.12 331 ALA A CA 1
ATOM 2451 C C . ALA A 1 331 ? 20.570 -4.952 3.185 1.00 96.12 331 ALA A C 1
ATOM 2453 O O . ALA A 1 331 ? 21.157 -5.552 2.287 1.00 96.12 331 ALA A O 1
ATOM 2454 N N . ASP A 1 332 ? 19.443 -4.273 2.976 1.00 96.81 332 ASP A N 1
ATOM 2455 C CA . ASP A 1 332 ? 18.821 -4.168 1.665 1.00 96.81 332 ASP A CA 1
ATOM 2456 C C . ASP A 1 332 ? 19.650 -3.274 0.739 1.00 96.81 332 ASP A C 1
ATOM 2458 O O . ASP A 1 332 ? 20.071 -2.181 1.116 1.00 96.81 332 ASP A O 1
ATOM 2462 N N . VAL A 1 333 ? 19.870 -3.738 -0.489 1.00 96.38 333 VAL A N 1
ATOM 2463 C CA . VAL A 1 333 ? 20.587 -2.975 -1.517 1.00 96.38 333 VAL A CA 1
ATOM 2464 C C . VAL A 1 333 ? 19.742 -1.832 -2.072 1.00 96.38 333 VAL A C 1
ATOM 2466 O O . VAL A 1 333 ? 20.302 -0.944 -2.700 1.00 96.38 333 VAL A O 1
ATOM 2469 N N . PHE A 1 334 ? 18.429 -1.845 -1.824 1.00 97.69 334 PHE A N 1
ATOM 2470 C CA . PHE A 1 334 ? 17.476 -0.819 -2.248 1.00 97.69 334 PHE A CA 1
ATOM 2471 C C . PHE A 1 334 ? 16.942 0.020 -1.083 1.00 97.69 334 PHE A C 1
ATOM 2473 O O . PHE A 1 334 ? 15.860 0.581 -1.177 1.00 97.69 334 PHE A O 1
ATOM 2480 N N . ASN A 1 335 ? 17.672 0.116 0.029 1.00 97.44 335 ASN A N 1
ATOM 2481 C CA . ASN A 1 335 ? 17.274 1.029 1.099 1.00 97.44 335 ASN A CA 1
ATOM 2482 C C . ASN A 1 335 ? 17.605 2.495 0.768 1.00 97.44 335 ASN A C 1
ATOM 2484 O O . ASN A 1 335 ? 18.350 2.805 -0.166 1.00 97.44 335 ASN A O 1
ATOM 2488 N N . CYS A 1 336 ? 17.099 3.411 1.579 1.00 96.19 336 CYS A N 1
ATOM 2489 C CA . CYS A 1 336 ? 17.315 4.854 1.486 1.00 96.19 336 CYS A CA 1
ATOM 2490 C C . CYS A 1 336 ? 18.792 5.308 1.588 1.00 96.19 336 CYS A C 1
ATOM 2492 O O . CYS A 1 336 ? 19.103 6.459 1.301 1.00 96.19 336 CYS A O 1
ATOM 2494 N N . LEU A 1 337 ? 19.712 4.455 2.058 1.00 96.62 337 LEU A N 1
ATOM 2495 C CA . LEU A 1 337 ? 21.150 4.754 2.145 1.00 96.62 337 LEU A CA 1
ATOM 2496 C C . LEU A 1 337 ? 21.919 4.223 0.929 1.00 96.62 337 LEU A C 1
ATOM 2498 O O . LEU A 1 337 ? 23.137 4.388 0.852 1.00 96.62 337 LEU A O 1
ATOM 2502 N N . SER A 1 338 ? 21.232 3.530 0.023 1.00 96.56 338 SER A N 1
ATOM 2503 C CA . SER A 1 338 ? 21.829 2.923 -1.157 1.00 96.56 338 SER A CA 1
ATOM 2504 C C . SER A 1 338 ? 22.110 3.945 -2.256 1.00 96.56 338 SER A C 1
ATOM 2506 O O . SER A 1 338 ? 21.561 5.046 -2.279 1.00 96.56 338 SER A O 1
ATOM 2508 N N . ALA A 1 339 ? 22.920 3.534 -3.234 1.00 96.44 339 ALA A N 1
ATOM 2509 C CA . ALA A 1 339 ? 23.173 4.312 -4.444 1.00 96.44 339 ALA A CA 1
ATOM 2510 C C . ALA A 1 339 ? 21.905 4.566 -5.283 1.00 96.44 339 ALA A C 1
ATOM 2512 O O . ALA A 1 339 ? 21.898 5.483 -6.096 1.00 96.44 339 ALA A O 1
ATOM 2513 N N . PHE A 1 340 ? 20.843 3.782 -5.073 1.00 97.31 340 PHE A N 1
ATOM 2514 C CA . PHE A 1 340 ? 19.582 3.895 -5.807 1.00 97.31 340 PHE A CA 1
ATOM 2515 C C . PHE A 1 340 ? 18.574 4.823 -5.118 1.00 97.31 340 PHE A C 1
ATOM 2517 O O . PHE A 1 340 ? 17.508 5.074 -5.673 1.00 97.31 340 PHE A O 1
ATOM 2524 N N . SER A 1 341 ? 18.885 5.332 -3.924 1.00 97.81 341 SER A N 1
ATOM 2525 C CA . SER A 1 341 ? 18.068 6.334 -3.236 1.00 97.81 341 SER A CA 1
ATOM 2526 C C . SER A 1 341 ? 18.363 7.744 -3.750 1.00 97.81 341 SER A C 1
ATOM 2528 O O . SER A 1 341 ? 19.523 8.084 -3.989 1.00 97.81 341 SER A O 1
ATOM 2530 N N . ASP A 1 342 ? 17.324 8.575 -3.855 1.00 97.56 342 ASP A N 1
ATOM 2531 C CA . ASP A 1 342 ? 17.444 9.987 -4.253 1.00 97.56 342 ASP A CA 1
ATOM 2532 C C . ASP A 1 342 ? 17.725 10.948 -3.081 1.00 97.56 342 ASP A C 1
ATOM 2534 O O . ASP A 1 342 ? 18.142 12.083 -3.301 1.00 97.56 342 ASP A O 1
ATOM 2538 N N . ASP A 1 343 ? 17.572 10.480 -1.838 1.00 95.88 343 ASP A N 1
ATOM 2539 C CA . ASP A 1 343 ? 17.970 11.185 -0.612 1.00 95.88 343 ASP A CA 1
ATOM 2540 C C . ASP A 1 343 ? 18.584 10.208 0.392 1.00 95.88 343 ASP A C 1
ATOM 2542 O O . ASP A 1 343 ? 18.073 9.110 0.611 1.00 95.88 343 ASP A O 1
ATOM 2546 N N . HIS A 1 344 ? 19.709 10.598 1.000 1.00 95.94 344 HIS A N 1
ATOM 2547 C CA . HIS A 1 344 ? 20.506 9.729 1.881 1.00 95.94 344 HIS A CA 1
ATOM 2548 C C . HIS A 1 344 ? 20.490 10.193 3.347 1.00 95.94 344 HIS A C 1
ATOM 2550 O O . HIS A 1 344 ? 21.279 9.708 4.176 1.00 95.94 344 HIS A O 1
ATOM 2556 N N . THR A 1 345 ? 19.607 11.139 3.690 1.00 92.88 345 THR A N 1
ATOM 2557 C CA . THR A 1 345 ? 19.442 11.639 5.060 1.00 92.88 345 THR A CA 1
ATOM 2558 C C . THR A 1 345 ? 18.978 10.497 5.954 1.00 92.88 345 THR A C 1
ATOM 2560 O O . THR A 1 345 ? 19.628 10.172 6.950 1.00 92.88 345 THR A O 1
ATOM 2563 N N . CYS A 1 346 ? 17.884 9.851 5.544 1.00 91.62 346 CYS A N 1
ATOM 2564 C CA . CYS A 1 346 ? 17.328 8.619 6.092 1.00 91.62 346 CYS A CA 1
ATOM 2565 C C . CYS A 1 346 ? 17.439 8.430 7.618 1.00 91.62 346 CYS A C 1
ATOM 2567 O O . CYS A 1 346 ? 18.025 7.463 8.125 1.00 91.62 346 CYS A O 1
ATOM 2569 N N . GLY A 1 347 ? 16.864 9.375 8.368 1.00 94.31 347 GLY A N 1
ATOM 2570 C CA . GLY A 1 347 ? 16.891 9.369 9.833 1.00 94.31 347 GLY A CA 1
ATOM 2571 C C . GLY A 1 347 ? 16.304 8.090 10.437 1.00 94.31 347 GLY A C 1
ATOM 2572 O O . GLY A 1 347 ? 16.930 7.484 11.307 1.00 94.31 347 GLY A O 1
ATOM 2573 N N . GLU A 1 348 ? 15.168 7.630 9.911 1.00 92.62 348 GLU A N 1
ATOM 2574 C CA . GLU A 1 348 ? 14.471 6.429 10.385 1.00 92.62 348 GLU A CA 1
ATOM 2575 C C . GLU A 1 348 ? 15.360 5.180 10.347 1.00 92.62 348 GLU A C 1
ATOM 2577 O O . GLU A 1 348 ? 15.468 4.471 11.347 1.00 92.62 348 GLU A O 1
ATOM 2582 N N . LEU A 1 349 ? 16.069 4.916 9.242 1.00 95.50 349 LEU A N 1
ATOM 2583 C CA . LEU A 1 349 ? 16.962 3.756 9.151 1.00 95.50 349 LEU A CA 1
ATOM 2584 C C . LEU A 1 349 ? 18.248 3.945 9.968 1.00 95.50 349 LEU A C 1
ATOM 2586 O O . LEU A 1 349 ? 18.722 2.997 10.604 1.00 95.50 349 LEU A O 1
ATOM 2590 N N . ARG A 1 350 ? 18.823 5.152 10.002 1.00 95.25 350 ARG A N 1
ATOM 2591 C CA . ARG A 1 350 ? 20.053 5.423 10.771 1.00 95.25 350 ARG A CA 1
ATOM 2592 C C . ARG A 1 350 ? 19.841 5.254 12.274 1.00 95.25 350 ARG A C 1
ATOM 2594 O O . ARG A 1 350 ? 20.676 4.635 12.934 1.00 95.25 350 ARG A O 1
ATOM 2601 N N . PHE A 1 351 ? 18.718 5.748 12.791 1.00 94.50 351 PHE A N 1
ATOM 2602 C CA . PHE A 1 351 ? 18.391 5.762 14.220 1.00 94.50 351 PHE A CA 1
ATOM 2603 C C . PHE A 1 351 ? 17.323 4.733 14.612 1.00 94.50 351 PHE A C 1
ATOM 2605 O O . PHE A 1 351 ? 16.749 4.807 15.699 1.00 94.50 351 PHE A O 1
ATOM 2612 N N . ARG A 1 352 ? 17.084 3.737 13.750 1.00 93.44 352 ARG A N 1
ATOM 2613 C CA . ARG A 1 352 ? 16.104 2.669 13.976 1.00 93.44 352 ARG A CA 1
ATOM 2614 C C . ARG A 1 352 ? 16.290 1.987 15.331 1.00 93.44 352 ARG A C 1
ATOM 2616 O O . ARG A 1 352 ? 17.394 1.594 15.721 1.00 93.44 352 ARG A O 1
ATOM 2623 N N . ARG A 1 353 ? 15.176 1.744 16.017 1.00 90.62 353 ARG A N 1
ATOM 2624 C CA . ARG A 1 353 ? 15.151 0.981 17.267 1.00 90.62 353 ARG A CA 1
ATOM 2625 C C . ARG A 1 353 ? 15.530 -0.481 17.019 1.00 90.62 353 ARG A C 1
ATOM 2627 O O . ARG A 1 353 ? 14.971 -1.145 16.149 1.00 90.62 353 ARG A O 1
ATOM 2634 N N . THR A 1 354 ? 16.455 -0.998 17.823 1.00 89.94 354 THR A N 1
ATOM 2635 C CA . THR A 1 354 ? 16.909 -2.397 17.777 1.00 89.94 354 THR A CA 1
ATOM 2636 C C . THR A 1 354 ? 16.894 -3.031 19.174 1.00 89.94 354 THR A C 1
ATOM 2638 O O . THR A 1 354 ? 16.588 -2.380 20.175 1.00 89.94 354 THR A O 1
ATOM 2641 N N . GLY A 1 355 ? 17.212 -4.325 19.256 1.00 88.50 355 GLY A N 1
ATOM 2642 C CA . GLY A 1 355 ? 17.385 -5.039 20.523 1.00 88.50 355 GLY A CA 1
ATOM 2643 C C . GLY A 1 355 ? 16.144 -5.795 21.001 1.00 88.50 355 GLY A C 1
ATOM 2644 O O . GLY A 1 355 ? 15.214 -6.067 20.246 1.00 88.50 355 GLY A O 1
ATOM 2645 N N . LYS A 1 356 ? 16.149 -6.186 22.282 1.00 88.25 356 LYS A N 1
ATOM 2646 C CA . LYS A 1 356 ? 15.158 -7.122 22.847 1.00 88.25 356 LYS A CA 1
ATOM 2647 C C . LYS A 1 356 ? 13.727 -6.587 22.858 1.00 88.25 356 LYS A C 1
ATOM 2649 O O . LYS A 1 356 ? 12.786 -7.368 22.877 1.00 88.25 356 LYS A O 1
ATOM 2654 N N . THR A 1 357 ? 13.574 -5.268 22.847 1.00 87.50 357 THR A N 1
ATOM 2655 C CA . THR A 1 357 ? 12.274 -4.613 23.003 1.00 87.50 357 THR A CA 1
ATOM 2656 C C . THR A 1 357 ? 11.423 -4.615 21.732 1.00 87.50 357 THR A C 1
ATOM 2658 O O . THR A 1 357 ? 10.280 -4.196 21.793 1.00 87.50 357 THR A O 1
ATOM 2661 N N . VAL A 1 358 ? 11.961 -5.086 20.601 1.00 93.56 358 VAL A N 1
ATOM 2662 C CA . VAL A 1 358 ? 11.239 -5.208 19.320 1.00 93.56 358 VAL A CA 1
ATOM 2663 C C . VAL A 1 358 ? 11.106 -6.668 18.858 1.00 93.56 358 VAL A C 1
ATOM 2665 O O . VAL A 1 358 ? 10.772 -6.942 17.705 1.00 93.56 358 VAL A O 1
ATOM 2668 N N . ILE A 1 359 ? 11.399 -7.631 19.741 1.00 95.94 359 ILE A N 1
ATOM 2669 C CA . ILE A 1 359 ? 11.234 -9.063 19.455 1.00 95.94 359 ILE A CA 1
ATOM 2670 C C . ILE A 1 359 ? 9.744 -9.393 19.379 1.00 95.94 359 ILE A C 1
ATOM 2672 O O . ILE A 1 359 ? 8.993 -9.100 20.309 1.00 95.94 359 ILE A O 1
ATOM 2676 N N . GLY A 1 360 ? 9.337 -10.032 18.282 1.00 95.38 360 GLY A N 1
ATOM 2677 C CA . GLY A 1 360 ? 7.947 -10.417 18.023 1.00 95.38 360 GLY A CA 1
ATOM 2678 C C . GLY A 1 360 ? 7.029 -9.240 17.693 1.00 95.38 360 GLY A C 1
ATOM 2679 O O . GLY A 1 360 ? 5.835 -9.437 17.505 1.00 95.38 360 GLY A O 1
ATOM 2680 N N . ALA A 1 361 ? 7.567 -8.019 17.614 1.00 96.88 361 ALA A N 1
ATOM 2681 C CA . ALA A 1 361 ? 6.771 -6.836 17.338 1.00 96.88 361 ALA A CA 1
ATOM 2682 C C . ALA A 1 361 ? 6.414 -6.750 15.849 1.00 96.88 361 ALA A C 1
ATOM 2684 O O . ALA A 1 361 ? 7.271 -6.950 14.981 1.00 96.88 361 ALA A O 1
ATOM 2685 N N . THR A 1 362 ? 5.160 -6.419 15.556 1.00 97.00 362 THR A N 1
ATOM 2686 C CA . THR A 1 362 ? 4.652 -6.206 14.196 1.00 97.00 362 THR A CA 1
ATOM 2687 C C . THR A 1 362 ? 4.039 -4.821 14.070 1.00 97.00 362 THR A C 1
ATOM 2689 O O . THR A 1 362 ? 3.528 -4.285 15.050 1.00 97.00 362 THR A O 1
ATOM 2692 N N . ARG A 1 363 ? 4.093 -4.241 12.871 1.00 97.12 363 ARG A N 1
ATOM 2693 C CA . ARG A 1 363 ? 3.567 -2.903 12.603 1.00 97.12 363 ARG A CA 1
ATOM 2694 C C . ARG A 1 363 ? 2.054 -2.865 12.787 1.00 97.12 363 ARG A C 1
ATOM 2696 O O . ARG A 1 363 ? 1.361 -3.660 12.146 1.00 97.12 363 ARG A O 1
ATOM 2703 N N . THR A 1 364 ? 1.563 -1.899 13.557 1.00 97.75 364 THR A N 1
ATOM 2704 C CA . THR A 1 364 ? 0.135 -1.618 13.738 1.00 97.75 364 THR A CA 1
ATOM 2705 C C . THR A 1 364 ? -0.531 -1.361 12.379 1.00 97.75 364 THR A C 1
ATOM 2707 O O . THR A 1 364 ? -0.129 -0.438 11.659 1.00 97.75 364 THR A O 1
ATOM 2710 N N . PRO A 1 365 ? -1.512 -2.174 11.953 1.00 97.19 365 PRO A N 1
ATOM 2711 C CA . PRO A 1 365 ? -2.262 -1.899 10.735 1.00 97.19 365 PRO A CA 1
ATOM 2712 C C . PRO A 1 365 ? -3.249 -0.746 10.961 1.00 97.19 365 PRO A C 1
ATOM 2714 O O . PRO A 1 365 ? -3.713 -0.533 12.080 1.00 97.19 365 PRO A O 1
ATOM 2717 N N . THR A 1 366 ? -3.579 -0.011 9.898 1.00 97.38 366 THR A N 1
ATOM 2718 C CA . THR A 1 366 ? -4.737 0.895 9.916 1.00 97.38 366 THR A CA 1
ATOM 2719 C C . THR A 1 366 ? -6.015 0.099 10.180 1.00 97.38 366 THR A C 1
ATOM 2721 O O . THR A 1 366 ? -6.147 -1.034 9.711 1.00 97.38 366 THR A O 1
ATOM 2724 N N . LEU A 1 367 ? -6.945 0.685 10.939 1.00 98.00 367 LEU A N 1
ATOM 2725 C CA . LEU A 1 367 ? -8.296 0.135 11.102 1.00 98.00 367 LEU A CA 1
ATOM 2726 C C . LEU A 1 367 ? -9.281 0.663 10.048 1.00 98.00 367 LEU A C 1
ATOM 2728 O O . LEU A 1 367 ? -10.424 0.215 10.014 1.00 98.00 367 LEU A O 1
ATOM 2732 N N . ARG A 1 368 ? -8.866 1.594 9.178 1.00 96.69 368 ARG A N 1
ATOM 2733 C CA . ARG A 1 368 ? -9.714 2.079 8.083 1.00 96.69 368 ARG A CA 1
ATOM 2734 C C . ARG A 1 368 ? -10.021 0.920 7.133 1.00 96.69 368 ARG A C 1
ATOM 2736 O O . ARG A 1 368 ? -9.114 0.236 6.661 1.00 96.69 368 ARG A O 1
ATOM 2743 N N . GLY A 1 369 ? -11.307 0.671 6.891 1.00 95.81 369 GLY A N 1
ATOM 2744 C CA . GLY A 1 369 ? -11.769 -0.438 6.056 1.00 95.81 369 GLY A CA 1
ATOM 2745 C C . GLY A 1 369 ? -11.608 -1.840 6.653 1.00 95.81 369 GLY A C 1
ATOM 2746 O O . GLY A 1 369 ? -11.661 -2.815 5.902 1.00 95.81 369 GLY A O 1
ATOM 2747 N N . ILE A 1 370 ? -11.421 -1.979 7.974 1.00 97.12 370 ILE A N 1
ATOM 2748 C CA . ILE A 1 370 ? -11.152 -3.273 8.635 1.00 97.12 370 ILE A CA 1
ATOM 2749 C C . ILE A 1 370 ? -12.239 -4.339 8.410 1.00 97.12 370 ILE A C 1
ATOM 2751 O O . ILE A 1 370 ? -11.969 -5.541 8.476 1.00 97.12 370 ILE A O 1
ATOM 2755 N N . THR A 1 371 ? -13.468 -3.937 8.096 1.00 96.69 371 THR A N 1
ATOM 2756 C CA . THR A 1 371 ? -14.556 -4.883 7.797 1.00 96.69 371 THR A CA 1
ATOM 2757 C C . THR A 1 371 ? -14.316 -5.704 6.527 1.00 96.69 371 THR A C 1
ATOM 2759 O O . THR A 1 371 ? -14.900 -6.775 6.379 1.00 96.69 371 THR A O 1
ATOM 2762 N N . ALA A 1 372 ? -13.417 -5.267 5.638 1.00 95.75 372 ALA A N 1
ATOM 2763 C CA . ALA A 1 372 ? -13.094 -5.966 4.394 1.00 95.75 372 ALA A CA 1
ATOM 2764 C C . ALA A 1 372 ? -11.753 -6.722 4.414 1.00 95.75 372 ALA A C 1
ATOM 2766 O O . ALA A 1 372 ? -11.349 -7.256 3.380 1.00 95.75 372 ALA A O 1
ATOM 2767 N N . THR A 1 373 ? -11.059 -6.771 5.559 1.00 96.69 373 THR A N 1
ATOM 2768 C CA . THR A 1 373 ? -9.674 -7.277 5.651 1.00 96.69 373 THR A CA 1
ATOM 2769 C C . THR A 1 373 ? -9.522 -8.581 6.432 1.00 96.69 373 THR A C 1
ATOM 2771 O O . THR A 1 373 ? -8.399 -9.028 6.656 1.00 96.69 373 THR A O 1
ATOM 2774 N N . ALA A 1 374 ? -10.628 -9.218 6.828 1.00 96.62 374 ALA A N 1
ATOM 2775 C CA . ALA A 1 374 ? -10.586 -10.535 7.455 1.00 96.62 374 ALA A CA 1
ATOM 2776 C C . ALA A 1 374 ? -9.926 -11.582 6.527 1.00 96.62 374 ALA A C 1
ATOM 2778 O O . ALA A 1 374 ? -10.135 -11.539 5.310 1.00 96.62 374 ALA A O 1
ATOM 2779 N N . PRO A 1 375 ? -9.200 -12.576 7.069 1.00 97.56 375 PRO A N 1
ATOM 2780 C CA . PRO A 1 375 ? -8.888 -12.775 8.487 1.00 97.56 375 PRO A CA 1
ATOM 2781 C C . PRO A 1 375 ? -7.774 -11.840 8.988 1.00 97.56 375 PRO A C 1
ATOM 2783 O O . PRO A 1 375 ? -6.963 -11.326 8.225 1.00 97.56 375 PRO A O 1
ATOM 2786 N N . TYR A 1 376 ? -7.717 -11.659 10.302 1.00 98.12 376 TYR A N 1
ATOM 2787 C CA . TYR A 1 376 ? -6.908 -10.658 10.987 1.00 98.12 376 TYR A CA 1
ATOM 2788 C C . TYR A 1 376 ? -5.571 -11.195 11.506 1.00 98.12 376 TYR A C 1
ATOM 2790 O O . TYR A 1 376 ? -5.350 -12.402 11.636 1.00 98.12 376 TYR A O 1
ATOM 2798 N N . MET A 1 377 ? -4.711 -10.255 11.910 1.00 97.25 377 MET A N 1
ATOM 2799 C CA . MET A 1 377 ? -3.335 -10.457 12.378 1.00 97.25 377 MET A CA 1
ATOM 2800 C C . MET A 1 377 ? -2.344 -10.817 11.266 1.00 97.25 377 MET A C 1
ATOM 2802 O O . MET A 1 377 ? -2.701 -11.172 10.146 1.00 97.25 377 MET A O 1
ATOM 2806 N N . HIS A 1 378 ? -1.054 -10.727 11.589 1.00 96.62 378 HIS A N 1
ATOM 2807 C CA . HIS A 1 378 ? 0.038 -10.805 10.619 1.00 96.62 378 HIS A CA 1
ATOM 2808 C C . HIS A 1 378 ? 0.147 -12.144 9.872 1.00 96.62 378 HIS A C 1
ATOM 2810 O O . HIS A 1 378 ? 0.821 -12.209 8.844 1.00 96.62 378 HIS A O 1
ATOM 2816 N N . LYS A 1 379 ? -0.511 -13.210 10.342 1.00 95.69 379 LYS A N 1
ATOM 2817 C CA . LYS A 1 379 ? -0.610 -14.509 9.653 1.00 95.69 379 LYS A CA 1
ATOM 2818 C C . LYS A 1 379 ? -2.053 -15.011 9.502 1.00 95.69 379 LYS A C 1
ATOM 2820 O O . LYS A 1 379 ? -2.240 -16.213 9.315 1.00 95.69 379 LYS A O 1
ATOM 2825 N N . GLY A 1 380 ? -3.050 -14.128 9.624 1.00 96.25 380 GLY A N 1
ATOM 2826 C CA . GLY A 1 380 ? -4.460 -14.510 9.502 1.00 96.25 380 GLY A CA 1
ATOM 2827 C C . GLY A 1 380 ? -4.934 -15.432 10.627 1.00 96.25 380 GLY A C 1
ATOM 2828 O O . GLY A 1 380 ? -5.688 -16.365 10.377 1.00 96.25 380 GLY A O 1
ATOM 2829 N N . GLN A 1 381 ? -4.421 -15.234 11.845 1.00 96.25 381 GLN A N 1
ATOM 2830 C CA . GLN A 1 381 ? -4.643 -16.128 12.989 1.00 96.25 381 GLN A CA 1
ATOM 2831 C C . GLN A 1 381 ? -6.054 -16.038 13.574 1.00 96.25 381 GLN A C 1
ATOM 2833 O O . GLN A 1 381 ? -6.471 -16.948 14.287 1.00 96.25 381 GLN A O 1
ATOM 2838 N N . ILE A 1 382 ? -6.765 -14.938 13.322 1.00 97.88 382 ILE A N 1
ATOM 2839 C CA . ILE A 1 382 ? -8.057 -14.659 13.945 1.00 97.88 382 ILE A CA 1
ATOM 2840 C C . ILE A 1 382 ? -9.070 -14.312 12.859 1.00 97.88 382 ILE A C 1
ATOM 2842 O O . ILE A 1 382 ? -8.869 -13.370 12.104 1.00 97.88 382 ILE A O 1
ATOM 2846 N N . GLU A 1 383 ? -10.172 -15.051 12.782 1.00 97.19 383 GLU A N 1
ATOM 2847 C CA . GLU A 1 383 ? -11.135 -14.915 11.679 1.00 97.19 383 GLU A CA 1
ATOM 2848 C C . GLU A 1 383 ? -12.089 -13.723 11.827 1.00 97.19 383 GLU A C 1
ATOM 2850 O O . GLU A 1 383 ? -12.534 -13.169 10.827 1.00 97.19 383 GLU A O 1
ATOM 2855 N N . THR A 1 384 ? -12.418 -13.324 13.059 1.00 98.44 384 THR A N 1
ATOM 2856 C CA . THR A 1 384 ? -13.498 -12.362 13.337 1.00 98.44 384 THR A CA 1
ATOM 2857 C C . THR A 1 384 ? -13.038 -11.214 14.228 1.00 98.44 384 THR A C 1
ATOM 2859 O O . THR A 1 384 ? -12.166 -11.389 15.080 1.00 98.44 384 THR A O 1
ATOM 2862 N N . LEU A 1 385 ? -13.684 -10.048 14.097 1.00 98.62 385 LEU A N 1
ATOM 2863 C CA . LEU A 1 385 ? -13.459 -8.900 14.985 1.00 98.62 385 LEU A CA 1
ATOM 2864 C C . LEU A 1 385 ? -13.734 -9.253 16.452 1.00 98.62 385 LEU A C 1
ATOM 2866 O O . LEU A 1 385 ? -12.996 -8.829 17.335 1.00 98.62 385 LEU A O 1
ATOM 2870 N N . ALA A 1 386 ? -14.740 -10.092 16.715 1.00 98.62 386 ALA A N 1
ATOM 2871 C CA . ALA A 1 386 ? -15.020 -10.597 18.057 1.00 98.62 386 ALA A CA 1
ATOM 2872 C C . ALA A 1 386 ? -13.840 -11.397 18.634 1.00 98.62 386 ALA A C 1
ATOM 2874 O O . ALA A 1 386 ? -13.478 -11.197 19.791 1.00 98.62 386 ALA A O 1
ATOM 2875 N N . GLY A 1 387 ? -13.199 -12.250 17.827 1.00 98.56 387 GLY A N 1
ATOM 2876 C CA . GLY A 1 387 ? -11.984 -12.958 18.233 1.00 98.56 387 GLY A CA 1
ATOM 2877 C C . GLY A 1 387 ? -10.802 -12.017 18.482 1.00 98.56 387 GLY A C 1
ATOM 2878 O O . GLY A 1 387 ? -10.017 -12.250 19.397 1.00 98.56 387 GLY A O 1
ATOM 2879 N N . VAL A 1 388 ? -10.690 -10.928 17.711 1.00 98.44 388 VAL A N 1
ATOM 2880 C CA . VAL A 1 388 ? -9.647 -9.908 17.913 1.00 98.44 388 VAL A CA 1
ATOM 2881 C C . VAL A 1 388 ? -9.868 -9.184 19.238 1.00 98.44 388 VAL A C 1
ATOM 2883 O O . VAL A 1 388 ? -8.936 -9.049 20.027 1.00 98.44 388 VAL A O 1
ATOM 2886 N N . VAL A 1 389 ? -11.100 -8.754 19.515 1.00 98.56 389 VAL A N 1
ATOM 2887 C CA . VAL A 1 389 ? -11.449 -8.106 20.785 1.00 98.56 389 VAL A CA 1
ATOM 2888 C C . VAL A 1 389 ? -11.200 -9.047 21.962 1.00 98.56 389 VAL A C 1
ATOM 2890 O O . VAL A 1 389 ? -10.639 -8.610 22.964 1.00 98.56 389 VAL A O 1
ATOM 2893 N N . GLU A 1 390 ? -11.538 -10.332 21.840 1.00 98.38 390 GLU A N 1
ATOM 2894 C CA . GLU A 1 390 ? -11.264 -11.320 22.888 1.00 98.38 390 GLU A CA 1
ATOM 2895 C C . GLU A 1 390 ? -9.759 -11.503 23.132 1.00 98.38 390 GLU A C 1
ATOM 2897 O O . GLU A 1 390 ? -9.324 -11.493 24.283 1.00 98.38 390 GLU A O 1
ATOM 2902 N N . HIS A 1 391 ? -8.946 -11.570 22.070 1.00 97.81 391 HIS A N 1
ATOM 2903 C CA . HIS A 1 391 ? -7.483 -11.631 22.177 1.00 97.81 391 HIS A CA 1
ATOM 2904 C C . HIS A 1 391 ? -6.921 -10.482 23.023 1.00 97.81 391 HIS A C 1
ATOM 2906 O O . HIS A 1 391 ? -6.123 -10.710 23.932 1.00 97.81 391 HIS A O 1
ATOM 2912 N N . TYR A 1 392 ? -7.369 -9.248 22.777 1.00 98.06 392 TYR A N 1
ATOM 2913 C CA . TYR A 1 392 ? -6.942 -8.094 23.573 1.00 98.06 392 TYR A CA 1
ATOM 2914 C C . TYR A 1 392 ? -7.566 -8.065 24.971 1.00 98.06 392 TYR A C 1
ATOM 2916 O O . TYR A 1 392 ? -6.918 -7.614 25.914 1.00 98.06 392 TYR A O 1
ATOM 2924 N N . ASN A 1 393 ? -8.793 -8.562 25.137 1.00 97.94 393 ASN A N 1
ATOM 2925 C CA . ASN A 1 393 ? -9.441 -8.630 26.442 1.00 97.94 393 ASN A CA 1
ATOM 2926 C C . ASN A 1 393 ? -8.696 -9.571 27.402 1.00 97.94 393 ASN A C 1
ATOM 2928 O O . ASN A 1 393 ? -8.571 -9.250 28.586 1.00 97.94 393 ASN A O 1
ATOM 2932 N N . LEU A 1 394 ? -8.167 -10.683 26.877 1.00 96.50 394 LEU A N 1
ATOM 2933 C CA . LEU A 1 394 ? -7.349 -11.652 27.610 1.00 96.50 394 LEU A CA 1
ATOM 2934 C C . LEU A 1 394 ? -5.883 -11.217 27.740 1.00 96.50 394 LEU A C 1
ATOM 2936 O O . LEU A 1 394 ? -5.313 -11.356 28.819 1.00 96.50 394 LEU A O 1
ATOM 2940 N N . ALA A 1 395 ? -5.288 -10.686 26.665 1.00 94.69 395 ALA A N 1
ATOM 2941 C CA . ALA A 1 395 ? -3.897 -10.228 26.583 1.00 94.69 395 ALA A CA 1
ATOM 2942 C C . ALA A 1 395 ? -2.873 -11.221 27.178 1.00 94.69 395 ALA A C 1
ATOM 2944 O O . ALA A 1 395 ? -2.086 -10.871 28.062 1.00 94.69 395 ALA A O 1
ATOM 2945 N N . GLU A 1 396 ? -2.885 -12.463 26.688 1.00 93.31 396 GLU A N 1
ATOM 2946 C CA . GLU A 1 396 ? -1.985 -13.533 27.143 1.00 93.31 396 GLU A CA 1
ATOM 2947 C C . GLU A 1 396 ? -0.496 -13.212 26.915 1.00 93.31 396 GLU A C 1
ATOM 2949 O O . GLU A 1 396 ? -0.130 -12.370 26.094 1.00 93.31 396 GLU A O 1
ATOM 2954 N N . GLU A 1 397 ? 0.403 -13.886 27.635 1.00 92.12 397 GLU A N 1
ATOM 2955 C CA . GLU A 1 397 ? 1.843 -13.678 27.457 1.00 92.12 397 GLU A CA 1
ATOM 2956 C C . GLU A 1 397 ? 2.314 -14.035 26.036 1.00 92.12 397 GLU A C 1
ATOM 2958 O O . GLU A 1 397 ? 1.896 -15.024 25.436 1.00 92.12 397 GLU A O 1
ATOM 2963 N N . ALA A 1 398 ? 3.239 -13.238 25.498 1.00 92.12 398 ALA A N 1
ATOM 2964 C CA . ALA A 1 398 ? 3.811 -13.495 24.183 1.00 92.12 398 ALA A CA 1
ATOM 2965 C C . ALA A 1 398 ? 4.766 -14.700 24.214 1.00 92.12 398 ALA A C 1
ATOM 2967 O O . ALA A 1 398 ? 5.630 -14.791 25.085 1.00 92.12 398 ALA A O 1
ATOM 2968 N N . MET A 1 399 ? 4.697 -15.569 23.196 1.00 89.38 399 MET A N 1
ATOM 2969 C CA . MET A 1 399 ? 5.615 -16.715 23.052 1.00 89.38 399 MET A CA 1
ATOM 2970 C C . MET A 1 399 ? 7.093 -16.297 22.954 1.00 89.38 399 MET A C 1
ATOM 2972 O O . MET A 1 399 ? 7.988 -17.052 23.329 1.00 89.38 399 MET A O 1
ATOM 2976 N N . VAL A 1 400 ? 7.355 -15.108 22.404 1.00 89.88 400 VAL A N 1
ATOM 2977 C CA . VAL A 1 400 ? 8.680 -14.485 22.309 1.00 89.88 400 VAL A CA 1
ATOM 2978 C C . VAL A 1 400 ? 8.564 -12.998 22.611 1.00 89.88 400 VAL A C 1
ATOM 2980 O O . VAL A 1 400 ? 7.591 -12.363 22.214 1.00 89.88 400 VAL A O 1
ATOM 2983 N N . GLY A 1 401 ? 9.573 -12.423 23.266 1.00 88.44 401 GLY A N 1
ATOM 2984 C CA . GLY A 1 401 ? 9.563 -11.005 23.630 1.00 88.44 401 GLY A CA 1
ATOM 2985 C C . GLY A 1 401 ? 8.669 -10.722 24.840 1.00 88.44 401 GLY A C 1
ATOM 2986 O O . GLY A 1 401 ? 8.778 -11.404 25.855 1.00 88.44 401 GLY A O 1
ATOM 2987 N N . HIS A 1 402 ? 7.836 -9.686 24.748 1.00 89.44 402 HIS A N 1
ATOM 2988 C CA . HIS A 1 402 ? 6.909 -9.259 25.798 1.00 89.44 402 HIS A CA 1
ATOM 2989 C C . HIS A 1 402 ? 5.596 -8.806 25.159 1.00 89.44 402 HIS A C 1
ATOM 2991 O O . HIS A 1 402 ? 5.647 -8.084 24.169 1.00 89.44 402 HIS A O 1
ATOM 2997 N N . ASN A 1 403 ? 4.449 -9.191 25.731 1.00 92.19 403 ASN A N 1
ATOM 2998 C CA . ASN A 1 403 ? 3.163 -8.634 25.317 1.00 92.19 403 ASN A CA 1
ATOM 2999 C C . ASN A 1 403 ? 2.971 -7.239 25.934 1.00 92.19 403 ASN A C 1
ATOM 3001 O O . ASN A 1 403 ? 2.875 -7.090 27.156 1.00 92.19 403 ASN A O 1
ATOM 3005 N N . GLU A 1 404 ? 2.913 -6.226 25.077 1.00 92.88 404 GLU A N 1
ATOM 3006 C CA . GLU A 1 404 ? 2.691 -4.831 25.459 1.00 92.88 404 GLU A CA 1
ATOM 3007 C C . GLU A 1 404 ? 1.236 -4.563 25.871 1.00 92.88 404 GLU A C 1
ATOM 3009 O O . GLU A 1 404 ? 0.987 -3.699 26.717 1.00 92.88 404 GLU A O 1
ATOM 3014 N N . ALA A 1 405 ? 0.284 -5.345 25.350 1.00 92.25 405 ALA A N 1
ATOM 3015 C CA . ALA A 1 405 ? -1.115 -5.261 25.743 1.00 92.25 405 ALA A CA 1
ATOM 3016 C C . ALA A 1 405 ? -1.312 -5.684 27.209 1.00 92.25 405 ALA A C 1
ATOM 3018 O O . ALA A 1 405 ? -0.515 -6.420 27.805 1.00 92.25 405 ALA A O 1
ATOM 3019 N N . LYS A 1 406 ? -2.398 -5.194 27.809 1.00 93.06 406 LYS A N 1
ATOM 3020 C CA . LYS A 1 406 ? -2.855 -5.595 29.144 1.00 93.06 406 LYS A CA 1
ATOM 3021 C C . LYS A 1 406 ? -4.321 -6.011 29.066 1.00 93.06 406 LYS A C 1
ATOM 3023 O O . LYS A 1 406 ? -5.035 -5.421 28.255 1.00 93.06 406 LYS A O 1
ATOM 3028 N N . PRO A 1 407 ? -4.769 -6.958 29.912 1.00 95.81 407 PRO A N 1
ATOM 3029 C CA . PRO A 1 407 ? -6.162 -7.381 29.920 1.00 95.81 407 PRO A CA 1
ATOM 3030 C C . PRO A 1 407 ? -7.091 -6.179 30.101 1.00 95.81 407 PRO A C 1
ATOM 3032 O O . PRO A 1 407 ? -6.879 -5.356 30.996 1.00 95.81 407 PRO A O 1
ATOM 3035 N N . LEU A 1 408 ? -8.107 -6.072 29.247 1.00 96.50 408 LEU A N 1
ATOM 3036 C CA . LEU A 1 408 ? -9.000 -4.906 29.213 1.00 96.50 408 LEU A CA 1
ATOM 3037 C C . LEU A 1 408 ? -10.123 -4.991 30.259 1.00 96.50 408 LEU A C 1
ATOM 3039 O O . LEU A 1 408 ? -10.706 -3.973 30.640 1.00 96.50 408 LEU A O 1
ATOM 3043 N N . GLY A 1 409 ? -10.445 -6.203 30.726 1.00 96.56 409 GLY A N 1
ATOM 3044 C CA . GLY A 1 409 ? -11.520 -6.431 31.695 1.00 96.56 409 GLY A CA 1
ATOM 3045 C C . GLY A 1 409 ? -12.897 -6.024 31.163 1.00 96.56 409 GLY A C 1
ATOM 3046 O O . 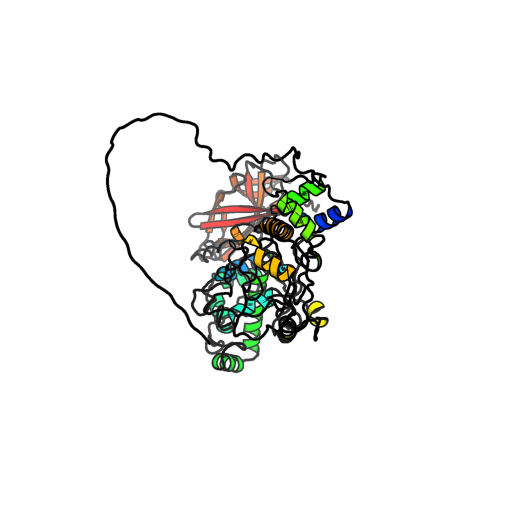GLY A 1 409 ? -13.735 -5.524 31.922 1.00 96.56 409 GLY A O 1
ATOM 3047 N N . LEU A 1 410 ? -13.115 -6.173 29.854 1.00 97.50 410 LEU A N 1
ATOM 3048 C CA . LEU A 1 410 ? -14.399 -5.939 29.207 1.00 97.50 410 LEU A CA 1
ATOM 3049 C C . LEU A 1 410 ? -15.366 -7.069 29.557 1.00 97.50 410 LEU A C 1
ATOM 3051 O O . LEU A 1 410 ? -15.037 -8.253 29.437 1.00 97.50 410 LEU A O 1
ATOM 3055 N N . ILE A 1 411 ? -16.578 -6.705 29.971 1.00 97.56 411 ILE A N 1
ATOM 3056 C CA . ILE A 1 411 ? -17.677 -7.667 30.095 1.00 97.56 411 ILE A CA 1
ATOM 3057 C C . ILE A 1 411 ? -18.244 -7.999 28.703 1.00 97.56 411 ILE A C 1
ATOM 3059 O O . ILE A 1 411 ? -18.119 -7.185 27.788 1.00 97.56 411 ILE A O 1
ATOM 3063 N N . PRO A 1 412 ? -18.977 -9.118 28.521 1.00 97.50 412 PRO A N 1
ATOM 3064 C 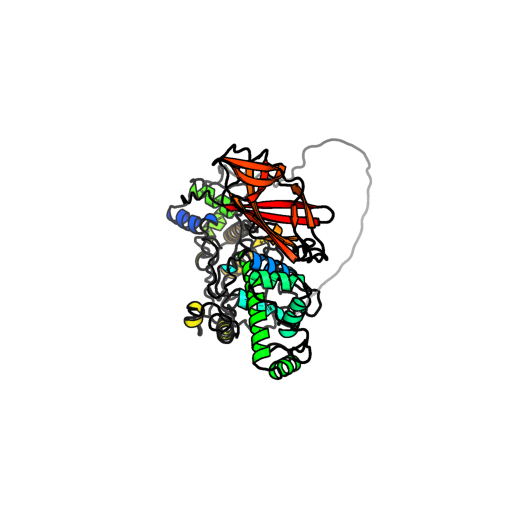CA . PRO A 1 412 ? -19.460 -9.532 27.198 1.00 97.50 412 PRO A CA 1
ATOM 3065 C C . PRO A 1 412 ? -20.270 -8.474 26.439 1.00 97.50 412 PRO A C 1
ATOM 3067 O O . PRO A 1 412 ? -20.268 -8.451 25.212 1.00 97.50 412 PRO A O 1
ATOM 3070 N N . ARG A 1 413 ? -20.989 -7.599 27.154 1.00 97.38 413 ARG A N 1
ATOM 3071 C CA . ARG A 1 413 ? -21.719 -6.488 26.535 1.00 97.38 413 ARG A CA 1
ATOM 3072 C C . ARG A 1 413 ? -20.778 -5.410 25.988 1.00 97.38 413 ARG A C 1
ATOM 3074 O O . ARG A 1 413 ? -20.984 -4.957 24.872 1.00 97.38 413 ARG A O 1
ATOM 3081 N N . GLU A 1 414 ? -19.747 -5.041 26.742 1.00 98.38 414 GLU A N 1
ATOM 3082 C CA . GLU A 1 414 ? -18.745 -4.064 26.304 1.00 98.38 414 GLU A CA 1
ATOM 3083 C C . GLU A 1 414 ? -17.970 -4.580 25.087 1.00 98.38 414 GLU A C 1
ATOM 3085 O O . GLU A 1 414 ? -17.804 -3.841 24.120 1.00 98.38 414 GLU A O 1
ATOM 3090 N N . SER A 1 415 ? -17.585 -5.862 25.073 1.00 98.50 415 SER A N 1
ATOM 3091 C CA . SER A 1 415 ? -16.933 -6.466 23.904 1.00 98.50 415 SER A CA 1
ATOM 3092 C C . SER A 1 415 ? -17.806 -6.370 22.649 1.00 98.50 415 SER A C 1
ATOM 3094 O O . SER A 1 415 ? -17.302 -6.031 21.584 1.00 98.50 415 SER A O 1
ATOM 3096 N N . ARG A 1 416 ? -19.125 -6.595 22.765 1.00 98.31 416 ARG A N 1
ATOM 3097 C CA . ARG A 1 416 ? -20.058 -6.424 21.637 1.00 98.31 416 ARG A CA 1
ATOM 3098 C C . ARG A 1 416 ? -20.170 -4.977 21.170 1.00 98.31 416 ARG A C 1
ATOM 3100 O O . ARG A 1 416 ? -20.205 -4.756 19.969 1.00 98.31 416 ARG A O 1
ATOM 3107 N N . HIS A 1 417 ? -20.200 -4.009 22.085 1.00 98.50 417 HIS A N 1
ATOM 3108 C CA . HIS A 1 417 ? -20.206 -2.595 21.704 1.00 98.50 417 HIS A CA 1
ATOM 3109 C C . HIS A 1 417 ? -18.928 -2.230 20.936 1.00 98.50 417 HIS A C 1
ATOM 3111 O O . HIS A 1 417 ? -18.997 -1.580 19.900 1.00 98.50 417 HIS A O 1
ATOM 3117 N N . LEU A 1 418 ? -17.759 -2.684 21.408 1.00 98.69 418 LEU A N 1
ATOM 3118 C CA . LEU A 1 418 ? -16.491 -2.433 20.722 1.00 98.69 418 LEU A CA 1
ATOM 3119 C C . LEU A 1 418 ? -16.466 -3.064 19.322 1.00 98.69 418 LEU A C 1
ATOM 3121 O O . LEU A 1 418 ? -16.018 -2.418 18.382 1.00 98.69 418 LEU A O 1
ATOM 3125 N N . VAL A 1 419 ? -16.993 -4.282 19.163 1.00 98.75 419 VAL A N 1
ATOM 3126 C CA . VAL A 1 419 ? -17.168 -4.899 17.836 1.00 98.75 419 VAL A CA 1
ATOM 3127 C C . VAL A 1 419 ? -18.112 -4.071 16.961 1.00 98.75 419 VAL A C 1
ATOM 3129 O O . VAL A 1 419 ? -17.748 -3.779 15.830 1.00 98.75 419 VAL A O 1
ATOM 3132 N N . ALA A 1 420 ? -19.256 -3.622 17.488 1.00 98.50 420 ALA A N 1
ATOM 3133 C CA . ALA A 1 420 ? -20.205 -2.791 16.744 1.00 98.50 420 ALA A CA 1
ATOM 3134 C C . ALA A 1 420 ? -19.575 -1.478 16.249 1.00 98.50 420 ALA A C 1
ATOM 3136 O O . ALA A 1 420 ? -19.892 -1.026 15.157 1.00 98.50 420 ALA A O 1
ATOM 3137 N N . PHE A 1 421 ? -18.658 -0.883 17.021 1.00 98.62 421 PHE A N 1
ATOM 3138 C CA . PHE A 1 421 ? -17.850 0.248 16.559 1.00 98.62 421 PHE A CA 1
ATOM 3139 C C . PHE A 1 421 ? -16.889 -0.146 15.428 1.00 98.62 421 PHE A C 1
ATOM 3141 O O . PHE A 1 421 ? -16.837 0.524 14.406 1.00 98.62 421 PHE A O 1
ATOM 3148 N N . LEU A 1 422 ? -16.138 -1.241 15.572 1.00 98.56 422 LEU A N 1
ATOM 3149 C CA . LEU A 1 422 ? -15.216 -1.688 14.518 1.00 98.56 422 LEU A CA 1
ATOM 3150 C C . LEU A 1 422 ? -15.949 -2.045 13.212 1.00 98.56 422 LEU A C 1
ATOM 3152 O O . LEU A 1 422 ? -15.387 -1.891 12.130 1.00 98.56 422 LEU A O 1
ATOM 3156 N N . GLU A 1 423 ? -17.205 -2.483 13.300 1.00 98.12 423 GLU A N 1
ATOM 3157 C CA . GLU A 1 423 ? -18.073 -2.766 12.153 1.00 98.12 423 GLU A CA 1
ATOM 3158 C C . GLU A 1 423 ? -18.519 -1.507 11.389 1.00 98.12 423 GLU A C 1
ATOM 3160 O O . GLU A 1 423 ? -18.907 -1.623 10.227 1.00 98.12 423 GLU A O 1
ATOM 3165 N N . THR A 1 424 ? -18.399 -0.303 11.965 1.00 97.44 424 THR A N 1
ATOM 3166 C CA . THR A 1 424 ? -18.668 0.949 11.232 1.00 97.44 424 THR A CA 1
ATOM 3167 C C . THR A 1 424 ? -17.501 1.377 10.340 1.00 97.44 424 THR A C 1
ATOM 3169 O O . THR A 1 424 ? -17.658 2.268 9.508 1.00 97.44 424 THR A O 1
ATOM 3172 N N . LEU A 1 425 ? -16.318 0.775 10.504 1.00 97.12 425 LEU A N 1
ATOM 3173 C CA . LEU A 1 425 ? -15.094 1.129 9.778 1.00 97.12 425 LEU A CA 1
ATOM 3174 C C . LEU A 1 425 ? -15.050 0.417 8.415 1.00 97.12 425 LEU A C 1
ATOM 3176 O O . LEU A 1 425 ? -14.247 -0.492 8.167 1.00 97.12 425 LEU A O 1
ATOM 3180 N N . THR A 1 426 ? -15.977 0.792 7.535 1.00 94.69 426 THR A N 1
ATOM 3181 C CA . THR A 1 426 ? -16.103 0.259 6.171 1.00 94.69 426 THR A CA 1
ATOM 3182 C C . THR A 1 426 ? -15.074 0.855 5.211 1.00 94.69 426 THR A C 1
ATOM 3184 O O . THR A 1 426 ? -14.612 1.970 5.438 1.00 94.69 426 THR A O 1
ATOM 3187 N N . PRO A 1 427 ? -14.684 0.157 4.127 1.00 89.81 427 PRO A N 1
ATOM 3188 C CA . PRO A 1 427 ? -13.750 0.723 3.159 1.00 89.81 427 PRO A CA 1
ATOM 3189 C C . PRO A 1 427 ? -14.350 1.936 2.440 1.00 89.81 427 PRO A C 1
ATOM 3191 O O . PRO A 1 427 ? -15.311 1.796 1.685 1.00 89.81 427 PRO A O 1
ATOM 3194 N N . GLY A 1 428 ? -13.748 3.106 2.643 1.00 88.31 428 GLY A N 1
ATOM 3195 C CA . GLY A 1 428 ? -13.931 4.298 1.817 1.00 88.31 428 GLY A CA 1
ATOM 3196 C C . GLY A 1 428 ? -12.668 4.575 1.001 1.00 88.31 428 GLY A C 1
ATOM 3197 O O . GLY A 1 428 ? -11.563 4.258 1.446 1.00 88.31 428 GLY A O 1
ATOM 3198 N N . PHE A 1 429 ? -12.810 5.189 -0.176 1.00 90.44 429 PHE A N 1
ATOM 3199 C CA . PHE A 1 429 ? -11.682 5.552 -1.044 1.00 90.44 429 PHE A CA 1
ATOM 3200 C C . PHE A 1 429 ? -11.754 7.033 -1.411 1.00 90.44 429 PHE A C 1
ATOM 3202 O O . PHE A 1 429 ? -12.754 7.476 -1.974 1.00 90.44 429 PHE A O 1
ATOM 3209 N N . ALA A 1 430 ? -10.688 7.779 -1.119 1.00 91.31 430 ALA A N 1
ATOM 3210 C CA . ALA A 1 430 ? -10.466 9.102 -1.703 1.00 91.31 430 ALA A CA 1
ATOM 3211 C C . ALA A 1 430 ? -9.845 8.985 -3.108 1.00 91.31 430 ALA A C 1
ATOM 3213 O O . ALA A 1 430 ? -9.946 9.896 -3.928 1.00 91.31 430 ALA A O 1
ATOM 3214 N N . THR A 1 431 ? -9.228 7.837 -3.398 1.00 87.44 431 THR A N 1
ATOM 3215 C CA . THR A 1 431 ? -8.660 7.490 -4.699 1.00 87.44 431 THR A CA 1
ATOM 3216 C C . THR A 1 431 ? -9.725 7.507 -5.807 1.00 87.44 431 THR A C 1
ATOM 3218 O O . THR A 1 431 ? -10.737 6.805 -5.689 1.00 87.44 431 THR A O 1
ATOM 3221 N N . PRO A 1 432 ? -9.509 8.234 -6.922 1.00 84.88 432 PRO A N 1
ATOM 3222 C CA . PRO A 1 432 ? -10.442 8.219 -8.044 1.00 84.88 432 PRO A CA 1
ATOM 3223 C C . PRO A 1 432 ? -10.602 6.814 -8.638 1.00 84.88 432 PRO A C 1
ATOM 3225 O O . PRO A 1 432 ? -9.638 6.060 -8.754 1.00 84.88 432 PRO A O 1
ATOM 3228 N N . ARG A 1 433 ? -11.821 6.470 -9.078 1.00 82.62 433 ARG A N 1
ATOM 3229 C CA . ARG A 1 433 ? -12.171 5.107 -9.531 1.00 82.62 433 ARG A CA 1
ATOM 3230 C C . ARG A 1 433 ? -11.292 4.562 -10.659 1.00 82.62 433 ARG A C 1
ATOM 3232 O O . ARG A 1 433 ? -11.069 3.356 -10.686 1.00 82.62 433 ARG A O 1
ATOM 3239 N N . GLY A 1 434 ? -10.797 5.420 -11.553 1.00 78.75 434 GLY A N 1
ATOM 3240 C CA . GLY A 1 434 ? -9.910 5.015 -12.651 1.00 78.75 434 GLY A CA 1
ATOM 3241 C C . GLY A 1 434 ? -8.587 4.402 -12.176 1.00 78.75 434 GLY A C 1
ATOM 3242 O O . GLY A 1 434 ? -8.029 3.564 -12.867 1.00 78.75 434 GLY A O 1
ATOM 3243 N N . TRP A 1 435 ? -8.135 4.746 -10.968 1.00 87.81 435 TRP A N 1
ATOM 3244 C CA . TRP A 1 435 ? -6.940 4.178 -10.333 1.00 87.81 435 TRP A CA 1
ATOM 3245 C C . TRP A 1 435 ? -7.227 2.903 -9.531 1.00 87.81 435 TRP A C 1
ATOM 3247 O O . TRP A 1 435 ? -6.317 2.302 -8.980 1.00 87.81 435 TRP A O 1
ATOM 3257 N N . LEU A 1 436 ? -8.495 2.500 -9.407 1.00 87.19 436 LEU A N 1
ATOM 3258 C CA . LEU A 1 436 ? -8.910 1.302 -8.667 1.00 87.19 436 LEU A CA 1
ATOM 3259 C C . LEU A 1 436 ? -9.201 0.119 -9.596 1.00 87.19 436 LEU A C 1
ATOM 3261 O O . LEU A 1 436 ? -9.691 -0.915 -9.147 1.00 87.19 436 LEU A O 1
ATOM 3265 N N . GLN A 1 437 ? -8.979 0.271 -10.895 1.00 85.31 437 GLN A N 1
ATOM 3266 C CA . GLN A 1 437 ? -9.296 -0.733 -11.902 1.00 85.31 437 GLN A CA 1
ATOM 3267 C C . GLN A 1 437 ? -8.083 -0.940 -12.784 1.00 85.31 437 GLN A C 1
ATOM 3269 O O . GLN A 1 437 ? -7.322 -0.005 -12.994 1.00 85.31 437 GLN A O 1
ATOM 3274 N N . ALA A 1 438 ? -7.928 -2.152 -13.318 1.00 82.62 438 ALA A N 1
ATOM 3275 C CA . ALA A 1 438 ? -6.863 -2.403 -14.272 1.00 82.62 438 ALA A CA 1
ATOM 3276 C C . ALA A 1 438 ? -6.958 -1.374 -15.411 1.00 82.62 438 ALA A C 1
ATOM 3278 O O . ALA A 1 438 ? -8.044 -1.225 -15.984 1.00 82.62 438 ALA A O 1
ATOM 3279 N N . PRO A 1 439 ? -5.861 -0.665 -15.728 1.00 80.12 439 PRO A N 1
ATOM 3280 C CA . PRO A 1 439 ? -5.853 0.187 -16.899 1.00 80.12 439 PRO A CA 1
ATOM 3281 C C . PRO A 1 439 ? -6.088 -0.687 -18.138 1.00 80.12 439 PRO A C 1
ATOM 3283 O O . PRO A 1 439 ? -5.778 -1.888 -18.108 1.00 80.12 439 PRO A O 1
ATOM 3286 N N . PRO A 1 440 ? -6.630 -0.120 -19.227 1.00 66.88 440 PRO A N 1
ATOM 3287 C CA . PRO A 1 440 ? -6.664 -0.840 -20.489 1.00 66.88 440 PRO A CA 1
ATOM 3288 C C . PRO A 1 440 ? -5.244 -1.335 -20.831 1.00 66.88 440 PRO A C 1
ATOM 3290 O O . PRO A 1 440 ? -4.257 -0.704 -20.426 1.00 66.88 440 PRO A O 1
ATOM 3293 N N . PRO A 1 441 ? -5.106 -2.473 -21.541 1.00 62.88 441 PRO A N 1
ATOM 3294 C CA . PRO A 1 441 ? -3.823 -2.845 -22.124 1.00 62.88 441 PRO A CA 1
ATOM 3295 C C . PRO A 1 441 ? -3.255 -1.649 -22.884 1.00 62.88 441 PRO A C 1
ATOM 3297 O O . PRO A 1 441 ? -4.035 -0.837 -23.379 1.00 62.88 441 PRO A O 1
ATOM 3300 N N . PHE A 1 442 ? -1.930 -1.573 -23.034 1.00 57.00 442 PHE A N 1
ATOM 3301 C CA . PHE A 1 442 ? -1.394 -0.774 -24.132 1.00 57.00 442 PHE A CA 1
ATOM 3302 C C . PHE A 1 442 ? -2.067 -1.310 -25.397 1.00 57.00 442 PHE A C 1
ATOM 3304 O O . PHE A 1 442 ? -1.788 -2.438 -25.805 1.00 57.00 442 PHE A O 1
ATOM 3311 N N . SER A 1 443 ? -3.056 -0.600 -25.938 1.00 42.59 443 SER A N 1
ATOM 3312 C CA . SER A 1 443 ? -3.660 -1.007 -27.196 1.00 42.59 443 SER A CA 1
ATOM 3313 C C . SER A 1 443 ? -2.543 -1.077 -28.228 1.00 42.59 443 SER A C 1
ATOM 3315 O O . SER A 1 443 ? -1.624 -0.252 -28.215 1.00 42.59 443 SER A O 1
ATOM 3317 N N . GLU A 1 444 ? -2.616 -2.039 -29.146 1.00 36.88 444 GLU A N 1
ATOM 3318 C CA . GLU A 1 444 ? -2.004 -1.826 -30.454 1.00 36.88 444 GLU A CA 1
ATOM 3319 C C . GLU A 1 444 ? -2.697 -0.572 -31.023 1.00 36.88 444 GLU A C 1
ATOM 3321 O O . GLU A 1 444 ? -3.820 -0.655 -31.510 1.00 36.88 444 GLU A O 1
ATOM 3326 N N . GLY A 1 445 ? -2.111 0.608 -30.780 1.00 37.34 445 GLY A N 1
ATOM 3327 C CA . GLY A 1 445 ? -2.754 1.919 -30.963 1.00 37.34 445 GLY A CA 1
ATOM 3328 C C . GLY A 1 445 ? -2.953 2.793 -29.706 1.00 37.34 445 GLY A C 1
ATOM 3329 O O . GLY A 1 445 ? -3.687 3.767 -29.780 1.00 37.34 445 GLY A O 1
ATOM 3330 N N . GLU A 1 446 ? -2.342 2.487 -28.548 1.00 41.81 446 GLU A N 1
ATOM 3331 C CA . GLU A 1 446 ? -2.083 3.488 -27.472 1.00 41.81 446 GLU A CA 1
ATOM 3332 C C . GLU A 1 446 ? -0.693 4.139 -27.613 1.00 41.81 446 GLU A C 1
ATOM 3334 O O . GLU A 1 446 ? -0.275 4.938 -26.778 1.00 41.81 446 GLU A O 1
ATOM 3339 N N . ASP A 1 447 ? -0.012 3.898 -28.731 1.00 43.09 447 ASP A N 1
ATOM 3340 C CA . ASP A 1 447 ? 0.431 5.060 -29.487 1.00 43.09 447 ASP A CA 1
ATOM 3341 C C . ASP A 1 447 ? -0.859 5.692 -30.000 1.00 43.09 447 ASP A C 1
ATOM 3343 O O . ASP A 1 447 ? -1.368 5.216 -31.011 1.00 43.09 447 ASP A O 1
ATOM 3347 N N . GLY A 1 448 ? -1.454 6.652 -29.271 1.00 42.62 448 GLY A N 1
ATOM 3348 C CA . GLY A 1 448 ? -2.564 7.445 -29.809 1.00 42.62 448 GLY A CA 1
ATOM 3349 C C . GLY A 1 448 ? -2.189 7.829 -31.234 1.00 42.62 448 GLY A C 1
ATOM 3350 O O . GLY A 1 448 ? -1.158 8.475 -31.428 1.00 42.62 448 GLY A O 1
ATOM 3351 N N . GLY A 1 449 ? -2.865 7.208 -32.206 1.00 52.06 449 GLY A N 1
ATOM 3352 C CA . GLY A 1 449 ? -2.221 6.879 -33.479 1.00 52.06 449 GLY A CA 1
ATOM 3353 C C . GLY A 1 449 ? -1.559 8.094 -34.096 1.00 52.06 449 GLY A C 1
ATOM 3354 O O . GLY A 1 449 ? -2.162 9.146 -34.072 1.00 52.06 449 GLY A O 1
ATOM 3355 N N . PRO A 1 450 ? -0.400 7.961 -34.745 1.00 61.62 450 PRO A N 1
ATOM 3356 C CA . PRO A 1 450 ? 0.731 8.921 -34.747 1.00 61.62 450 PRO A CA 1
ATOM 3357 C C . PRO A 1 450 ? 0.818 10.115 -33.764 1.00 61.62 450 PRO A C 1
ATOM 3359 O O . PRO A 1 450 ? 1.910 10.622 -33.548 1.00 61.62 450 PRO A O 1
ATOM 3362 N N . LEU A 1 451 ? -0.251 10.640 -33.191 1.00 71.25 451 LEU A N 1
ATOM 3363 C CA . LEU A 1 451 ? -0.385 11.982 -32.684 1.00 71.25 451 LEU A CA 1
ATOM 3364 C C . LEU A 1 451 ? -0.477 11.965 -31.162 1.00 71.25 451 LEU A C 1
ATOM 3366 O O . LEU A 1 451 ? -1.479 11.589 -30.561 1.00 71.25 451 LEU A O 1
ATOM 3370 N N . VAL A 1 452 ? 0.586 12.449 -30.532 1.00 78.19 452 VAL A N 1
ATOM 3371 C CA . VAL A 1 452 ? 0.713 12.530 -29.081 1.00 78.19 452 VAL A CA 1
ATOM 3372 C C . VAL A 1 452 ? 0.549 13.972 -28.624 1.00 78.19 452 VAL A C 1
ATOM 3374 O O . VAL A 1 452 ? 1.291 14.859 -29.053 1.00 78.19 452 VAL A O 1
ATOM 3377 N N . ALA A 1 453 ? -0.389 14.201 -27.707 1.00 81.00 453 ALA A N 1
ATOM 3378 C CA . ALA A 1 453 ? -0.562 15.485 -27.043 1.00 81.00 453 ALA A CA 1
ATOM 3379 C C . ALA A 1 453 ? 0.246 15.569 -25.738 1.00 81.00 453 ALA A C 1
ATOM 3381 O O . ALA A 1 453 ? 0.317 14.620 -24.960 1.00 81.00 453 ALA A O 1
ATOM 3382 N N . SER A 1 454 ? 0.842 16.728 -25.471 1.00 77.19 454 SER A N 1
ATOM 3383 C CA . SER A 1 454 ? 1.596 17.015 -24.245 1.00 77.19 454 SER A CA 1
ATOM 3384 C C . SER A 1 454 ? 1.427 18.474 -23.824 1.00 77.19 454 SER A C 1
ATOM 3386 O O . SER A 1 454 ? 0.909 19.290 -24.587 1.00 77.19 454 SER A O 1
ATOM 3388 N N . ASP A 1 455 ? 1.851 18.813 -22.603 1.00 79.50 455 ASP A N 1
ATOM 3389 C CA . ASP A 1 455 ? 1.788 20.177 -22.059 1.00 79.50 455 ASP A CA 1
ATOM 3390 C C . ASP A 1 455 ? 0.386 20.816 -22.150 1.00 79.50 455 ASP A C 1
ATOM 3392 O O . ASP A 1 455 ? 0.281 22.023 -22.358 1.00 79.50 455 ASP A O 1
ATOM 3396 N N . ALA A 1 456 ? -0.694 20.036 -22.027 1.00 86.12 456 ALA A N 1
ATOM 3397 C CA . ALA A 1 456 ? -2.050 20.540 -22.225 1.00 86.12 456 ALA A CA 1
ATOM 3398 C C . ALA A 1 456 ? -2.574 21.316 -21.005 1.00 86.12 456 ALA A C 1
ATOM 3400 O O . ALA A 1 456 ? -2.591 20.816 -19.872 1.00 86.12 456 ALA A O 1
ATOM 3401 N N . TRP A 1 457 ? -3.015 22.555 -21.227 1.00 90.94 457 TRP A N 1
ATOM 3402 C CA . TRP A 1 457 ? -3.587 23.400 -20.183 1.00 90.94 457 TRP A CA 1
ATOM 3403 C C . TRP A 1 457 ? -4.587 24.428 -20.712 1.00 90.94 457 TRP A C 1
ATOM 3405 O O . TRP A 1 457 ? -4.511 24.879 -21.854 1.00 90.94 457 TRP A O 1
ATOM 3415 N N . ALA A 1 458 ? -5.495 24.838 -19.831 1.00 92.94 458 ALA A N 1
ATOM 3416 C CA . ALA A 1 458 ? -6.423 25.943 -20.039 1.00 92.94 458 ALA A CA 1
ATOM 3417 C C . ALA A 1 458 ? -6.326 26.934 -18.874 1.00 92.94 458 ALA A C 1
ATOM 3419 O O . ALA A 1 458 ? -5.852 26.596 -17.784 1.00 92.94 458 ALA A O 1
ATOM 3420 N N . ARG A 1 459 ? -6.781 28.168 -19.088 1.00 91.75 459 ARG A N 1
ATOM 3421 C CA . ARG A 1 459 ? -6.969 29.120 -17.983 1.00 91.75 459 ARG A CA 1
ATOM 3422 C C . ARG A 1 459 ? -8.302 28.860 -17.299 1.00 91.75 459 ARG A C 1
ATOM 3424 O O . ARG A 1 459 ? -9.286 28.562 -17.972 1.00 91.75 459 ARG A O 1
ATOM 3431 N N . ALA A 1 460 ? -8.329 29.029 -15.981 1.00 90.81 460 ALA A N 1
ATOM 3432 C CA . ALA A 1 460 ? -9.578 29.122 -15.244 1.00 90.81 460 ALA A CA 1
ATOM 3433 C C . ALA A 1 460 ? -10.433 30.262 -15.814 1.00 90.81 460 ALA A C 1
ATOM 3435 O O . ALA A 1 460 ? -9.900 31.312 -16.186 1.00 90.81 460 ALA A O 1
ATOM 3436 N N . THR A 1 461 ? -11.744 30.057 -15.889 1.00 93.00 461 THR A N 1
ATOM 3437 C CA . THR A 1 461 ? -12.681 31.065 -16.388 1.00 93.00 461 THR A CA 1
ATOM 3438 C C . THR A 1 461 ? -13.559 31.598 -15.258 1.00 93.00 461 THR A C 1
ATOM 3440 O O . THR A 1 461 ? -13.877 30.869 -14.317 1.00 93.00 461 THR A O 1
ATOM 3443 N N . PRO A 1 462 ? -13.948 32.886 -15.299 1.00 90.38 462 PRO A N 1
ATOM 3444 C CA . PRO A 1 462 ? -14.914 33.410 -14.346 1.00 90.38 462 PRO A CA 1
ATOM 3445 C C . PRO A 1 462 ? -16.294 32.757 -14.556 1.00 90.38 462 PRO A C 1
ATOM 3447 O O . PRO A 1 462 ? -16.616 32.347 -15.676 1.00 90.38 462 PRO A O 1
ATOM 3450 N N . PRO A 1 463 ? -17.143 32.692 -13.513 1.00 87.44 463 PRO A N 1
ATOM 3451 C CA . PRO A 1 463 ? -18.518 32.218 -13.649 1.00 87.44 463 PRO A CA 1
ATOM 3452 C C . PRO A 1 463 ? -19.273 32.963 -14.760 1.00 87.44 463 PRO A C 1
ATOM 3454 O O . PRO A 1 463 ? -19.297 34.194 -14.773 1.00 87.44 463 PRO A O 1
ATOM 3457 N N . GLY A 1 464 ? -19.892 32.218 -15.681 1.00 85.44 464 GLY A N 1
ATOM 3458 C CA . GLY A 1 464 ? -20.646 32.771 -16.814 1.00 85.44 464 GLY A CA 1
ATOM 3459 C C . GLY A 1 464 ? -19.809 33.166 -18.037 1.00 85.44 464 GLY A C 1
ATOM 3460 O O . GLY A 1 464 ? -20.345 33.790 -18.950 1.00 85.44 464 GLY A O 1
ATOM 3461 N N . ALA A 1 465 ? -18.513 32.837 -18.076 1.00 90.69 465 ALA A N 1
ATOM 3462 C CA . ALA A 1 465 ? -17.720 32.952 -19.298 1.00 90.69 465 ALA A CA 1
ATOM 3463 C C . ALA A 1 465 ? -18.247 32.001 -20.382 1.00 90.69 465 ALA A C 1
ATOM 3465 O O . ALA A 1 465 ? -18.492 30.838 -20.095 1.00 90.69 465 ALA A O 1
ATOM 3466 N N . ASP A 1 466 ? -18.352 32.488 -21.619 1.00 90.81 466 ASP A N 1
ATOM 3467 C CA . ASP A 1 466 ? -18.899 31.727 -22.755 1.00 90.81 466 ASP A CA 1
ATOM 3468 C C . ASP A 1 466 ? -17.820 30.985 -23.565 1.00 90.81 466 ASP A C 1
ATOM 3470 O O . ASP A 1 466 ? -18.115 30.179 -24.445 1.00 90.81 466 ASP A O 1
ATOM 3474 N N . SER A 1 467 ? -16.538 31.260 -23.301 1.00 92.94 467 SER A N 1
ATOM 3475 C CA . SER A 1 467 ? -15.449 30.661 -24.069 1.00 92.94 467 SER A CA 1
ATOM 3476 C C . SER A 1 467 ? -14.134 30.541 -23.294 1.00 92.94 467 SER A C 1
ATOM 3478 O O . SER A 1 467 ? -13.885 31.283 -22.339 1.00 92.94 467 SER A O 1
ATOM 3480 N N . ALA A 1 468 ? -13.294 29.587 -23.703 1.00 93.81 468 ALA A N 1
ATOM 3481 C CA . ALA A 1 468 ? -11.968 29.334 -23.140 1.00 93.81 468 ALA A CA 1
ATOM 3482 C C . ALA A 1 468 ? -10.985 28.874 -24.221 1.00 93.81 468 ALA A C 1
ATOM 3484 O O . ALA A 1 468 ? -11.371 28.204 -25.170 1.00 93.81 468 ALA A O 1
ATOM 3485 N N . ALA A 1 469 ? -9.699 29.180 -24.042 1.00 94.00 469 ALA A N 1
ATOM 3486 C CA . ALA A 1 469 ? -8.633 28.672 -24.902 1.00 94.00 469 ALA A CA 1
ATOM 3487 C C . ALA A 1 469 ? -7.849 27.555 -24.199 1.00 94.00 469 ALA A C 1
ATOM 3489 O O . ALA A 1 469 ? -7.469 27.691 -23.030 1.00 94.00 469 ALA A O 1
ATOM 3490 N N . VAL A 1 470 ? -7.572 26.488 -24.943 1.00 94.75 470 VAL A N 1
ATOM 3491 C CA . VAL A 1 470 ? -6.713 25.367 -24.560 1.00 94.75 470 VAL A CA 1
ATOM 3492 C C . VAL A 1 470 ? -5.428 25.424 -25.384 1.00 94.75 470 VAL A C 1
ATOM 3494 O O . VAL A 1 470 ? -5.443 25.625 -26.602 1.00 94.75 470 VAL A O 1
ATOM 3497 N N . TYR A 1 471 ? -4.304 25.235 -24.702 1.00 93.88 471 TYR A N 1
ATOM 3498 C CA . TYR A 1 471 ? -2.959 25.233 -25.267 1.00 93.88 471 TYR A CA 1
ATOM 3499 C C . TYR A 1 471 ? -2.307 23.881 -25.011 1.00 93.88 471 TYR A C 1
ATOM 3501 O O . TYR A 1 471 ? -2.504 23.302 -23.946 1.00 93.88 471 TYR A O 1
ATOM 3509 N N . LEU A 1 472 ? -1.530 23.389 -25.973 1.00 92.06 472 LEU A N 1
ATOM 3510 C CA . LEU A 1 472 ? -0.884 22.081 -25.914 1.00 92.06 472 LEU A CA 1
ATOM 3511 C C . LEU A 1 472 ? 0.230 21.971 -26.960 1.00 92.06 472 LEU A C 1
ATOM 3513 O O . LEU A 1 472 ? 0.438 22.853 -27.797 1.00 92.06 472 LEU A O 1
ATOM 3517 N N . ARG A 1 473 ? 0.944 20.853 -26.933 1.00 84.75 473 ARG A N 1
ATOM 3518 C CA . ARG A 1 473 ? 1.882 20.442 -27.972 1.00 84.75 473 ARG A CA 1
ATOM 3519 C C . ARG A 1 473 ? 1.387 19.157 -28.614 1.00 84.75 473 ARG A C 1
ATOM 3521 O O . ARG A 1 473 ? 1.064 18.220 -27.893 1.00 84.75 473 ARG A O 1
ATOM 3528 N N . LEU A 1 474 ? 1.361 19.124 -29.940 1.00 87.50 474 LEU A N 1
ATOM 3529 C CA . LEU A 1 474 ? 0.996 17.949 -30.723 1.00 87.50 474 LEU A CA 1
ATOM 3530 C C . LEU A 1 474 ? 2.229 17.438 -31.457 1.00 87.50 474 LEU A C 1
ATOM 3532 O O . LEU A 1 474 ? 2.801 18.165 -32.267 1.00 87.50 474 LEU A O 1
ATOM 3536 N N . THR A 1 475 ? 2.641 16.209 -31.171 1.00 83.06 475 THR A N 1
ATOM 3537 C CA . THR A 1 475 ? 3.775 15.547 -31.820 1.00 83.06 475 THR A CA 1
ATOM 3538 C C . THR A 1 475 ? 3.263 14.392 -32.661 1.00 83.06 475 THR A C 1
ATOM 3540 O O . THR A 1 475 ? 2.704 13.447 -32.112 1.00 83.06 475 THR A O 1
ATOM 3543 N N . ASN A 1 476 ? 3.485 14.453 -33.970 1.00 84.69 476 ASN A N 1
ATOM 3544 C CA . ASN A 1 476 ? 3.241 13.335 -34.868 1.00 84.69 476 ASN A CA 1
ATOM 3545 C C . ASN A 1 476 ? 4.499 12.451 -34.914 1.00 84.69 476 ASN A C 1
ATOM 3547 O O . ASN A 1 476 ? 5.585 12.907 -35.254 1.00 84.69 476 ASN A O 1
ATOM 3551 N N . ARG A 1 477 ? 4.352 11.191 -34.522 1.00 77.62 477 ARG A N 1
ATOM 3552 C CA . ARG A 1 477 ? 5.372 10.140 -34.450 1.00 77.62 477 ARG A CA 1
ATOM 3553 C C . ARG A 1 477 ? 5.249 9.120 -35.584 1.00 77.62 477 ARG A C 1
ATOM 3555 O O . ARG A 1 477 ? 5.959 8.121 -35.566 1.00 77.62 477 ARG A O 1
ATOM 3562 N N . GLY A 1 478 ? 4.322 9.323 -36.515 1.00 71.31 478 GLY A N 1
ATOM 3563 C CA . GLY A 1 478 ? 4.166 8.491 -37.701 1.00 71.31 478 GLY A CA 1
ATOM 3564 C C . GLY A 1 478 ? 4.932 9.034 -38.898 1.00 71.31 478 GLY A C 1
ATOM 3565 O O . GLY A 1 478 ? 5.432 10.159 -38.900 1.00 71.31 478 GLY A O 1
ATOM 3566 N N . ASP A 1 479 ? 4.962 8.216 -39.945 1.00 77.50 479 ASP A N 1
ATOM 3567 C CA . ASP A 1 479 ? 5.661 8.498 -41.204 1.00 77.50 479 ASP A CA 1
ATOM 3568 C C . ASP A 1 479 ? 4.782 9.227 -42.239 1.00 77.50 479 ASP A C 1
ATOM 3570 O O . ASP A 1 479 ? 5.203 9.444 -43.376 1.00 77.50 479 ASP A O 1
ATOM 3574 N N . VAL A 1 480 ? 3.558 9.601 -41.854 1.00 81.00 480 VAL A N 1
ATOM 3575 C CA . VAL A 1 480 ? 2.595 10.348 -42.675 1.00 81.00 480 VAL A CA 1
ATOM 3576 C C . VAL A 1 480 ? 2.046 11.537 -41.896 1.00 81.00 480 VAL A C 1
ATOM 3578 O O . VAL A 1 480 ? 1.967 11.499 -40.668 1.00 81.00 480 VAL A O 1
ATOM 3581 N N . ASP A 1 481 ? 1.677 12.597 -42.610 1.00 88.25 481 ASP A N 1
ATOM 3582 C CA . ASP A 1 481 ? 1.068 13.781 -42.010 1.00 88.25 481 ASP A CA 1
ATOM 3583 C C . ASP A 1 481 ? -0.280 13.432 -41.370 1.00 88.25 481 ASP A C 1
ATOM 3585 O O . ASP A 1 481 ? -1.057 12.645 -41.910 1.00 88.25 481 ASP A O 1
ATOM 3589 N N . VAL A 1 482 ? -0.566 14.051 -40.226 1.00 87.31 482 VAL A N 1
ATOM 3590 C CA . VAL A 1 482 ? -1.849 13.926 -39.530 1.00 87.31 482 VAL A CA 1
ATOM 3591 C C . VAL A 1 482 ? -2.631 15.215 -39.713 1.00 87.31 482 VAL A C 1
ATOM 3593 O O . VAL A 1 482 ? -2.096 16.295 -39.472 1.00 87.31 482 VAL A O 1
ATOM 3596 N N . VAL A 1 483 ? -3.898 15.117 -40.110 1.00 91.19 483 VAL A N 1
ATOM 3597 C CA . VAL A 1 483 ? -4.786 16.272 -40.280 1.00 91.19 483 VAL A CA 1
ATOM 3598 C C . VAL A 1 483 ? -5.894 16.201 -39.238 1.00 91.19 483 VAL A C 1
ATOM 3600 O O . VAL A 1 483 ? -6.730 15.306 -39.285 1.00 91.19 483 VAL A O 1
ATOM 3603 N N . LEU A 1 484 ? -5.884 17.136 -38.289 1.00 89.12 484 LEU A N 1
ATOM 3604 C CA . LEU A 1 484 ? -6.948 17.303 -37.303 1.00 89.12 484 LEU A CA 1
ATOM 3605 C C . LEU A 1 484 ? -8.049 18.193 -37.859 1.00 89.12 484 LEU A C 1
ATOM 3607 O O . LEU A 1 484 ? -7.758 19.276 -38.363 1.00 89.12 484 LEU A O 1
ATOM 3611 N N . THR A 1 485 ? -9.294 17.771 -37.704 1.00 90.25 485 THR A N 1
ATOM 3612 C CA . THR A 1 485 ? -10.468 18.474 -38.236 1.00 90.25 485 THR A CA 1
ATOM 3613 C C . THR A 1 485 ? -11.479 18.831 -37.160 1.00 90.25 485 THR A C 1
ATOM 3615 O O . THR A 1 485 ? -12.264 19.750 -37.367 1.00 90.25 485 THR A O 1
ATOM 3618 N N . ASP A 1 486 ? -11.481 18.127 -36.024 1.00 85.31 486 ASP A N 1
ATOM 3619 C CA . ASP A 1 486 ? -12.507 18.331 -35.002 1.00 85.31 486 ASP A CA 1
ATOM 3620 C C . ASP A 1 486 ? -11.985 18.154 -33.571 1.00 85.31 486 ASP A C 1
ATOM 3622 O O . ASP A 1 486 ? -10.964 17.500 -33.324 1.00 85.31 486 ASP A O 1
ATOM 3626 N N . VAL A 1 487 ? -12.693 18.777 -32.628 1.00 89.75 487 VAL A N 1
ATOM 3627 C CA . VAL A 1 487 ? -12.369 18.797 -31.202 1.00 89.75 487 VAL A CA 1
ATOM 3628 C C . VAL A 1 487 ? -13.643 18.699 -30.371 1.00 89.75 487 VAL A C 1
ATOM 3630 O O . VAL A 1 487 ? -14.463 19.616 -30.371 1.00 89.75 487 VAL A O 1
ATOM 3633 N N . ASP A 1 488 ? -13.754 17.644 -29.569 1.00 87.31 488 ASP A N 1
ATOM 3634 C CA . ASP A 1 488 ? -14.858 17.462 -28.628 1.00 87.31 488 ASP A CA 1
ATOM 3635 C C . ASP A 1 488 ? -14.413 17.691 -27.181 1.00 87.31 488 ASP A C 1
ATOM 3637 O O . ASP A 1 488 ? -13.300 17.343 -26.769 1.00 87.31 488 ASP A O 1
ATOM 3641 N N . SER A 1 489 ? -15.288 18.320 -26.402 1.00 87.44 489 SER A N 1
ATOM 3642 C CA . SER A 1 489 ? -15.016 18.726 -25.030 1.00 87.44 489 SER A CA 1
ATOM 3643 C C . SER A 1 489 ? -16.275 18.611 -24.174 1.00 87.44 489 SER A C 1
ATOM 3645 O O . SER A 1 489 ? -17.344 19.069 -24.576 1.00 87.44 489 SER A O 1
ATOM 3647 N N . PRO A 1 490 ? -16.156 18.116 -22.928 1.00 86.00 490 PRO A N 1
ATOM 3648 C CA . PRO A 1 490 ? -17.290 18.007 -22.015 1.00 86.00 490 PRO A CA 1
ATOM 3649 C C . PRO A 1 490 ? -17.808 19.367 -21.523 1.00 86.00 490 PRO A C 1
ATOM 3651 O O . PRO A 1 490 ? -18.796 19.409 -20.797 1.00 86.00 490 PRO A O 1
ATOM 3654 N N . PHE A 1 491 ? -17.136 20.472 -21.866 1.00 85.50 491 PHE A N 1
ATOM 3655 C CA . PHE A 1 491 ? -17.513 21.819 -21.434 1.00 85.50 491 PHE A CA 1
ATOM 3656 C C . PHE A 1 491 ? -18.172 22.663 -22.528 1.00 85.50 491 PHE A C 1
ATOM 3658 O O . PHE A 1 491 ? -18.676 23.728 -22.195 1.00 85.50 491 PHE A O 1
ATOM 3665 N N . GLY A 1 492 ? -18.159 22.242 -23.795 1.00 85.75 492 GLY A N 1
ATOM 3666 C CA . GLY A 1 492 ? -18.707 23.012 -24.918 1.00 85.75 492 GLY A CA 1
ATOM 3667 C C . GLY A 1 492 ? -18.095 22.604 -26.260 1.00 85.75 492 GLY A C 1
ATOM 3668 O O . GLY A 1 492 ? -17.293 21.678 -26.329 1.00 85.75 492 GLY A O 1
ATOM 3669 N N . SER A 1 493 ? -18.432 23.315 -27.337 1.00 87.31 493 SER A N 1
ATOM 3670 C CA . SER A 1 493 ? -17.935 22.999 -28.686 1.00 87.31 493 SER A CA 1
ATOM 3671 C C . SER A 1 493 ? -16.484 23.443 -28.874 1.00 87.31 493 SER A C 1
ATOM 3673 O O . SER A 1 493 ? -16.162 24.613 -28.633 1.00 87.31 493 SER A O 1
ATOM 3675 N N . GLY A 1 494 ? -15.619 22.530 -29.323 1.00 89.69 494 GLY A N 1
ATOM 3676 C CA . GLY A 1 494 ? -14.215 22.798 -29.624 1.00 89.69 494 GLY A CA 1
ATOM 3677 C C . GLY A 1 494 ? -13.982 23.179 -31.088 1.00 89.69 494 GLY A C 1
ATOM 3678 O O . GLY A 1 494 ? -14.587 22.627 -31.996 1.00 89.69 494 GLY A O 1
ATOM 3679 N N . MET A 1 495 ? -13.094 24.142 -31.329 1.00 90.56 495 MET A N 1
ATOM 3680 C CA . MET A 1 495 ? -12.674 24.579 -32.665 1.00 90.56 495 MET A CA 1
ATOM 3681 C C . MET A 1 495 ? -11.181 24.912 -32.683 1.00 90.56 495 MET A C 1
ATOM 3683 O O . MET A 1 495 ? -10.615 25.289 -31.659 1.00 90.56 495 MET A O 1
ATOM 3687 N N . ILE A 1 496 ? -10.533 24.847 -33.847 1.00 93.00 496 ILE A N 1
ATOM 3688 C CA . ILE A 1 496 ? -9.116 25.210 -33.998 1.00 93.00 496 ILE A CA 1
ATOM 3689 C C . ILE A 1 496 ? -9.006 26.652 -34.492 1.00 93.00 496 ILE A C 1
ATOM 3691 O O . ILE A 1 496 ? -9.583 27.007 -35.517 1.00 93.00 496 ILE A O 1
ATOM 3695 N N . HIS A 1 497 ? -8.262 27.499 -33.781 1.00 92.50 497 HIS A N 1
ATOM 3696 C CA . HIS A 1 497 ? -8.094 28.916 -34.110 1.00 92.50 497 HIS A CA 1
ATOM 3697 C C . HIS A 1 497 ? -6.619 29.301 -34.254 1.00 92.50 497 HIS A C 1
ATOM 3699 O O . HIS A 1 497 ? -5.750 28.785 -33.550 1.00 92.50 497 HIS A O 1
ATOM 3705 N N . HIS A 1 498 ? -6.346 30.295 -35.101 1.00 90.81 498 HIS A N 1
ATOM 3706 C CA . HIS A 1 498 ? -5.076 31.014 -35.151 1.00 90.81 498 HIS A CA 1
ATOM 3707 C C . HIS A 1 498 ? -5.295 32.473 -34.738 1.00 90.81 498 HIS A C 1
ATOM 3709 O O . HIS A 1 498 ? -6.046 33.213 -35.380 1.00 90.81 498 HIS A O 1
ATOM 3715 N N . SER A 1 499 ? -4.633 32.888 -33.658 1.00 87.12 499 SER A N 1
ATOM 3716 C CA . SER A 1 499 ? -4.542 34.294 -33.264 1.00 87.12 499 SER A CA 1
ATOM 3717 C C . SER A 1 499 ? -3.373 34.971 -33.966 1.00 87.12 499 SER A C 1
ATOM 3719 O O . SER A 1 499 ? -2.272 34.433 -33.978 1.00 87.12 499 SER A O 1
ATOM 3721 N N . SER A 1 500 ? -3.594 36.168 -34.499 1.00 83.50 500 SER A N 1
ATOM 3722 C CA . SER A 1 500 ? -2.544 37.032 -35.046 1.00 83.50 500 SER A CA 1
ATOM 3723 C C . SER A 1 500 ? -2.799 38.488 -34.662 1.00 83.50 500 SER A C 1
ATOM 3725 O O . SER A 1 500 ? -3.934 38.872 -34.376 1.00 83.50 500 SER A O 1
ATOM 3727 N N . GLU A 1 501 ? -1.753 39.309 -34.650 1.00 80.38 501 GLU A N 1
ATOM 3728 C CA . GLU A 1 501 ? -1.889 40.753 -34.463 1.00 80.38 501 GLU A CA 1
ATOM 3729 C C . GLU A 1 501 ? -1.841 41.470 -35.811 1.00 80.38 501 GLU A C 1
ATOM 3731 O O . GLU A 1 501 ? -0.902 41.306 -36.590 1.00 80.38 501 GLU A O 1
ATOM 3736 N N . ALA A 1 502 ? -2.854 42.293 -36.076 1.00 73.12 502 ALA A N 1
ATOM 3737 C CA . ALA A 1 502 ? -2.881 43.205 -37.211 1.00 73.12 502 ALA A CA 1
ATOM 3738 C C . ALA A 1 502 ? -3.332 44.583 -36.718 1.00 73.12 502 ALA A C 1
ATOM 3740 O O . ALA A 1 502 ? -4.361 44.699 -36.052 1.00 73.12 502 ALA A O 1
ATOM 3741 N N . ASP A 1 503 ? -2.554 45.623 -37.029 1.00 75.25 503 ASP A N 1
ATOM 3742 C CA . ASP A 1 503 ? -2.836 47.018 -36.654 1.00 75.25 503 ASP A CA 1
ATOM 3743 C C . ASP A 1 503 ? -3.012 47.249 -35.135 1.00 75.25 503 ASP A C 1
ATOM 3745 O O . ASP A 1 503 ? -3.822 48.069 -34.706 1.00 75.25 503 ASP A O 1
ATOM 3749 N N . GLY A 1 504 ? -2.267 46.511 -34.301 1.00 71.56 504 GLY A N 1
ATOM 3750 C CA . GLY A 1 504 ? -2.345 46.610 -32.834 1.00 71.56 504 GLY A CA 1
ATOM 3751 C C . GLY A 1 504 ? -3.609 45.993 -32.223 1.00 71.56 504 GLY A C 1
ATOM 3752 O O . GLY A 1 504 ? -3.891 46.211 -31.047 1.00 71.56 504 GLY A O 1
ATOM 3753 N N . MET A 1 505 ? -4.381 45.237 -33.011 1.00 70.75 505 MET A N 1
ATOM 3754 C CA . MET A 1 505 ? -5.565 44.512 -32.561 1.00 70.75 505 MET A CA 1
ATOM 3755 C C . MET A 1 505 ? -5.381 43.008 -32.777 1.00 70.75 505 MET A C 1
ATOM 3757 O O . MET A 1 505 ? -5.028 42.560 -33.871 1.00 70.75 505 MET A O 1
ATOM 3761 N N . ALA A 1 506 ? -5.673 42.221 -31.741 1.00 74.44 506 ALA A N 1
ATOM 3762 C CA . ALA A 1 506 ? -5.718 40.770 -31.848 1.00 74.44 506 ALA A CA 1
ATOM 3763 C C . ALA A 1 506 ? -6.895 40.346 -32.740 1.00 74.44 506 ALA A C 1
ATOM 3765 O O . ALA A 1 506 ? -8.048 40.706 -32.485 1.00 74.44 506 ALA A O 1
ATOM 3766 N N . ARG A 1 507 ? -6.608 39.568 -33.783 1.00 81.75 507 ARG A N 1
ATOM 3767 C CA . ARG A 1 507 ? -7.601 38.912 -34.638 1.00 81.75 507 ARG A CA 1
ATOM 3768 C C . ARG A 1 507 ? -7.493 37.407 -34.463 1.00 81.75 507 ARG A C 1
ATOM 3770 O O . ARG A 1 507 ? -6.396 36.855 -34.470 1.00 81.75 507 ARG A O 1
ATOM 3777 N N . MET A 1 508 ? -8.640 36.753 -34.324 1.00 83.31 508 MET A N 1
ATOM 3778 C CA . MET A 1 508 ? -8.742 35.297 -34.278 1.00 83.31 508 MET A CA 1
ATOM 3779 C C . MET A 1 508 ? -9.436 34.810 -35.542 1.00 83.31 508 MET A C 1
ATOM 3781 O O . MET A 1 508 ? -10.496 35.324 -35.903 1.00 83.31 508 MET A O 1
ATOM 3785 N N . HIS A 1 509 ? -8.833 33.828 -36.201 1.00 87.88 509 HIS A N 1
ATOM 3786 C CA . HIS A 1 509 ? -9.373 33.199 -37.398 1.00 87.88 509 HIS A CA 1
ATOM 3787 C C . HIS A 1 509 ? -9.574 31.708 -37.148 1.00 87.88 509 HIS A C 1
ATOM 3789 O O . HIS A 1 509 ? -8.666 31.039 -36.651 1.00 87.88 509 HIS A O 1
ATOM 3795 N N . HIS A 1 510 ? -10.764 31.210 -37.488 1.00 88.31 510 HIS A N 1
ATOM 3796 C CA . HIS A 1 510 ? -11.050 29.780 -37.499 1.00 88.31 510 HIS A CA 1
ATOM 3797 C C . HIS A 1 510 ? -10.178 29.075 -38.543 1.00 88.31 510 HIS A C 1
ATOM 3799 O O . HIS A 1 510 ? -9.897 29.634 -39.606 1.00 88.31 510 HIS A O 1
ATOM 3805 N N . VAL A 1 511 ? -9.741 27.867 -38.206 1.00 91.12 511 VAL A N 1
ATOM 3806 C CA . VAL A 1 511 ? -8.916 26.999 -39.036 1.00 91.12 511 VAL A CA 1
ATOM 3807 C C . VAL A 1 511 ? -9.673 25.687 -39.203 1.00 91.12 511 VAL A C 1
ATOM 3809 O O . VAL A 1 511 ? -9.841 24.957 -38.230 1.00 91.12 511 VAL A O 1
ATOM 3812 N N . ASP A 1 512 ? -10.103 25.395 -40.432 1.00 86.00 512 ASP A N 1
ATOM 3813 C CA . ASP A 1 512 ? -10.933 24.216 -40.731 1.00 86.00 512 ASP A CA 1
ATOM 3814 C C . ASP A 1 512 ? -10.186 22.891 -40.493 1.00 86.00 512 ASP A C 1
ATOM 3816 O O . ASP A 1 512 ? -10.802 21.867 -40.215 1.00 86.00 512 ASP A O 1
ATOM 3820 N N . ALA A 1 513 ? -8.854 22.900 -40.620 1.00 90.44 513 ALA A N 1
ATOM 3821 C CA . ALA A 1 513 ? -8.017 21.736 -40.370 1.00 90.44 513 ALA A CA 1
ATOM 3822 C C . ALA A 1 513 ? -6.584 22.118 -39.968 1.00 90.44 513 ALA A C 1
ATOM 3824 O O . ALA A 1 513 ? -5.995 23.051 -40.521 1.00 90.44 513 ALA A O 1
ATOM 3825 N N . LEU A 1 514 ? -5.997 21.365 -39.037 1.00 93.06 514 LEU A N 1
ATOM 3826 C CA . LEU A 1 514 ? -4.612 21.516 -38.597 1.00 93.06 514 LEU A CA 1
ATOM 3827 C C . LEU A 1 514 ? -3.771 20.314 -39.022 1.00 93.06 514 LEU A C 1
ATOM 3829 O O . LEU A 1 514 ? -3.943 19.214 -38.503 1.00 93.06 514 LEU A O 1
ATOM 3833 N N . THR A 1 515 ? -2.801 20.544 -39.903 1.00 93.75 515 THR A N 1
ATOM 3834 C CA . THR A 1 515 ? -1.799 19.535 -40.258 1.00 93.75 515 THR A CA 1
ATOM 3835 C C . THR A 1 515 ? -0.668 19.503 -39.230 1.00 93.75 515 THR A C 1
ATOM 3837 O O . THR A 1 515 ? -0.048 20.528 -38.943 1.00 93.75 515 THR A O 1
ATOM 3840 N N . VAL A 1 516 ? -0.364 18.314 -38.714 1.00 92.00 516 VAL A N 1
ATOM 3841 C CA . VAL A 1 516 ? 0.826 17.999 -37.920 1.00 92.00 516 VAL A CA 1
ATOM 3842 C C . VAL A 1 516 ? 1.711 17.087 -38.776 1.00 92.00 516 VAL A C 1
ATOM 3844 O O . VAL A 1 516 ? 1.378 15.907 -38.933 1.00 92.00 516 VAL A O 1
ATOM 3847 N N . PRO A 1 517 ? 2.795 17.611 -39.382 1.00 92.19 517 PRO A N 1
ATOM 3848 C CA . PRO A 1 517 ? 3.605 16.841 -40.323 1.00 92.19 517 PRO A CA 1
ATOM 3849 C C . PRO A 1 517 ? 4.251 15.608 -39.690 1.00 92.19 517 PRO A C 1
ATOM 3851 O O . PRO A 1 517 ? 4.519 15.601 -38.487 1.00 92.19 517 PRO A O 1
ATOM 3854 N N . ALA A 1 518 ? 4.517 14.579 -40.496 1.00 84.75 518 ALA A N 1
ATOM 3855 C CA . ALA A 1 518 ? 5.207 13.362 -40.066 1.00 84.75 518 ALA A CA 1
ATOM 3856 C C . ALA A 1 518 ? 6.500 13.681 -39.295 1.00 84.75 518 ALA A C 1
ATOM 3858 O O . ALA A 1 518 ? 7.323 14.472 -39.754 1.00 84.75 518 ALA A O 1
ATOM 3859 N N . ASN A 1 519 ? 6.707 13.037 -38.144 1.00 77.75 519 ASN A N 1
ATOM 3860 C CA . ASN A 1 519 ? 7.876 13.236 -37.274 1.00 77.75 519 ASN A CA 1
ATOM 3861 C C . ASN A 1 519 ? 8.093 14.679 -36.757 1.00 77.75 519 ASN A C 1
ATOM 3863 O O . ASN A 1 519 ? 9.159 14.983 -36.212 1.00 77.75 519 ASN A O 1
ATOM 3867 N N . GLU A 1 520 ? 7.106 15.572 -36.884 1.00 86.19 520 GLU A N 1
ATOM 3868 C CA . GLU A 1 520 ? 7.191 16.955 -36.412 1.00 86.19 520 GLU A CA 1
ATOM 3869 C C . GLU A 1 520 ? 6.309 17.237 -35.189 1.00 86.19 520 GLU A C 1
ATOM 3871 O O . GLU A 1 520 ? 5.465 16.449 -34.758 1.00 86.19 520 GLU A O 1
ATOM 3876 N N . THR A 1 521 ? 6.541 18.401 -34.577 1.00 85.44 521 THR A N 1
ATOM 3877 C CA . THR A 1 521 ? 5.771 18.891 -33.433 1.00 85.44 521 THR A CA 1
ATOM 3878 C C . THR A 1 521 ? 5.200 20.270 -33.723 1.00 85.44 521 THR A C 1
ATOM 3880 O O . THR A 1 521 ? 5.943 21.226 -33.939 1.00 85.44 521 THR A O 1
ATOM 3883 N N . VAL A 1 522 ? 3.878 20.391 -33.631 1.00 92.88 522 VAL A N 1
ATOM 3884 C CA . VAL A 1 522 ? 3.156 21.659 -33.733 1.00 92.88 522 VAL A CA 1
ATOM 3885 C C . VAL A 1 522 ? 2.808 22.159 -32.334 1.00 92.88 522 VAL A C 1
ATOM 3887 O O . VAL A 1 522 ? 2.323 21.419 -31.474 1.00 92.88 522 VAL A O 1
ATOM 3890 N N . ARG A 1 523 ? 3.075 23.442 -32.082 1.00 91.38 523 ARG A N 1
ATOM 3891 C CA . ARG A 1 523 ? 2.833 24.078 -30.785 1.00 91.38 523 ARG A CA 1
ATOM 3892 C C . ARG A 1 523 ? 1.596 24.965 -30.842 1.00 91.38 523 ARG A C 1
ATOM 3894 O O . ARG A 1 523 ? 1.558 25.916 -31.619 1.00 91.38 523 ARG A O 1
ATOM 3901 N N . LEU A 1 524 ? 0.647 24.700 -29.950 1.00 94.00 524 LEU A N 1
ATOM 3902 C CA . LEU A 1 524 ? -0.517 25.539 -29.712 1.00 94.00 524 LEU A CA 1
ATOM 3903 C C . LEU A 1 524 ? -0.248 26.382 -28.460 1.00 94.00 524 L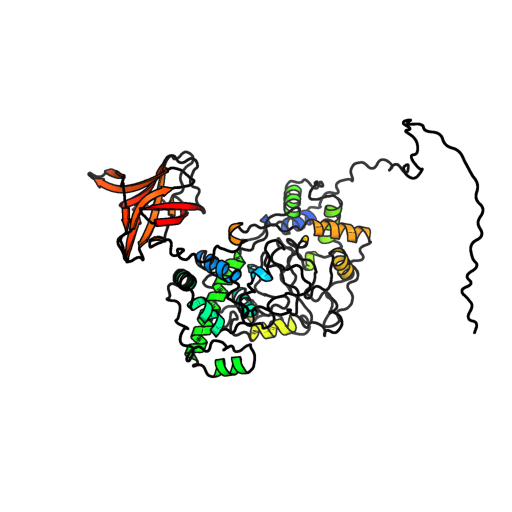EU A C 1
ATOM 3905 O O . LEU A 1 524 ? -0.181 25.859 -27.348 1.00 94.00 524 LEU A O 1
ATOM 3909 N N . ALA A 1 525 ? -0.019 27.680 -28.642 1.00 90.75 525 ALA A N 1
ATOM 3910 C CA . ALA A 1 525 ? 0.433 28.597 -27.600 1.00 90.75 525 ALA A CA 1
ATOM 3911 C C . ALA A 1 525 ? -0.269 29.965 -27.700 1.00 90.75 525 ALA A C 1
ATOM 3913 O O . ALA A 1 525 ? -0.765 30.329 -28.771 1.00 90.75 525 ALA A O 1
ATOM 3914 N N . PRO A 1 526 ? -0.301 30.751 -26.605 1.00 89.56 526 PRO A N 1
ATOM 3915 C CA . PRO A 1 526 ? -0.828 32.113 -26.637 1.00 89.56 526 PRO A CA 1
ATOM 3916 C C . PRO A 1 526 ? -0.187 32.949 -27.755 1.00 89.56 526 PRO A C 1
ATOM 3918 O O . PRO A 1 526 ? 1.021 32.871 -27.962 1.00 89.56 526 PRO A O 1
ATOM 3921 N N . GLY A 1 527 ? -0.999 33.734 -28.469 1.00 85.06 527 GLY A N 1
ATOM 3922 C CA . GLY A 1 527 ? -0.543 34.545 -29.607 1.00 85.06 527 GLY A CA 1
ATOM 3923 C C . GLY A 1 527 ? -0.371 33.783 -30.928 1.00 85.06 527 GLY A C 1
ATOM 3924 O O . GLY A 1 527 ? 0.086 34.378 -31.894 1.00 85.06 527 GLY A O 1
ATOM 3925 N N . GLY A 1 528 ? -0.736 32.496 -30.983 1.00 90.00 528 GLY A N 1
ATOM 3926 C CA . GLY A 1 528 ? -0.691 31.676 -32.196 1.00 90.00 528 GLY A CA 1
ATOM 3927 C C . GLY A 1 528 ? -1.859 30.689 -32.280 1.00 90.00 528 GLY A C 1
ATOM 3928 O O . GLY A 1 528 ? -3.010 31.040 -31.998 1.00 90.00 528 GLY A O 1
ATOM 3929 N N . LEU A 1 529 ? -1.573 29.450 -32.690 1.00 93.50 529 LEU A N 1
ATOM 3930 C CA . LEU A 1 529 ? -2.567 28.374 -32.754 1.00 93.50 529 LEU A CA 1
ATOM 3931 C C . LEU A 1 529 ? -3.058 27.975 -31.354 1.00 93.50 529 LEU A C 1
ATOM 3933 O O . LEU A 1 529 ? -2.268 27.906 -30.415 1.00 93.50 529 LEU A O 1
ATOM 3937 N N . HIS A 1 530 ? -4.350 27.700 -31.208 1.00 94.88 530 HIS A N 1
ATOM 3938 C CA . HIS A 1 530 ? -4.966 27.216 -29.967 1.00 94.88 530 HIS A CA 1
ATOM 3939 C C . HIS A 1 530 ? -6.296 26.509 -30.257 1.00 94.88 530 HIS A C 1
ATOM 3941 O O . HIS A 1 530 ? -6.881 26.705 -31.323 1.00 94.88 530 HIS A O 1
ATOM 3947 N N . LEU A 1 531 ? -6.773 25.698 -29.307 1.00 94.38 531 LEU A N 1
ATOM 3948 C CA . LEU A 1 531 ? -8.122 25.135 -29.375 1.00 94.38 531 LEU A CA 1
ATOM 3949 C C . LEU A 1 531 ? -9.065 26.055 -28.602 1.00 94.38 531 LEU A C 1
ATOM 3951 O O . LEU A 1 531 ? -8.816 26.370 -27.438 1.00 94.38 531 LEU A O 1
ATOM 3955 N N . MET A 1 532 ? -10.121 26.515 -29.253 1.00 94.12 532 MET A N 1
ATOM 3956 C CA . MET A 1 532 ? -11.131 27.382 -28.676 1.00 94.12 532 MET A CA 1
ATOM 3957 C C . MET A 1 532 ? -12.348 26.554 -28.277 1.00 94.12 532 MET A C 1
ATOM 3959 O O . MET A 1 532 ? -12.970 25.924 -29.124 1.00 94.12 532 MET A O 1
ATOM 3963 N N . LEU A 1 533 ? -12.702 26.590 -26.998 1.00 94.19 533 LEU A N 1
ATOM 3964 C CA . LEU A 1 533 ? -13.968 26.084 -26.483 1.00 94.19 533 LEU A CA 1
ATOM 3965 C C . LEU A 1 533 ? -14.984 27.225 -26.485 1.00 94.19 533 LEU A C 1
ATOM 3967 O O . LEU A 1 533 ? -14.683 28.317 -25.996 1.00 94.19 533 LEU A O 1
ATOM 3971 N N . THR A 1 534 ? -16.176 26.978 -27.015 1.00 91.81 534 THR A N 1
ATOM 3972 C CA . THR A 1 534 ? -17.276 27.950 -27.100 1.00 91.81 534 THR A CA 1
ATOM 3973 C C . THR A 1 534 ? -18.569 27.356 -26.554 1.00 91.81 534 THR A C 1
ATOM 3975 O O . THR A 1 534 ? -18.732 26.137 -26.557 1.00 91.81 534 THR A O 1
ATOM 3978 N N . GLY A 1 535 ? -19.479 28.207 -26.074 1.00 90.25 535 GLY A N 1
ATOM 3979 C CA . GLY A 1 535 ? -20.732 27.759 -25.469 1.00 90.25 535 GLY A CA 1
ATOM 3980 C C . GLY A 1 535 ? -20.501 27.039 -24.145 1.00 90.25 535 GLY A C 1
ATOM 3981 O O . GLY A 1 535 ? -21.065 25.971 -23.930 1.00 90.25 535 GLY A O 1
ATOM 3982 N N . LEU A 1 536 ? -19.622 27.579 -23.293 1.00 90.81 536 LEU A N 1
ATOM 3983 C CA . LEU A 1 536 ? -19.259 26.918 -22.042 1.00 90.81 536 LEU A CA 1
ATOM 3984 C C . LEU A 1 536 ? -20.476 26.723 -21.123 1.00 90.81 536 LEU A C 1
ATOM 3986 O O . LEU A 1 536 ? -21.058 27.692 -20.637 1.00 90.81 536 LEU A O 1
ATOM 3990 N N . GLU A 1 537 ? -20.818 25.469 -20.825 1.00 85.81 537 GLU A N 1
ATOM 3991 C CA . GLU A 1 537 ? -21.945 25.137 -19.935 1.00 85.81 537 GLU A CA 1
ATOM 3992 C C . GLU A 1 537 ? -21.604 25.339 -18.447 1.00 85.81 537 GLU A C 1
ATOM 3994 O O . GLU A 1 537 ? -22.485 25.558 -17.611 1.00 85.81 537 GLU A O 1
ATOM 3999 N N . ALA A 1 538 ? -20.312 25.292 -18.111 1.00 87.12 538 ALA A N 1
ATOM 4000 C CA . ALA A 1 538 ? -19.784 25.513 -16.772 1.00 87.12 538 ALA A CA 1
ATOM 4001 C C . ALA A 1 538 ? -18.415 26.209 -16.818 1.00 87.12 538 ALA A C 1
ATOM 4003 O O . ALA A 1 538 ? -17.662 26.093 -17.786 1.00 87.12 538 ALA A O 1
ATOM 4004 N N . ALA A 1 539 ? -18.076 26.928 -15.744 1.00 90.19 539 ALA A N 1
ATOM 4005 C CA . ALA A 1 539 ? -16.780 27.588 -15.622 1.00 90.19 539 ALA A CA 1
ATOM 4006 C C . ALA A 1 539 ? -15.636 26.575 -15.461 1.00 90.19 539 ALA A C 1
ATOM 4008 O O . ALA A 1 539 ? -15.789 25.537 -14.813 1.00 90.19 539 ALA A O 1
ATOM 4009 N N . LEU A 1 540 ? -14.463 26.915 -15.996 1.00 90.19 540 LEU A N 1
ATOM 4010 C CA . LEU A 1 540 ? -13.245 26.150 -15.778 1.00 90.19 540 LEU A CA 1
ATOM 4011 C C . LEU A 1 540 ? -12.618 26.558 -14.441 1.00 90.19 540 LEU A C 1
ATOM 4013 O O . LEU A 1 540 ? -12.216 27.708 -14.272 1.00 90.19 540 LEU A O 1
ATOM 4017 N N . VAL A 1 541 ? -12.517 25.627 -13.494 1.00 88.75 541 VAL A N 1
ATOM 4018 C CA . VAL A 1 541 ? -12.030 25.888 -12.130 1.00 88.75 541 VAL A CA 1
ATOM 4019 C C . VAL A 1 541 ? -10.550 25.527 -12.005 1.00 88.75 541 VAL A C 1
ATOM 4021 O O . VAL A 1 541 ? -10.133 24.448 -12.411 1.00 88.75 541 VAL A O 1
ATOM 4024 N N . ALA A 1 542 ? -9.734 26.418 -11.436 1.00 85.50 542 ALA A N 1
ATOM 4025 C CA . ALA A 1 542 ? -8.309 26.152 -11.223 1.00 85.50 542 ALA A CA 1
ATOM 4026 C C . ALA A 1 542 ? -8.086 24.885 -10.375 1.00 85.50 542 ALA A C 1
ATOM 4028 O O . ALA A 1 542 ? -8.770 24.670 -9.377 1.00 85.50 542 ALA A O 1
ATOM 4029 N N . GLY A 1 543 ? -7.121 24.053 -10.776 1.00 68.44 543 GLY A N 1
ATOM 4030 C CA . GLY A 1 543 ? -6.815 22.780 -10.115 1.00 68.44 543 GLY A CA 1
ATOM 4031 C C . GLY A 1 543 ? -7.660 21.594 -10.589 1.00 68.44 543 GLY A C 1
ATOM 4032 O O . GLY A 1 543 ? -7.348 20.463 -10.224 1.00 68.44 543 GLY A O 1
ATOM 4033 N N . GLN A 1 544 ? -8.682 21.820 -11.423 1.00 81.44 544 GLN A N 1
ATOM 4034 C CA . GLN A 1 544 ? -9.404 20.740 -12.095 1.00 81.44 544 GLN A CA 1
ATOM 4035 C C . GLN A 1 544 ? -8.675 20.289 -13.370 1.00 81.44 544 GLN A C 1
ATOM 4037 O O . GLN A 1 544 ? -7.918 21.056 -13.978 1.00 81.44 544 GLN A O 1
ATOM 4042 N N . SER A 1 545 ? -8.990 19.078 -13.822 1.00 83.38 545 SER A N 1
ATOM 4043 C CA . SER A 1 545 ? -8.570 18.565 -15.127 1.00 83.38 545 SER A CA 1
ATOM 4044 C C . SER A 1 545 ? -9.754 17.941 -15.855 1.00 83.38 545 SER A C 1
ATOM 4046 O O . SER A 1 545 ? -10.699 17.477 -15.217 1.00 83.38 545 SER A O 1
ATOM 4048 N N . PHE A 1 546 ? -9.710 17.940 -17.184 1.00 81.81 546 PHE A N 1
ATOM 4049 C CA . PHE A 1 546 ? -10.743 17.330 -18.019 1.00 81.81 546 PHE A CA 1
ATOM 4050 C C . PHE A 1 546 ? -10.157 16.714 -19.285 1.00 81.81 546 PHE A C 1
ATOM 4052 O O . PHE A 1 546 ? -9.071 17.096 -19.714 1.00 81.81 546 PHE A O 1
ATOM 4059 N N . GLU A 1 547 ? -10.875 15.759 -19.865 1.00 82.38 547 GLU A N 1
ATOM 4060 C CA . GLU A 1 547 ? -10.488 15.101 -21.112 1.00 82.38 547 GLU A CA 1
ATOM 4061 C C . GLU A 1 547 ? -11.083 15.839 -22.310 1.00 82.38 547 GLU A C 1
ATOM 4063 O O . GLU A 1 547 ? -12.236 16.260 -22.283 1.00 82.38 547 GLU A O 1
ATOM 4068 N N . LEU A 1 548 ? -10.274 16.006 -23.348 1.00 84.19 548 LEU A N 1
ATOM 4069 C CA . LEU A 1 548 ? -10.638 16.583 -24.634 1.00 84.19 548 LEU A CA 1
ATOM 4070 C C . LEU A 1 548 ? -10.287 15.560 -25.712 1.00 84.19 548 LEU A C 1
ATOM 4072 O O . LEU A 1 548 ? -9.191 14.997 -25.682 1.00 84.19 548 LEU A O 1
ATOM 4076 N N . GLN A 1 549 ? -11.210 15.320 -26.640 1.00 84.19 549 GLN A N 1
ATOM 4077 C CA . GLN A 1 549 ? -11.009 14.383 -27.742 1.00 84.19 549 GLN A CA 1
ATOM 4078 C C . GLN A 1 549 ? -10.682 15.140 -29.025 1.00 84.19 549 GLN A C 1
ATOM 4080 O O . GLN A 1 549 ? -11.353 16.109 -29.375 1.00 84.19 549 GLN A O 1
ATOM 4085 N N . LEU A 1 550 ? -9.627 14.712 -29.711 1.00 86.75 550 LEU A N 1
ATOM 4086 C CA . LEU A 1 550 ? -9.203 15.243 -31.003 1.00 86.75 550 LEU A CA 1
ATOM 4087 C C . LEU A 1 550 ? -9.516 14.226 -32.093 1.00 86.75 550 LEU A C 1
ATOM 4089 O O . LEU A 1 550 ? -9.147 13.060 -31.946 1.00 86.75 550 LEU A O 1
ATOM 4093 N N . TYR A 1 551 ? -10.107 14.686 -33.195 1.00 83.62 551 TYR A N 1
ATOM 4094 C CA . TYR A 1 551 ? -10.430 13.842 -34.343 1.00 83.62 551 TYR A CA 1
ATOM 4095 C C . TYR A 1 551 ? -9.787 14.366 -35.628 1.00 83.62 551 TYR A C 1
ATOM 4097 O O . TYR A 1 551 ? -9.667 15.576 -35.852 1.00 83.62 551 TYR A O 1
ATOM 4105 N N . GLY A 1 552 ? -9.403 13.431 -36.490 1.00 81.38 552 GLY A N 1
ATOM 4106 C CA . GLY A 1 552 ? -8.903 13.676 -37.838 1.00 81.38 552 GLY A CA 1
ATOM 4107 C C . GLY A 1 552 ? -9.228 12.516 -38.776 1.00 81.38 552 GLY A C 1
ATOM 4108 O O . GLY A 1 552 ? -9.876 11.558 -38.361 1.00 81.38 552 GLY A O 1
ATOM 4109 N N . ASP A 1 553 ? -8.750 12.594 -40.021 1.00 71.62 553 ASP A N 1
ATOM 4110 C CA . ASP A 1 553 ? -9.127 11.668 -41.107 1.00 71.62 553 ASP A CA 1
ATOM 4111 C C . ASP A 1 553 ? -8.987 10.174 -40.739 1.00 71.62 553 ASP A C 1
ATOM 4113 O O . ASP A 1 553 ? -9.835 9.381 -41.134 1.00 71.62 553 ASP A O 1
ATOM 4117 N N . ASP A 1 554 ? -7.977 9.806 -39.936 1.00 67.19 554 ASP A N 1
ATOM 4118 C CA . ASP A 1 554 ? -7.753 8.444 -39.413 1.00 67.19 554 ASP A CA 1
ATOM 4119 C C . ASP A 1 554 ? -7.127 8.455 -37.994 1.00 67.19 554 ASP A C 1
ATOM 4121 O O . ASP A 1 554 ? -6.393 7.540 -37.610 1.00 67.19 554 ASP A O 1
ATOM 4125 N N . VAL A 1 555 ? -7.358 9.515 -37.207 1.00 71.69 555 VAL A N 1
ATOM 4126 C CA . VAL A 1 555 ? -6.792 9.650 -35.852 1.00 71.69 555 VAL A CA 1
ATOM 4127 C C . VAL A 1 555 ? -7.846 10.046 -34.825 1.00 71.69 555 VAL A C 1
ATOM 4129 O O . VAL A 1 555 ? -8.657 10.940 -35.059 1.00 71.69 555 VAL A O 1
ATOM 4132 N N . GLU A 1 556 ? -7.774 9.408 -33.659 1.00 76.00 556 GLU A N 1
ATOM 4133 C CA . GLU A 1 556 ? -8.474 9.806 -32.442 1.00 76.00 556 GLU A CA 1
ATOM 4134 C C . GLU A 1 556 ? -7.444 9.912 -31.311 1.00 76.00 556 GLU A C 1
ATOM 4136 O O . GLU A 1 556 ? -6.651 8.990 -31.098 1.00 76.00 556 GLU A O 1
ATOM 4141 N N . ALA A 1 557 ? -7.412 11.047 -30.610 1.00 73.81 557 ALA A N 1
ATOM 4142 C CA . ALA A 1 557 ? -6.464 11.276 -29.523 1.00 73.81 557 ALA A CA 1
ATOM 4143 C C . ALA A 1 557 ? -7.130 11.938 -28.313 1.00 73.81 557 ALA A C 1
ATOM 4145 O O . ALA A 1 557 ? -7.693 13.028 -28.419 1.00 73.81 557 ALA A O 1
ATOM 4146 N N . THR A 1 558 ? -6.985 11.308 -27.146 1.00 77.38 558 THR A N 1
ATOM 4147 C CA . THR A 1 558 ? -7.436 11.857 -25.861 1.00 77.38 558 THR A CA 1
ATOM 4148 C C . THR A 1 558 ? -6.363 12.715 -25.216 1.00 77.38 558 THR A C 1
ATOM 4150 O O . THR A 1 558 ? -5.210 12.306 -25.064 1.00 77.38 558 THR A O 1
ATOM 4153 N N . VAL A 1 559 ? -6.754 13.911 -24.781 1.00 79.19 559 VAL A N 1
ATOM 4154 C CA . VAL A 1 559 ? -5.877 14.884 -24.132 1.00 79.19 559 VAL A CA 1
ATOM 4155 C C . VAL A 1 559 ? -6.432 15.266 -22.768 1.00 79.19 559 VAL A C 1
ATOM 4157 O O . VAL A 1 559 ? -7.521 15.822 -22.667 1.00 79.19 559 VAL A O 1
ATOM 4160 N N . VAL A 1 560 ? -5.653 15.044 -21.708 1.00 78.19 560 VAL A N 1
ATOM 4161 C CA . VAL A 1 560 ? -5.988 15.545 -20.367 1.00 78.19 560 VAL A CA 1
ATOM 4162 C C . VAL A 1 560 ? -5.507 16.988 -20.226 1.00 78.19 560 VAL A C 1
ATOM 4164 O O . VAL A 1 560 ? -4.306 17.262 -20.191 1.00 78.19 560 VAL A O 1
ATOM 4167 N N . VAL A 1 561 ? -6.448 17.921 -20.121 1.00 83.44 561 VAL A N 1
ATOM 4168 C CA . VAL A 1 561 ? -6.209 19.360 -19.990 1.00 83.44 561 VAL A CA 1
ATOM 4169 C C . VAL A 1 561 ? -6.234 19.761 -18.519 1.00 83.44 561 VAL A C 1
ATOM 4171 O O . VAL A 1 561 ? -7.217 19.520 -17.824 1.00 83.44 561 VAL A O 1
ATOM 4174 N N . ASN A 1 562 ? -5.176 20.425 -18.047 1.00 84.56 562 ASN A N 1
ATOM 4175 C CA . ASN A 1 562 ? -5.099 20.937 -16.673 1.00 84.56 562 ASN A CA 1
ATOM 4176 C C . ASN A 1 562 ? -5.481 22.422 -16.607 1.00 84.56 562 ASN A C 1
ATOM 4178 O O . ASN A 1 562 ? -4.921 23.244 -17.339 1.00 84.56 562 ASN A O 1
ATOM 4182 N N . VAL A 1 563 ? -6.390 22.795 -15.706 1.00 88.50 563 VAL A N 1
ATOM 4183 C CA . VAL A 1 563 ? -6.848 24.184 -15.561 1.00 88.50 563 VAL A CA 1
ATOM 4184 C C . VAL A 1 563 ? -5.985 24.935 -14.547 1.00 88.50 563 VAL A C 1
ATOM 4186 O O . VAL A 1 563 ? -5.855 24.534 -13.389 1.00 88.50 563 VAL A O 1
ATOM 4189 N N . ARG A 1 564 ? -5.393 26.052 -14.980 1.00 86.75 564 ARG A N 1
ATOM 4190 C CA . ARG A 1 564 ? -4.454 26.870 -14.194 1.00 86.75 564 ARG A CA 1
ATOM 4191 C C . ARG A 1 564 ? -5.078 28.196 -13.765 1.00 86.75 564 ARG A C 1
ATOM 4193 O O . ARG A 1 564 ? -5.952 28.722 -14.455 1.00 86.75 564 ARG A O 1
ATOM 4200 N N . GLU A 1 565 ? -4.596 28.761 -12.658 1.00 81.62 565 GLU A N 1
ATOM 4201 C CA . GLU A 1 565 ? -4.988 30.108 -12.229 1.00 81.62 565 GLU A CA 1
ATOM 4202 C C . GLU A 1 565 ? -4.641 31.176 -13.276 1.00 81.62 565 GLU A C 1
ATOM 4204 O O . GLU A 1 565 ? -3.683 31.064 -14.046 1.00 81.62 565 GLU A O 1
ATOM 4209 N N . LEU A 1 566 ? -5.435 32.245 -13.274 1.00 63.03 566 LEU A N 1
ATOM 4210 C CA . LEU A 1 566 ? -5.238 33.437 -14.088 1.00 63.03 566 LEU A CA 1
ATOM 4211 C C . LEU A 1 566 ? -4.080 34.265 -13.504 1.00 63.03 566 LEU A C 1
ATOM 4213 O O . LEU A 1 566 ? -4.291 35.263 -12.819 1.00 63.03 566 LEU A O 1
ATOM 4217 N N . THR A 1 567 ? -2.834 33.860 -13.749 1.00 52.09 567 THR A N 1
ATOM 4218 C CA . THR A 1 567 ? -1.687 34.715 -13.431 1.00 52.09 567 THR A CA 1
ATOM 4219 C C . THR A 1 567 ? -1.559 35.800 -14.499 1.00 52.09 567 THR A C 1
ATOM 4221 O O . THR A 1 567 ? -1.131 35.559 -15.627 1.00 52.09 567 THR A O 1
ATOM 4224 N N . PHE A 1 568 ? -1.956 37.026 -14.151 1.00 41.34 568 PHE A N 1
ATOM 4225 C CA . PHE A 1 568 ? -1.532 38.216 -14.882 1.00 41.34 568 PHE A CA 1
ATOM 4226 C C . PHE A 1 568 ? -0.028 38.383 -14.650 1.00 41.34 568 PHE A C 1
ATOM 4228 O O . PHE A 1 568 ? 0.393 38.818 -13.580 1.00 41.34 568 PHE A O 1
ATOM 4235 N N . VAL A 1 569 ? 0.786 38.021 -15.638 1.00 35.72 569 VAL A N 1
ATOM 4236 C CA . VAL A 1 569 ? 2.155 38.531 -15.727 1.00 35.72 569 VAL A CA 1
ATOM 4237 C C . VAL A 1 569 ? 2.080 39.730 -16.672 1.00 35.72 569 VAL A C 1
ATOM 4239 O O . VAL A 1 569 ? 1.831 39.518 -17.858 1.00 35.72 569 VAL A O 1
ATOM 4242 N N . PRO A 1 570 ? 2.176 40.978 -16.179 1.00 33.97 570 PRO A N 1
ATOM 4243 C CA . PRO A 1 570 ? 2.381 42.111 -17.068 1.00 33.97 570 PRO A CA 1
ATOM 4244 C C . PRO A 1 570 ? 3.765 41.962 -17.716 1.00 33.97 570 PRO A C 1
ATOM 4246 O O . PRO A 1 570 ? 4.726 41.631 -17.017 1.00 33.97 570 PRO A O 1
ATOM 4249 N N . GLU A 1 571 ? 3.832 42.142 -19.037 1.00 37.66 571 GLU A N 1
ATOM 4250 C CA . GLU A 1 571 ? 5.096 42.221 -19.788 1.00 37.66 571 GLU A CA 1
ATOM 4251 C C . GLU A 1 571 ? 5.981 43.386 -19.333 1.00 37.66 571 GLU A C 1
ATOM 4253 O O . GLU A 1 571 ? 5.430 44.460 -18.978 1.00 37.66 571 GLU A O 1
#

Radius of gyration: 31.48 Å; chains: 1; bounding box: 94×99×82 Å